Protein AF-W2TZ02-F1 (afdb_monomer)

Mean predicted aligned error: 9.52 Å

Sequence (625 aa):
MGYLWFFRPVFYSREEMSLLGVLNNYNKGNYKLNPVVVQEEDYNVYYGGISNGLLWPALHNLPEYIVSDYDSPKNVREHWYSYVRVNYQFAIDAVRNSRPQDFIWIHDYHLMLTGMIMQSLDPNLEVGFFLHIPFQPPENFFTKYGTCGLPVLRGLLRFTKVGFQTHRDRAKYIELVQQHLKGVTVTHDSHWDIDTVTHEGWTCSLGVFPVSIKNDDFLKFVHMPETAAKAAAIKKKIMGENPPKDGKFFFSVERFDYTKGIKEKLQAYRRYFQKYPDRIGKDVLYQVAVTNRRSVDTYRVYQDECLDIARKIIAEFHDPSRPEWKPLIFQTDDHENFLIFCEIDLIIEKNLVTSKKYAKQTLRVIALPSLSLTVYLERLPRPDLVAAYMAMDIGIVTPKKDGMNLVAKEMLVCNPRAGLILSTGAGSEIQFSTSGLYKEDGEKDYHRVADLFDVETYADTFYAAATETEESRRAHGKRLSEFILSNDIERWSAAFLDPSWTHLVIRPMQVNTLDDFFSLMMRTRNVRRQIVDRVLKGIPIRPHFAISIRNAKESLENSCGPDSHTLVLSASHDSPDKAKFDIKNELQEFEKDLSFMDYAQSEDVDNVEQFVDVSLHVYFYVNYT

Radius of gyration: 28.29 Å; Cα contacts (8 Å, |Δi|>4): 1042; chains: 1; bounding box: 59×54×98 Å

Nearest PDB structures (foldseek):
  5l3k-assembly2_H  TM=8.515E-01  e=9.880E-30  Mycolicibacterium thermoresistibile
  5hvm-assembly1_B  TM=8.563E-01  e=3.388E-29  Aspergillus fumigatus Af293
  5l3k-assembly1_A  TM=8.441E-01  e=7.318E-29  Mycolicibacterium thermoresistibile
  5l3k-assembly1_B  TM=8.158E-01  e=3.754E-29  Mycolicibacterium thermoresistibile
  5lqd-assembly1_C  TM=9.218E-01  e=4.079E-25  Streptomyces venezuelae ATCC 10712

Organism: Necator americanus (NCBI:txid51031)

Foldseek 3Di:
DAEEEAEDEPDDDDDDPPPCVVQVVQVVDPYHYDYQYDYNVLCCLQQVNCVVQPVVCQQLQNVVSRDPLLLDVVSLQVSVVSLVVSLLSLLVVDLVVDDLQEEEEEEEDSNLQSLVNNCVVPVSYQYEYEHFFARHGDPCCCVSNVVNVVSSLVSNLSHLEYEAQFPVRLVVSVVVCVVPAPPKDWDADPVLRWIWIDHPNGIYIYYHFNAAADLCLLVVLLPDPVLQVLLVVVLCVQQPVDADPLAFEEEEADELDQQQLLLLLLLLLLVLCVVCVVRFRGYAYEYEYEYDDCVDVSSVVSNVSSVVSQVVQQVPTDDPVCRPHGNYDYDYCVPAFDDDCPPPVVLCSPPLSVPPVQDLTHYYYYYYPPPCPPPRPDGDPSSNVLSNLQNGQEYEGAGQAGSADHVQLSSLSSHLQHAYEYEPRHSVVSVCVVVVCPDPPDHHLHQYDDDSNPSPVSSVSVVCRSNDDSVSSNVSSNVSNVVSVVSHNNVSSNSSPPLCSGPLAQAADAAAAPCSVVVLVVSLVVLVVVQVVCVVVVHQDDPRSLRRLVSSLVNQVVQDDVPAQWHWYANDPPHPDIDIDRCVVVNVVSVVVNVVNCLSSDPDPCVVVVVVVVVVVVVPPPDDD

Secondary structure (DSSP, 8-state):
-EEEEEEEE---SS----HHHHHHHHTTSSEEEEEEEE-HHHHIIIIIIIIIIIIHHHHTT-GGGS-GGGGSHHHHHHHHHHHHHHHHHHHHHHHHH--TTPEEEEESTTSTTHHHHHHHH-TT-EEEEE--S-----TTHHHHSHHHHHHHHHHHTTSSEEEESSHHHHHHHHHHHHHHSTT-EEEEETTTTEEEEEETTEEEEEEE------THHHHHHHT-HHHHHHHHHHHHHHH-SS--TT--EEEEEEES-GGG-HHHHHHHHHHHHHH-GGGTTT-EEEEEEE---TTSHHHHHHHHHHHHHHHHHHHH---TT-TT--SEEEEETTSS------THHHHHHHHTTT-TTT-SS-EEEE----TTTTT-TTS--HHHHHHHHHH-SEEEE--SSBS--HHHHHHHHH-TT-EEEEETTBHHHHHHHHTTSB-TTS-BSSEEES-SS-HHHHHHHHHHHHHS-HHHHHHHHHHHHHHHHHS-HHHHHHHHH-GGGSTTSPPP----BHHHHHHHHHHHHHHHHHHHHHHHTTPPPPHHHHHHHHHHHHHHHHTBPTT--EEEEESSTT---EEEEE-HHHHHHHHHHHHHHHHHH---TTHHHHHHHHHHHHHTTSS--

pLDDT: mean 83.45, std 18.98, range [26.41, 98.81]

Solvent-accessible surface area (backbone atoms only — not comparable to full-atom values): 33463 Å² total; per-residue (Å²): 112,34,40,39,38,32,75,35,71,62,75,87,79,84,83,82,76,51,64,64,59,57,49,57,65,56,50,74,54,78,38,44,80,45,74,47,80,41,55,47,70,46,44,47,35,22,55,68,29,43,42,56,28,40,48,48,24,28,24,52,54,33,67,89,62,36,46,71,69,58,77,38,68,64,50,45,52,59,32,46,50,32,41,52,51,52,23,47,52,53,21,51,59,50,54,78,74,52,55,70,62,31,42,37,39,37,41,31,86,78,43,43,51,22,31,46,52,35,43,73,75,43,74,68,54,45,33,36,38,38,38,60,57,50,51,39,60,47,89,61,41,55,77,76,39,36,88,57,45,52,55,44,58,56,14,52,44,41,16,47,29,36,35,24,37,35,67,70,31,48,52,44,47,51,52,50,43,61,74,76,43,80,78,60,46,78,47,78,40,80,89,80,57,34,38,40,39,34,47,90,94,33,62,18,17,39,39,62,49,55,76,46,56,63,61,67,81,49,48,64,40,60,74,31,69,68,28,50,52,47,9,53,50,49,38,37,68,70,59,40,94,80,54,51,91,77,36,39,41,35,35,30,71,46,62,49,45,86,46,41,25,59,54,42,51,52,53,12,56,48,42,26,44,73,75,41,56,90,44,61,74,37,42,27,38,41,39,40,35,25,77,52,67,60,91,40,65,73,41,37,53,52,48,52,54,36,52,53,52,52,54,49,44,46,72,71,50,76,28,92,94,41,81,85,57,52,49,53,48,79,42,45,54,92,63,67,64,51,49,78,78,80,45,66,62,56,50,56,66,62,51,65,66,69,42,66,87,75,52,96,51,50,51,31,42,39,40,63,53,58,80,71,67,84,80,58,89,81,31,51,64,68,55,63,55,49,14,52,35,51,38,33,45,27,42,49,44,47,26,63,40,36,22,33,57,64,60,62,54,52,36,25,64,48,21,34,58,21,34,41,38,38,12,67,25,19,28,47,42,53,53,38,36,78,70,60,47,41,39,96,96,57,63,60,44,50,41,73,35,84,49,69,82,44,38,66,63,39,14,48,41,52,50,53,62,58,67,51,51,70,67,58,29,27,54,23,12,36,54,55,20,55,52,46,71,77,47,23,32,65,54,30,51,51,63,68,67,43,52,76,76,35,74,86,28,49,68,70,50,82,44,55,25,49,61,49,46,52,53,51,52,52,52,52,53,52,51,54,50,53,51,50,54,28,56,77,70,73,41,69,81,60,74,38,56,53,50,20,50,49,24,52,45,50,18,52,59,72,39,22,50,90,101,43,52,46,33,65,25,20,76,39,98,86,45,88,54,70,48,79,42,78,43,57,66,60,53,52,50,46,51,49,52,46,50,50,51,54,56,76,69,49,88,63,78,68,49,61,60,56,56,50,52,65,57,48,63,70,62,65,81,69,82,82,137

Structure (mmCIF, N/CA/C/O backbone):
data_AF-W2TZ02-F1
#
_entry.id   AF-W2TZ02-F1
#
loop_
_atom_site.group_PDB
_atom_site.id
_atom_site.type_symbol
_atom_site.label_atom_id
_atom_site.label_alt_id
_atom_site.label_comp_id
_atom_site.label_asym_id
_atom_site.label_entity_id
_atom_site.label_seq_id
_atom_site.pdbx_PDB_ins_code
_atom_site.Cartn_x
_atom_site.Cartn_y
_atom_site.Cartn_z
_atom_site.occupancy
_atom_site.B_iso_or_equiv
_atom_site.auth_seq_id
_atom_site.auth_comp_id
_atom_site.auth_asym_id
_atom_site.auth_atom_id
_atom_site.pdbx_PDB_model_num
ATOM 1 N N . MET A 1 1 ? -15.280 -21.733 8.308 1.00 35.72 1 MET A N 1
ATOM 2 C CA . MET A 1 1 ? -15.190 -21.630 6.832 1.00 35.72 1 MET A CA 1
ATOM 3 C C . MET A 1 1 ? -15.059 -20.162 6.486 1.00 35.72 1 MET A C 1
ATOM 5 O O . MET A 1 1 ? -15.895 -19.394 6.948 1.00 35.72 1 MET A O 1
ATOM 9 N N . GLY A 1 2 ? -14.014 -19.783 5.749 1.00 44.09 2 GLY A N 1
ATOM 10 C CA . GLY A 1 2 ? -13.872 -18.417 5.244 1.00 44.09 2 GLY A CA 1
ATOM 11 C C . GLY A 1 2 ? -14.830 -18.182 4.079 1.00 44.09 2 GLY A C 1
ATOM 12 O O . GLY A 1 2 ? -15.103 -19.105 3.310 1.00 44.09 2 GLY A O 1
ATOM 13 N N . TYR A 1 3 ? -15.365 -16.974 3.967 1.00 46.62 3 TYR A N 1
ATOM 14 C CA . TYR A 1 3 ? -16.215 -16.587 2.845 1.00 46.62 3 TYR A CA 1
ATOM 15 C C . TYR A 1 3 ? -15.571 -15.427 2.108 1.00 46.62 3 TYR A C 1
ATOM 17 O O . TYR A 1 3 ? -15.080 -14.503 2.759 1.00 46.62 3 TYR A O 1
ATOM 25 N N . LEU A 1 4 ? -15.592 -15.503 0.780 1.00 46.25 4 LEU A N 1
ATOM 26 C CA . LEU A 1 4 ? -15.148 -14.431 -0.095 1.00 46.25 4 LEU A CA 1
ATOM 27 C C . LEU A 1 4 ? -16.311 -13.972 -0.967 1.00 46.25 4 LEU A C 1
ATOM 29 O O . LEU A 1 4 ? -16.929 -14.795 -1.644 1.00 46.25 4 LEU A O 1
ATOM 33 N N . TRP A 1 5 ? -16.598 -12.675 -0.966 1.00 50.75 5 TRP A N 1
ATOM 34 C CA . TRP A 1 5 ? -17.584 -12.087 -1.871 1.00 50.75 5 TRP A CA 1
ATOM 35 C C . TRP A 1 5 ? -16.902 -11.462 -3.072 1.00 50.75 5 TRP A C 1
ATOM 37 O O . TRP A 1 5 ? -15.863 -10.842 -2.902 1.00 50.75 5 TRP A O 1
ATOM 47 N N . PHE A 1 6 ? -17.495 -11.614 -4.257 1.00 48.62 6 PHE A N 1
ATOM 48 C CA . PHE A 1 6 ? -16.954 -11.074 -5.504 1.00 48.62 6 PHE A CA 1
ATOM 49 C C . PHE A 1 6 ? -18.046 -10.636 -6.492 1.00 48.62 6 PHE A C 1
ATOM 51 O O . PHE A 1 6 ? -19.199 -11.051 -6.377 1.00 48.62 6 PHE A O 1
ATOM 58 N N . PHE A 1 7 ? -17.686 -9.792 -7.466 1.00 48.78 7 PHE A N 1
ATOM 59 C CA . PHE A 1 7 ? -18.606 -9.229 -8.463 1.00 48.78 7 PHE A CA 1
ATOM 60 C C . PHE A 1 7 ? -19.077 -10.266 -9.496 1.00 48.78 7 PHE A C 1
ATOM 62 O O . PHE A 1 7 ? -18.264 -11.008 -10.046 1.00 48.78 7 PHE A O 1
ATOM 69 N N . ARG A 1 8 ? -20.365 -10.232 -9.865 1.00 43.34 8 ARG A N 1
ATOM 70 C CA . ARG A 1 8 ? -20.862 -10.800 -11.130 1.00 43.34 8 ARG A CA 1
ATOM 71 C C . ARG A 1 8 ? -21.670 -9.749 -11.904 1.00 43.34 8 ARG A C 1
ATOM 73 O O . ARG A 1 8 ? -22.781 -9.436 -11.473 1.00 43.34 8 ARG A O 1
ATOM 80 N N . PRO A 1 9 ? -21.181 -9.264 -13.059 1.00 39.00 9 PRO A N 1
ATOM 81 C CA . PRO A 1 9 ? -22.026 -8.573 -14.026 1.00 39.00 9 PRO A CA 1
ATOM 82 C C . PRO A 1 9 ? -22.993 -9.577 -14.675 1.00 39.00 9 PRO A C 1
ATOM 84 O O . PRO A 1 9 ? -22.605 -10.704 -15.005 1.00 39.00 9 PRO A O 1
ATOM 87 N N . VAL A 1 10 ? -24.256 -9.195 -14.864 1.00 34.12 10 VAL A N 1
ATOM 88 C CA . VAL A 1 10 ? -25.215 -9.983 -15.655 1.00 34.12 10 VAL A CA 1
ATOM 89 C C . VAL A 1 10 ? -24.972 -9.701 -17.141 1.00 34.12 10 VAL A C 1
ATOM 91 O O . VAL A 1 10 ? -25.577 -8.795 -17.690 1.00 34.12 10 VAL A O 1
ATOM 94 N N . PHE A 1 11 ? -24.091 -10.458 -17.800 1.00 34.06 11 PHE A N 1
ATOM 95 C CA . PHE A 1 11 ? -23.956 -10.388 -19.260 1.00 34.06 11 PHE A CA 1
ATOM 96 C C . PHE A 1 11 ? -25.050 -11.228 -19.936 1.00 34.06 11 PHE A C 1
ATOM 98 O O . PHE A 1 11 ? -25.142 -12.439 -19.708 1.00 34.06 11 PHE A O 1
ATOM 105 N N . TYR A 1 12 ? -25.875 -10.606 -20.780 1.00 31.45 12 TYR A N 1
ATOM 106 C CA . TYR A 1 12 ? -26.779 -11.321 -21.684 1.00 31.45 12 TYR A CA 1
ATOM 107 C C . TYR A 1 12 ? -26.015 -11.743 -22.962 1.00 31.45 12 TYR A C 1
ATOM 109 O O . TYR A 1 12 ? -25.733 -10.917 -23.824 1.00 31.45 12 TYR A O 1
ATOM 117 N N . SER A 1 13 ? -25.759 -13.057 -23.107 1.00 32.28 13 SER A N 1
ATOM 118 C CA . SER A 1 13 ? -25.147 -13.770 -24.264 1.00 32.28 13 SER A CA 1
ATOM 119 C C . SER A 1 13 ? -23.614 -13.632 -24.401 1.00 32.28 13 SER A C 1
ATOM 121 O O . SER A 1 13 ? -23.078 -12.574 -24.120 1.00 32.28 13 SER A O 1
ATOM 123 N N . ARG A 1 14 ? -22.799 -14.621 -24.805 1.00 34.91 14 ARG A N 1
ATOM 124 C CA . ARG A 1 14 ? -22.929 -15.983 -25.370 1.00 34.91 14 ARG A CA 1
ATOM 125 C C . ARG A 1 14 ? -21.638 -16.746 -24.971 1.00 34.91 14 ARG A C 1
ATOM 127 O O . ARG A 1 14 ? -20.593 -16.119 -24.868 1.00 34.91 14 ARG A O 1
ATOM 134 N N . GLU A 1 15 ? -21.739 -18.067 -24.810 1.00 36.69 15 GLU A N 1
ATOM 135 C CA . GLU A 1 15 ? -20.721 -19.041 -24.342 1.00 36.69 15 GLU A CA 1
ATOM 136 C C . GLU A 1 15 ? -20.568 -19.197 -22.816 1.00 36.69 15 GLU A C 1
ATOM 138 O O . GLU A 1 15 ? -19.861 -18.488 -22.104 1.00 36.69 15 GLU A O 1
ATOM 143 N N . GLU A 1 16 ? -21.288 -20.206 -22.326 1.00 38.38 16 GLU A N 1
ATOM 144 C CA . GLU A 1 16 ? -21.301 -20.723 -20.966 1.00 38.38 16 GLU A CA 1
ATOM 145 C C . GLU A 1 16 ? -19.959 -21.381 -20.590 1.00 38.38 16 GLU A C 1
ATOM 147 O O . GLU A 1 16 ? -19.819 -22.602 -20.618 1.00 38.38 16 GLU A O 1
ATOM 152 N N . MET A 1 17 ? -18.997 -20.613 -20.078 1.00 37.22 17 MET A N 1
ATOM 153 C CA . MET A 1 17 ? -18.240 -21.145 -18.942 1.00 37.22 17 MET A CA 1
ATOM 154 C C . MET A 1 17 ? -19.174 -21.063 -17.740 1.00 37.22 17 MET A C 1
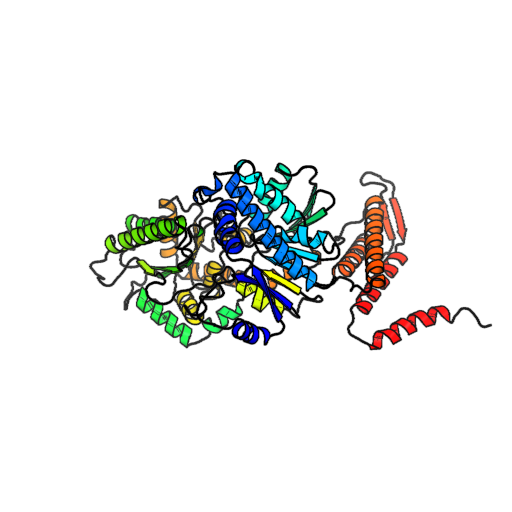ATOM 156 O O . MET A 1 17 ? -19.354 -19.997 -17.149 1.00 37.22 17 MET A O 1
ATOM 160 N N . SER A 1 18 ? -19.861 -22.168 -17.429 1.00 42.03 18 SER A N 1
ATOM 161 C CA . SER A 1 18 ? -20.818 -22.164 -16.324 1.00 42.03 18 SER A CA 1
ATOM 162 C C . SER A 1 18 ? -20.101 -21.695 -15.053 1.00 42.03 18 SER A C 1
ATOM 164 O O . SER A 1 18 ? -19.091 -22.261 -14.637 1.00 42.03 18 SER A O 1
ATOM 166 N N . LEU A 1 19 ? -20.625 -20.639 -14.431 1.00 44.06 19 LEU A N 1
ATOM 167 C CA . LEU A 1 19 ? -20.197 -20.133 -13.124 1.00 44.06 19 LEU A CA 1
ATOM 168 C C . LEU A 1 19 ? -20.082 -21.275 -12.096 1.00 44.06 19 LEU A C 1
ATOM 170 O O . LEU A 1 19 ? -19.226 -21.240 -11.221 1.00 44.06 19 LEU A O 1
ATOM 174 N N . LEU A 1 20 ? -20.899 -22.323 -12.254 1.00 41.94 20 LEU A N 1
ATOM 175 C CA . LEU A 1 20 ? -20.819 -23.572 -11.503 1.00 41.94 20 LEU A CA 1
ATOM 176 C C . LEU A 1 20 ? -19.476 -24.297 -11.645 1.00 41.94 20 LEU A C 1
ATOM 178 O O . LEU A 1 20 ? -19.019 -24.856 -10.661 1.00 41.94 20 LEU A O 1
ATOM 182 N N . GLY A 1 21 ? -18.831 -24.291 -12.811 1.00 41.44 21 GLY A N 1
ATOM 183 C CA . GLY A 1 21 ? -17.511 -24.892 -13.025 1.00 41.44 21 GLY A CA 1
ATOM 184 C C . GLY A 1 21 ? -16.387 -24.140 -12.306 1.00 41.44 21 GLY A C 1
ATOM 185 O O . GLY A 1 21 ? -15.548 -24.766 -11.659 1.00 41.44 21 GLY A O 1
ATOM 186 N N . VAL A 1 22 ? -16.409 -22.801 -12.341 1.00 44.50 22 VAL A N 1
ATOM 187 C CA . VAL A 1 22 ? -15.456 -21.952 -11.597 1.00 44.50 22 VAL A CA 1
ATOM 188 C C . VAL A 1 22 ? -15.712 -22.070 -10.094 1.00 44.50 22 VAL A C 1
ATOM 190 O O . VAL A 1 22 ? -14.805 -22.405 -9.337 1.00 44.50 22 VAL A O 1
ATOM 193 N N . LEU A 1 23 ? -16.964 -21.920 -9.653 1.00 44.69 23 LEU A N 1
ATOM 194 C CA . LEU A 1 23 ? -17.341 -22.093 -8.251 1.00 44.69 23 LEU A CA 1
ATOM 195 C C . LEU A 1 23 ? -17.039 -23.514 -7.746 1.00 44.69 23 LEU A C 1
ATOM 197 O O . LEU A 1 23 ? -16.531 -23.642 -6.642 1.00 44.69 23 LEU A O 1
ATOM 201 N N . ASN A 1 24 ? -17.262 -24.579 -8.526 1.00 45.00 24 ASN A N 1
ATOM 202 C CA . ASN A 1 24 ? -16.919 -25.953 -8.121 1.00 45.00 24 ASN A CA 1
ATOM 203 C C . ASN A 1 24 ? -15.414 -26.220 -8.080 1.00 45.00 24 ASN A C 1
ATOM 205 O O . ASN A 1 24 ? -14.985 -27.071 -7.306 1.00 45.00 24 ASN A O 1
ATOM 209 N N . ASN A 1 25 ? -14.599 -25.546 -8.895 1.00 45.78 25 ASN A N 1
ATOM 210 C CA . ASN A 1 25 ? -13.146 -25.696 -8.818 1.00 45.78 25 ASN A CA 1
ATOM 211 C C . ASN A 1 25 ? -12.552 -24.960 -7.610 1.00 45.78 25 ASN A C 1
ATOM 213 O O . ASN A 1 25 ? -11.606 -25.466 -7.009 1.00 45.78 25 ASN A O 1
ATOM 217 N N . TYR A 1 26 ? -13.140 -23.831 -7.207 1.00 46.16 26 TYR A N 1
ATOM 218 C CA . TYR A 1 26 ? -12.689 -23.043 -6.056 1.00 46.16 26 TYR A CA 1
ATOM 219 C C . TYR A 1 26 ? -13.301 -23.510 -4.719 1.00 46.16 26 TYR A C 1
ATOM 221 O O . TYR A 1 26 ? -12.603 -23.564 -3.709 1.00 46.16 26 TYR A O 1
ATOM 229 N N . ASN A 1 27 ? -14.550 -23.990 -4.711 1.00 49.06 27 ASN A N 1
ATOM 230 C CA . ASN A 1 27 ? -15.210 -24.576 -3.529 1.00 49.06 27 ASN A CA 1
ATOM 231 C C . ASN A 1 27 ? -14.629 -25.948 -3.111 1.00 49.06 27 ASN A C 1
ATOM 233 O O . ASN A 1 27 ? -15.175 -26.601 -2.225 1.00 49.06 27 ASN A O 1
ATOM 237 N N . LYS A 1 28 ? -13.526 -26.403 -3.723 1.00 42.53 28 LYS A N 1
ATOM 238 C CA . LYS A 1 28 ? -12.768 -27.596 -3.299 1.00 42.53 28 LYS A CA 1
ATOM 239 C C . LYS A 1 28 ? -11.819 -27.325 -2.115 1.00 42.53 28 LYS A C 1
ATOM 241 O O . LYS A 1 28 ? -11.193 -28.263 -1.630 1.00 42.53 28 LYS A O 1
ATOM 246 N N . GLY A 1 29 ? -11.696 -26.074 -1.650 1.00 49.97 29 GLY A N 1
ATOM 247 C CA . GLY A 1 29 ? -10.875 -25.673 -0.494 1.00 49.97 29 GLY A CA 1
ATOM 248 C C . GLY A 1 29 ? -11.664 -25.366 0.794 1.00 49.97 29 GLY A C 1
ATOM 249 O O . GLY A 1 29 ? -12.873 -25.537 0.867 1.00 49.97 29 GLY A O 1
ATOM 250 N N . ASN A 1 30 ? -10.982 -24.846 1.826 1.00 53.25 30 ASN A N 1
ATOM 251 C CA . ASN A 1 30 ? -11.572 -24.434 3.122 1.00 53.25 30 ASN A CA 1
ATOM 252 C C . ASN A 1 30 ? -12.429 -23.138 3.067 1.00 53.25 30 ASN A C 1
ATOM 254 O O . ASN A 1 30 ? -12.715 -22.538 4.113 1.00 53.25 30 ASN A O 1
ATOM 258 N N . TYR A 1 31 ? -12.819 -22.678 1.875 1.00 54.84 31 TYR A N 1
ATOM 259 C CA . TYR A 1 31 ? -13.526 -21.414 1.656 1.00 54.84 31 TYR A CA 1
ATOM 260 C C . TYR A 1 31 ? -14.725 -21.570 0.722 1.00 54.84 31 TYR A C 1
ATOM 262 O O . TYR A 1 31 ? -14.780 -22.484 -0.098 1.00 54.84 31 TYR A O 1
ATOM 270 N N . LYS A 1 32 ? -15.685 -20.652 0.862 1.00 60.72 32 LYS A N 1
ATOM 271 C CA . LYS A 1 32 ? -16.878 -20.561 0.019 1.00 60.72 32 LYS A CA 1
ATOM 272 C C . LYS A 1 32 ? -16.929 -19.200 -0.666 1.00 60.72 32 LYS A C 1
ATOM 274 O O . LYS A 1 32 ? -16.921 -18.164 -0.001 1.00 60.72 32 LYS A O 1
ATOM 279 N N . LEU A 1 33 ? -16.987 -19.216 -1.992 1.00 63.50 33 LEU A N 1
ATOM 280 C CA . LEU A 1 33 ? -17.169 -18.007 -2.788 1.00 63.50 33 LEU A CA 1
ATOM 281 C C . LEU A 1 33 ? -18.664 -17.652 -2.875 1.00 63.50 33 LEU A C 1
ATOM 283 O O . LEU A 1 33 ? -19.481 -18.492 -3.253 1.00 63.50 33 LEU A O 1
ATOM 287 N N . ASN A 1 34 ? -19.016 -16.408 -2.549 1.00 66.50 34 ASN A N 1
ATOM 288 C CA . ASN A 1 34 ? -20.375 -15.870 -2.596 1.00 66.50 34 ASN A CA 1
ATOM 289 C C . ASN A 1 34 ? -20.453 -14.723 -3.625 1.00 66.50 34 ASN A C 1
ATOM 291 O O . ASN A 1 34 ? -20.038 -13.604 -3.326 1.00 66.50 34 ASN A O 1
ATOM 295 N N . PRO A 1 35 ? -20.977 -14.953 -4.838 1.00 69.62 35 PRO A N 1
ATOM 296 C CA . PRO A 1 35 ? -21.100 -13.882 -5.821 1.00 69.62 35 PRO A CA 1
ATOM 297 C C . PRO A 1 35 ? -22.177 -12.870 -5.403 1.00 69.62 35 PRO A C 1
ATOM 299 O O . PRO A 1 35 ? -23.295 -13.264 -5.071 1.00 69.62 35 PRO A O 1
ATOM 302 N N . VAL A 1 36 ? -21.860 -11.577 -5.490 1.00 71.88 36 VAL A N 1
ATOM 303 C CA . VAL A 1 36 ? -22.841 -10.483 -5.420 1.00 71.88 36 VAL A CA 1
ATOM 304 C C . VAL A 1 36 ? -23.227 -10.128 -6.851 1.00 71.88 36 VAL A C 1
ATOM 306 O O . VAL A 1 36 ? -22.390 -9.713 -7.659 1.00 71.88 36 VAL A O 1
ATOM 309 N N . VAL A 1 37 ? -24.495 -10.360 -7.188 1.00 73.69 37 VAL A N 1
ATOM 310 C CA . VAL A 1 37 ? -25.022 -10.122 -8.535 1.00 73.69 37 VAL A CA 1
ATOM 311 C C . VAL A 1 37 ? -25.459 -8.669 -8.647 1.00 73.69 37 VAL A C 1
ATOM 313 O O . VAL A 1 37 ? -26.362 -8.237 -7.935 1.00 73.69 37 VAL A O 1
ATOM 316 N N . VAL A 1 38 ? -24.840 -7.939 -9.571 1.00 72.62 38 VAL A N 1
ATOM 317 C CA . VAL A 1 38 ? -25.115 -6.521 -9.816 1.00 72.62 38 VAL A CA 1
ATOM 318 C C . VAL A 1 38 ? -25.609 -6.356 -11.251 1.00 72.62 38 VAL A C 1
ATOM 320 O O . VAL A 1 38 ? -25.120 -7.022 -12.168 1.00 72.62 38 VAL A O 1
ATOM 323 N N . GLN A 1 39 ? -26.595 -5.479 -11.446 1.00 78.38 39 GLN A N 1
ATOM 324 C CA . GLN A 1 39 ? -27.115 -5.158 -12.777 1.00 78.38 39 GLN A CA 1
ATOM 325 C C . GLN A 1 39 ? -26.014 -4.538 -13.645 1.00 78.38 39 GLN A C 1
ATOM 327 O O . GLN A 1 39 ? -25.180 -3.787 -13.143 1.00 78.38 39 GLN A O 1
ATOM 332 N N . GLU A 1 40 ? -26.010 -4.837 -14.943 1.00 75.06 40 GLU A N 1
ATOM 333 C CA . GLU A 1 40 ? -24.959 -4.384 -15.866 1.00 75.06 40 GLU A CA 1
ATOM 334 C C . GLU A 1 40 ? -24.837 -2.851 -15.910 1.00 75.06 40 GLU A C 1
ATOM 336 O O . GLU A 1 40 ? -23.733 -2.311 -15.853 1.00 75.06 40 GLU A O 1
ATOM 341 N N . GLU A 1 41 ? -25.969 -2.147 -15.920 1.00 79.81 41 GLU A N 1
ATOM 342 C CA . GLU A 1 41 ? -26.026 -0.681 -15.874 1.00 79.81 41 GLU A CA 1
ATOM 343 C C . GLU A 1 41 ? -25.342 -0.128 -14.616 1.00 79.81 41 GLU A C 1
ATOM 345 O O . GLU A 1 41 ? -24.479 0.749 -14.701 1.00 79.81 41 GLU A O 1
ATOM 350 N N . ASP A 1 42 ? -25.664 -0.692 -13.447 1.00 81.44 42 ASP A N 1
ATOM 351 C CA . ASP A 1 42 ? -25.043 -0.306 -12.180 1.00 81.44 42 ASP A CA 1
ATOM 352 C C . ASP A 1 42 ? -23.558 -0.651 -12.157 1.00 81.44 42 ASP A C 1
ATOM 354 O O . ASP A 1 42 ? -22.767 0.156 -11.683 1.00 81.44 42 ASP A O 1
ATOM 358 N N . TYR A 1 43 ? -23.159 -1.800 -12.705 1.00 77.19 43 TYR A N 1
ATOM 359 C CA . TYR A 1 43 ? -21.758 -2.193 -12.801 1.00 77.19 43 TYR A CA 1
ATOM 360 C C . TYR A 1 43 ? -20.943 -1.217 -13.656 1.00 77.19 43 TYR A C 1
ATOM 362 O O . TYR A 1 43 ? -19.886 -0.755 -13.221 1.00 77.19 43 TYR A O 1
ATOM 370 N N . ASN A 1 44 ? -21.436 -0.871 -14.845 1.00 79.50 44 ASN A N 1
ATOM 371 C CA . ASN A 1 44 ? -20.744 0.032 -15.759 1.00 79.50 44 ASN A CA 1
ATOM 372 C C . ASN A 1 44 ? -20.588 1.424 -15.141 1.00 79.50 44 ASN A C 1
ATOM 374 O O . ASN A 1 44 ? -19.499 1.993 -15.179 1.00 79.50 44 ASN A O 1
ATOM 378 N N . VAL A 1 45 ? -21.637 1.939 -14.496 1.00 87.12 45 VAL A N 1
ATOM 379 C CA . VAL A 1 45 ? -21.629 3.256 -13.842 1.00 87.12 45 VAL A CA 1
ATOM 380 C C . VAL A 1 45 ? -20.808 3.263 -12.547 1.00 87.12 45 VAL A C 1
ATOM 382 O O . VAL A 1 45 ? -20.140 4.247 -12.233 1.00 87.12 45 VAL A O 1
ATOM 385 N N . TYR A 1 46 ? -20.821 2.171 -11.788 1.00 86.25 46 TYR A N 1
ATOM 386 C CA . TYR A 1 46 ? -20.050 2.024 -10.559 1.00 86.25 46 TYR A CA 1
ATOM 387 C C . TYR A 1 46 ? -18.564 1.815 -10.843 1.00 86.25 46 TYR A C 1
ATOM 389 O O . TYR A 1 46 ? -17.740 2.649 -10.475 1.00 86.25 46 TYR A O 1
ATOM 397 N N . TYR A 1 47 ? -18.231 0.706 -11.506 1.00 81.31 47 TYR A N 1
ATOM 398 C CA . TYR A 1 47 ? -16.861 0.269 -11.719 1.00 81.31 47 TYR A CA 1
ATOM 399 C C . TYR A 1 47 ? -16.212 1.083 -12.836 1.00 81.31 47 TYR A C 1
ATOM 401 O O . TYR A 1 47 ? -15.221 1.767 -12.591 1.00 81.31 47 TYR A O 1
ATOM 409 N N . GLY A 1 48 ? -16.772 1.052 -14.048 1.00 73.38 48 GLY A N 1
ATOM 410 C CA . GLY A 1 48 ? -16.256 1.817 -15.192 1.00 73.38 48 GLY A CA 1
ATOM 411 C C . GLY A 1 48 ? -16.420 3.331 -15.032 1.00 73.38 48 GLY A C 1
ATOM 412 O O . GLY A 1 48 ? -15.576 4.091 -15.496 1.00 73.38 48 GLY A O 1
ATOM 413 N N . GLY A 1 49 ? -17.475 3.756 -14.335 1.00 85.94 49 GLY A N 1
ATOM 414 C CA . GLY A 1 49 ? -17.793 5.149 -14.061 1.00 85.94 49 GLY A CA 1
ATOM 415 C C . GLY A 1 49 ? -17.105 5.679 -12.806 1.00 85.94 49 GLY A C 1
ATOM 416 O O . GLY A 1 49 ? -15.945 6.066 -12.856 1.00 85.94 49 GLY A O 1
ATOM 417 N N . ILE A 1 50 ? -17.827 5.838 -11.698 1.00 92.12 50 ILE A N 1
ATOM 418 C CA . ILE A 1 50 ? -17.390 6.717 -10.599 1.00 92.12 50 ILE A CA 1
ATOM 419 C C . ILE A 1 50 ? -16.180 6.185 -9.827 1.00 92.12 50 ILE A C 1
ATOM 421 O O . ILE A 1 50 ? -15.342 6.977 -9.396 1.00 92.12 50 ILE A O 1
ATOM 425 N N . SER A 1 51 ? -16.023 4.865 -9.694 1.00 90.06 51 SER A N 1
ATOM 426 C CA . SER A 1 51 ? -14.843 4.278 -9.055 1.00 90.06 51 SER A CA 1
ATOM 427 C C . SER A 1 51 ? -13.573 4.559 -9.857 1.00 90.06 51 SER A C 1
ATOM 429 O O . SER A 1 51 ? -12.635 5.130 -9.309 1.00 90.06 51 SER A O 1
ATOM 431 N N . ASN A 1 52 ? -13.530 4.213 -11.147 1.00 85.50 52 ASN A N 1
ATOM 432 C CA . ASN A 1 52 ? -12.303 4.339 -11.944 1.00 85.50 52 ASN A CA 1
ATOM 433 C C . ASN A 1 52 ? -12.147 5.687 -12.667 1.00 85.50 52 ASN A C 1
ATOM 435 O O . ASN A 1 52 ? -11.024 6.094 -12.940 1.00 85.50 52 ASN A O 1
ATOM 439 N N . GLY A 1 53 ? -13.240 6.388 -12.962 1.00 88.75 53 GLY A N 1
ATOM 440 C CA . GLY A 1 53 ? -13.238 7.674 -13.664 1.00 88.75 53 GLY A CA 1
ATOM 441 C C . GLY A 1 53 ? -13.229 8.907 -12.755 1.00 88.75 53 GLY A C 1
ATOM 442 O O . GLY A 1 53 ? -12.921 9.997 -13.233 1.00 88.75 53 GLY A O 1
ATOM 443 N N . LEU A 1 54 ? -13.548 8.758 -11.461 1.00 93.62 54 LEU A N 1
ATOM 444 C CA . LEU A 1 54 ? -13.492 9.849 -10.478 1.00 93.62 54 LEU A CA 1
ATOM 445 C C . LEU A 1 54 ? -12.631 9.494 -9.261 1.00 93.62 54 LEU A C 1
ATOM 447 O O . LEU A 1 54 ? -11.640 10.174 -9.009 1.00 93.62 54 LEU A O 1
ATOM 451 N N . LEU A 1 55 ? -12.985 8.451 -8.503 1.00 94.94 55 LEU A N 1
ATOM 452 C CA . LEU A 1 55 ? -12.317 8.147 -7.230 1.00 94.94 55 LEU A CA 1
ATOM 453 C C . LEU A 1 55 ? -10.859 7.715 -7.426 1.00 94.94 55 LEU A C 1
ATOM 455 O O . LEU A 1 55 ? -9.992 8.222 -6.725 1.00 94.94 55 LEU A O 1
ATOM 459 N N . TRP A 1 56 ? -10.572 6.835 -8.387 1.00 91.75 56 TRP A N 1
ATOM 460 C CA . TRP A 1 56 ? -9.211 6.388 -8.691 1.00 91.75 56 TRP A CA 1
ATOM 461 C C . TRP A 1 56 ? -8.268 7.556 -9.027 1.00 91.75 56 TRP A C 1
ATOM 463 O O . TRP A 1 56 ? -7.312 7.748 -8.275 1.00 91.75 56 TRP A O 1
ATOM 473 N N . PRO A 1 57 ? -8.506 8.376 -10.074 1.00 91.81 57 PRO A N 1
ATOM 474 C CA . PRO A 1 57 ? -7.623 9.502 -10.381 1.00 91.81 57 PRO A CA 1
ATOM 475 C C . PRO A 1 57 ? -7.567 10.527 -9.242 1.00 91.81 57 PRO A C 1
ATOM 477 O O . PRO A 1 57 ? -6.484 11.004 -8.912 1.00 91.81 57 PRO A O 1
ATOM 480 N N . ALA A 1 58 ? -8.691 10.816 -8.575 1.00 95.25 58 ALA A N 1
ATOM 481 C CA . ALA A 1 58 ? -8.700 11.759 -7.462 1.00 95.25 58 ALA A CA 1
ATOM 482 C C . ALA A 1 58 ? -7.829 11.287 -6.291 1.00 95.25 58 ALA A C 1
ATOM 484 O O . ALA A 1 58 ? -6.960 12.028 -5.855 1.00 95.25 58 ALA A O 1
ATOM 485 N N . LEU A 1 59 ? -8.012 10.058 -5.802 1.00 95.44 59 LEU A N 1
ATOM 486 C CA . LEU A 1 59 ? -7.274 9.537 -4.644 1.00 95.44 59 LEU A CA 1
ATOM 487 C C . LEU A 1 59 ? -5.779 9.318 -4.931 1.00 95.44 59 LEU A C 1
ATOM 489 O O . LEU A 1 59 ? -4.980 9.296 -3.997 1.00 95.44 59 LEU A O 1
ATOM 493 N N . HIS A 1 60 ? -5.390 9.234 -6.206 1.00 93.12 60 HIS A N 1
ATOM 494 C CA . HIS A 1 60 ? -3.993 9.249 -6.648 1.00 93.12 60 HIS A CA 1
ATOM 495 C C . HIS A 1 60 ? -3.440 10.666 -6.882 1.00 93.12 60 HIS A C 1
ATOM 497 O O . HIS A 1 60 ? -2.340 10.788 -7.401 1.00 93.12 60 HIS A O 1
ATOM 503 N N . ASN A 1 61 ? -4.148 11.738 -6.516 1.00 94.25 61 ASN A N 1
ATOM 504 C CA . ASN A 1 61 ? -3.759 13.127 -6.788 1.00 94.25 61 ASN A CA 1
ATOM 505 C C . ASN A 1 61 ? -3.490 13.423 -8.277 1.00 94.25 61 ASN A C 1
ATOM 507 O O . ASN A 1 61 ? -2.515 14.090 -8.620 1.00 94.25 61 ASN A O 1
ATOM 511 N N . LEU A 1 62 ? -4.334 12.890 -9.158 1.00 92.00 62 LEU A N 1
ATOM 512 C CA . LEU A 1 62 ? -4.215 12.994 -10.614 1.00 92.00 62 LEU A CA 1
ATOM 513 C C . LEU A 1 62 ? -5.490 13.624 -11.211 1.00 92.00 62 LEU A C 1
ATOM 515 O O . LEU A 1 62 ? -6.233 12.952 -11.937 1.00 92.00 62 LEU A O 1
ATOM 519 N N . PRO A 1 63 ? -5.811 14.888 -10.861 1.00 92.81 63 PRO A N 1
ATOM 520 C CA . PRO A 1 63 ? -7.054 15.544 -11.268 1.00 92.81 63 PRO A CA 1
ATOM 521 C C . PRO A 1 63 ? -7.230 15.647 -12.787 1.00 92.81 63 PRO A C 1
ATOM 523 O O . PRO A 1 63 ? -8.361 15.648 -13.264 1.00 92.81 63 PRO A O 1
ATOM 526 N N . GLU A 1 64 ? -6.138 15.698 -13.547 1.00 90.69 64 GLU A N 1
ATOM 527 C CA . GLU A 1 64 ? -6.131 15.764 -15.008 1.00 90.69 64 GLU A CA 1
ATOM 528 C C . GLU A 1 64 ? -6.653 14.485 -15.686 1.00 90.69 64 GLU A C 1
ATOM 530 O O . GLU A 1 64 ? -7.022 14.522 -16.856 1.00 90.69 64 GLU A O 1
ATOM 535 N N . TYR A 1 65 ? -6.731 13.371 -14.949 1.00 89.62 65 TYR A N 1
ATOM 536 C CA . TYR A 1 65 ? -7.307 12.108 -15.423 1.00 89.62 65 TYR A CA 1
ATOM 537 C C . TYR A 1 65 ? -8.739 11.874 -14.920 1.00 89.62 65 TYR A C 1
ATOM 539 O O . TYR A 1 65 ? -9.315 10.821 -15.199 1.00 89.62 65 TYR A O 1
ATOM 547 N N . ILE A 1 66 ? -9.329 12.822 -14.178 1.00 91.56 66 ILE A N 1
ATOM 548 C CA . ILE A 1 66 ? -10.753 12.758 -13.834 1.00 91.56 66 ILE A CA 1
ATOM 549 C C . ILE A 1 66 ? -11.568 12.972 -15.112 1.00 91.56 66 ILE A C 1
ATOM 551 O O . ILE A 1 66 ? -11.362 13.944 -15.836 1.00 91.56 66 ILE A O 1
ATOM 555 N N . VAL A 1 67 ? -12.512 12.068 -15.378 1.00 89.94 67 VAL A N 1
ATOM 556 C CA . VAL A 1 67 ? -13.361 12.133 -16.575 1.00 89.94 67 VAL A CA 1
ATOM 557 C C . VAL A 1 67 ? -14.201 13.413 -16.549 1.00 89.94 67 VAL A C 1
ATOM 559 O O . VAL A 1 67 ? -14.864 13.710 -15.553 1.00 89.94 67 VAL A O 1
ATOM 562 N N . SER A 1 68 ? -14.208 14.148 -17.663 1.00 90.19 68 SER A N 1
ATOM 563 C CA . SER A 1 68 ? -14.901 15.438 -17.814 1.00 90.19 68 SER A CA 1
ATOM 564 C C . SER A 1 68 ? -16.405 15.366 -17.558 1.00 90.19 68 SER A C 1
ATOM 566 O O . SER A 1 68 ? -17.017 16.353 -17.163 1.00 90.19 68 SER A O 1
ATOM 568 N N . ASP A 1 69 ? -17.018 14.191 -17.715 1.00 89.94 69 ASP A N 1
ATOM 569 C CA . ASP A 1 69 ? -18.432 13.968 -17.398 1.00 89.94 69 ASP A CA 1
ATOM 570 C C . ASP A 1 69 ? -18.768 14.331 -15.945 1.00 89.94 69 ASP A C 1
ATOM 572 O O . ASP A 1 69 ? -19.910 14.689 -15.650 1.00 89.94 69 ASP A O 1
ATOM 576 N N . TYR A 1 70 ? -17.786 14.286 -15.039 1.00 93.25 70 TYR A N 1
ATOM 577 C CA . TYR A 1 70 ? -17.944 14.662 -13.636 1.00 93.25 70 TYR A CA 1
ATOM 578 C C . TYR A 1 70 ? -17.849 16.171 -13.375 1.00 93.25 70 TYR A C 1
ATOM 580 O O . TYR A 1 70 ? -18.076 16.599 -12.243 1.00 93.25 70 TYR A O 1
ATOM 588 N N . ASP A 1 71 ? -17.613 17.000 -14.397 1.00 91.75 71 ASP A N 1
ATOM 589 C CA . ASP A 1 71 ? -17.819 18.451 -14.298 1.00 91.75 71 ASP A CA 1
ATOM 590 C C . ASP A 1 71 ? -19.302 18.796 -14.106 1.00 91.75 71 ASP A C 1
ATOM 592 O O . ASP A 1 71 ? -19.632 19.832 -13.528 1.00 91.75 71 ASP A O 1
ATOM 596 N N . SER A 1 72 ? -20.202 17.904 -14.534 1.00 94.38 72 SER A N 1
ATOM 597 C CA . SER A 1 72 ? -21.641 17.995 -14.297 1.00 94.38 72 SER A CA 1
ATOM 598 C C . SER A 1 72 ? -22.005 17.470 -12.898 1.00 94.38 72 SER A C 1
ATOM 600 O O . SER A 1 72 ? -21.933 16.259 -12.653 1.00 94.38 72 SER A O 1
ATOM 602 N N . PRO A 1 73 ? -22.519 18.318 -11.980 1.00 93.06 73 PRO A N 1
ATOM 603 C CA . PRO A 1 73 ? -22.975 17.864 -10.663 1.00 93.06 73 PRO A CA 1
ATOM 604 C C . PRO A 1 73 ? -24.122 16.847 -10.735 1.00 93.06 73 PRO A C 1
ATOM 606 O O . PRO A 1 73 ? -24.328 16.075 -9.796 1.00 93.06 73 PRO A O 1
ATOM 609 N N . LYS A 1 74 ? -24.881 16.845 -11.841 1.00 94.19 74 LYS A N 1
ATOM 610 C CA . LYS A 1 74 ? -25.934 15.860 -12.104 1.00 94.19 74 LYS A CA 1
ATOM 611 C C . LYS A 1 74 ? -25.332 14.465 -12.290 1.00 94.19 74 LYS A C 1
ATOM 613 O O . LYS A 1 74 ? -25.747 13.545 -11.592 1.00 94.19 74 LYS A O 1
ATOM 618 N N . ASN A 1 75 ? -24.314 14.339 -13.141 1.00 93.69 75 ASN A N 1
ATOM 619 C CA . ASN A 1 75 ? -23.660 13.059 -13.427 1.00 93.69 75 ASN A CA 1
ATOM 620 C C . ASN A 1 75 ? -22.972 12.501 -12.176 1.00 93.69 75 ASN A C 1
ATOM 622 O O . ASN A 1 75 ? -23.137 11.328 -11.849 1.00 93.69 75 ASN A O 1
ATOM 626 N N . VAL A 1 76 ? -22.277 13.361 -11.415 1.00 95.06 76 VAL A N 1
ATOM 627 C CA . VAL A 1 76 ? -21.681 12.981 -10.120 1.00 95.06 76 VAL A CA 1
ATOM 628 C C . VAL A 1 76 ? -22.740 12.381 -9.197 1.00 95.06 76 VAL A C 1
ATOM 630 O O . VAL A 1 76 ? -22.517 11.327 -8.609 1.00 95.06 76 VAL A O 1
ATOM 633 N N . ARG A 1 77 ? -23.904 13.027 -9.077 1.00 94.94 77 ARG A N 1
ATOM 634 C CA . ARG A 1 77 ? -24.992 12.577 -8.203 1.00 94.94 77 ARG A CA 1
ATOM 635 C C . ARG A 1 77 ? -25.597 11.249 -8.659 1.00 94.94 77 ARG A C 1
ATOM 637 O O . ARG A 1 77 ? -25.765 10.356 -7.834 1.00 94.94 77 ARG A O 1
ATOM 644 N N . GLU A 1 78 ? -25.913 11.118 -9.944 1.00 92.62 78 GLU A N 1
ATOM 645 C CA . GLU A 1 78 ? -26.520 9.906 -10.507 1.00 92.62 78 GLU A CA 1
ATOM 646 C C . GLU A 1 78 ? -25.584 8.700 -10.378 1.00 92.62 78 GLU A C 1
ATOM 648 O O . GLU A 1 78 ? -25.997 7.650 -9.883 1.00 92.62 78 GLU A O 1
ATOM 653 N N . HIS A 1 79 ? -24.302 8.870 -10.711 1.00 94.69 79 HIS A N 1
ATOM 654 C CA . HIS A 1 79 ? -23.321 7.792 -10.595 1.00 94.69 79 HIS A CA 1
ATOM 655 C C . HIS A 1 79 ? -22.998 7.465 -9.130 1.00 94.69 79 HIS A C 1
ATOM 657 O O . HIS A 1 79 ? -22.783 6.303 -8.775 1.00 94.69 79 HIS A O 1
ATOM 663 N N . TRP A 1 80 ? -23.026 8.466 -8.245 1.00 96.38 80 TRP A N 1
ATOM 664 C CA . TRP A 1 80 ? -22.896 8.247 -6.806 1.00 96.38 80 TRP A CA 1
ATOM 665 C C . TRP A 1 80 ? -24.034 7.392 -6.244 1.00 96.38 80 TRP A C 1
ATOM 667 O O . TRP A 1 80 ? -23.791 6.550 -5.380 1.00 96.38 80 TRP A O 1
ATOM 677 N N . TYR A 1 81 ? -25.260 7.518 -6.762 1.00 94.88 81 TYR A N 1
ATOM 678 C CA . TYR A 1 81 ? -26.349 6.622 -6.368 1.00 94.88 81 TYR A CA 1
ATOM 679 C C . TYR A 1 81 ? -26.064 5.164 -6.729 1.00 94.88 81 TYR A C 1
ATOM 681 O O . TYR A 1 81 ? -26.329 4.294 -5.901 1.00 94.88 81 TYR A O 1
ATOM 689 N N . SER A 1 82 ? -25.482 4.886 -7.900 1.00 92.94 82 SER A N 1
ATOM 690 C CA . SER A 1 82 ? -25.033 3.529 -8.247 1.00 92.94 82 SER A CA 1
ATOM 691 C C . SER A 1 82 ? -23.959 3.036 -7.276 1.00 92.94 82 SER A C 1
ATOM 693 O O . SER A 1 82 ? -24.041 1.913 -6.787 1.00 92.94 82 SER A O 1
ATOM 695 N N . TYR A 1 83 ? -23.007 3.895 -6.898 1.00 94.88 83 TYR A N 1
ATOM 696 C CA . TYR A 1 83 ? -21.980 3.547 -5.913 1.00 94.88 83 TYR A CA 1
ATOM 697 C C . TYR A 1 83 ? -22.549 3.185 -4.541 1.00 94.88 83 TYR A C 1
ATOM 699 O O . TYR A 1 83 ? -22.154 2.173 -3.953 1.00 94.88 83 TYR A O 1
ATOM 707 N N . VAL A 1 84 ? -23.523 3.957 -4.059 1.00 95.50 84 VAL A N 1
ATOM 708 C CA . VAL A 1 84 ? -24.244 3.654 -2.818 1.00 95.50 84 VAL A CA 1
ATOM 709 C C . VAL A 1 84 ? -25.050 2.357 -2.952 1.00 95.50 84 VAL A C 1
ATOM 711 O O . VAL A 1 84 ? -24.968 1.516 -2.058 1.00 95.50 84 VAL A O 1
ATOM 714 N N . ARG A 1 85 ? -25.783 2.148 -4.059 1.00 93.06 85 ARG A N 1
ATOM 715 C CA . ARG A 1 85 ? -26.573 0.922 -4.299 1.00 93.06 85 ARG A CA 1
ATOM 716 C C . ARG A 1 85 ? -25.708 -0.334 -4.287 1.00 93.06 85 ARG A C 1
ATOM 718 O O . ARG A 1 85 ? -26.062 -1.299 -3.614 1.00 93.06 85 ARG A O 1
ATOM 725 N N . VAL A 1 86 ? -24.571 -0.313 -4.980 1.00 91.06 86 VAL A N 1
ATOM 726 C CA . VAL A 1 86 ? -23.650 -1.456 -5.017 1.00 91.06 86 VAL A CA 1
ATOM 727 C C . VAL A 1 86 ? -23.057 -1.711 -3.629 1.00 91.06 86 VAL A C 1
ATOM 729 O O . VAL A 1 86 ? -23.120 -2.837 -3.145 1.00 91.06 86 VAL A O 1
ATOM 732 N N . ASN A 1 87 ? -22.580 -0.677 -2.923 1.00 93.56 87 ASN A N 1
ATOM 733 C CA . ASN A 1 87 ? -22.099 -0.830 -1.540 1.00 93.56 87 ASN A CA 1
ATOM 734 C C . ASN A 1 87 ? -23.178 -1.423 -0.616 1.00 93.56 87 ASN A C 1
ATOM 736 O O . ASN A 1 87 ? -22.873 -2.253 0.238 1.00 93.56 87 ASN A O 1
ATOM 740 N N . TYR A 1 88 ? -24.439 -1.031 -0.802 1.00 93.25 88 TYR A N 1
ATOM 741 C CA . TYR A 1 88 ? -25.571 -1.553 -0.042 1.00 93.25 88 TYR A CA 1
ATOM 742 C C . TYR A 1 88 ? -25.842 -3.035 -0.324 1.00 93.25 88 TYR A C 1
ATOM 744 O O . TYR A 1 88 ? -26.039 -3.802 0.617 1.00 93.25 88 TYR A O 1
ATOM 752 N N . GLN A 1 89 ? -25.786 -3.460 -1.591 1.00 89.75 89 GLN A N 1
ATOM 753 C CA . GLN A 1 89 ? -25.918 -4.872 -1.974 1.00 89.75 89 GLN A CA 1
ATOM 754 C C . GLN A 1 89 ? -24.811 -5.728 -1.347 1.00 89.75 89 GLN A C 1
ATOM 756 O O . GLN A 1 89 ? -25.110 -6.716 -0.677 1.00 89.75 89 GLN A O 1
ATOM 761 N N . PHE A 1 90 ? -23.549 -5.298 -1.468 1.00 87.69 90 PHE A N 1
ATOM 762 C CA . PHE A 1 90 ? -22.414 -5.980 -0.836 1.00 87.69 90 PHE A CA 1
ATOM 763 C C . PHE A 1 90 ? -22.571 -6.063 0.685 1.00 87.69 90 PHE A C 1
ATOM 765 O O . PHE A 1 90 ? -22.344 -7.121 1.272 1.00 87.69 90 PHE A O 1
ATOM 772 N N . ALA A 1 91 ? -22.988 -4.970 1.328 1.00 91.25 91 ALA A N 1
ATOM 773 C CA . ALA A 1 91 ? -23.181 -4.936 2.770 1.00 91.25 91 ALA A CA 1
ATOM 774 C C . ALA A 1 91 ? -24.294 -5.886 3.238 1.00 91.25 91 ALA A C 1
ATOM 776 O O . ALA A 1 91 ? -24.079 -6.654 4.173 1.00 91.25 91 ALA A O 1
ATOM 777 N N . ILE A 1 92 ? -25.458 -5.890 2.582 1.00 90.56 92 ILE A N 1
ATOM 778 C CA . ILE A 1 92 ? -26.565 -6.791 2.933 1.00 90.56 92 ILE A CA 1
ATOM 779 C C . ILE A 1 92 ? -26.169 -8.253 2.764 1.00 90.56 92 ILE A C 1
ATOM 781 O O . ILE A 1 92 ? -26.408 -9.060 3.666 1.00 90.56 92 ILE A O 1
ATOM 785 N N . ASP A 1 93 ? -25.585 -8.605 1.620 1.00 85.94 93 ASP A N 1
ATOM 786 C CA . ASP A 1 93 ? -25.243 -9.994 1.325 1.00 85.94 93 ASP A CA 1
ATOM 787 C C . ASP A 1 93 ? -24.177 -10.516 2.283 1.00 85.94 93 ASP A C 1
ATOM 789 O O . ASP A 1 93 ? -24.244 -11.665 2.724 1.00 85.94 93 ASP A O 1
ATOM 793 N N . ALA A 1 94 ? -23.230 -9.667 2.670 1.00 84.88 94 ALA A N 1
ATOM 794 C CA . ALA A 1 94 ? -22.259 -9.973 3.702 1.00 84.88 94 ALA A CA 1
ATOM 795 C C . ALA A 1 94 ? -22.910 -10.201 5.070 1.00 84.88 94 ALA A C 1
ATOM 797 O O . ALA A 1 94 ? -22.676 -11.246 5.679 1.00 84.88 94 ALA A O 1
ATOM 798 N N . VAL A 1 95 ? -23.753 -9.274 5.541 1.00 88.44 95 VAL A N 1
ATOM 799 C CA . VAL A 1 95 ? -24.411 -9.371 6.856 1.00 88.44 95 VAL A CA 1
ATOM 800 C C . VAL A 1 95 ? -25.287 -10.620 6.938 1.00 88.44 95 VAL A C 1
ATOM 802 O O . VAL A 1 95 ? -25.151 -11.393 7.880 1.00 88.44 95 VAL A O 1
ATOM 805 N N . ARG A 1 96 ? -26.114 -10.892 5.919 1.00 86.56 96 ARG A N 1
ATOM 806 C CA . ARG A 1 96 ? -27.017 -12.064 5.875 1.00 86.56 96 ARG A CA 1
ATOM 807 C C . ARG A 1 96 ? -26.305 -13.404 5.984 1.00 86.56 96 ARG A C 1
ATOM 809 O O . ARG A 1 96 ? -26.887 -14.389 6.427 1.00 86.56 96 ARG A O 1
ATOM 816 N N . ASN A 1 97 ? -25.068 -13.453 5.519 1.00 81.62 97 ASN A N 1
ATOM 817 C CA . ASN A 1 97 ? -24.267 -14.663 5.515 1.00 81.62 97 ASN A CA 1
ATOM 818 C C . ASN A 1 97 ? -23.295 -14.717 6.701 1.00 81.62 97 ASN A C 1
ATOM 820 O O . ASN A 1 97 ? -22.650 -15.752 6.879 1.00 81.62 97 ASN A O 1
ATOM 824 N N . SER A 1 98 ? -23.187 -13.644 7.491 1.00 82.06 98 SER A N 1
ATOM 825 C CA . SER A 1 98 ? -22.286 -13.510 8.639 1.00 82.06 98 SER A CA 1
ATOM 826 C C . SER A 1 98 ? -22.952 -13.910 9.951 1.00 82.06 98 SER A C 1
ATOM 828 O O . SER A 1 98 ? -24.172 -13.920 10.079 1.00 82.06 98 SER A O 1
ATOM 830 N N . ARG A 1 99 ? -22.132 -14.279 10.932 1.00 79.94 99 ARG A N 1
ATOM 831 C CA . ARG A 1 99 ? -22.531 -14.528 12.316 1.00 79.94 99 ARG A CA 1
ATOM 832 C C . ARG A 1 99 ? -21.959 -13.415 13.210 1.00 79.94 99 ARG A C 1
ATOM 834 O O . ARG A 1 99 ? -20.915 -12.862 12.861 1.00 79.94 99 ARG A O 1
ATOM 841 N N . PRO A 1 100 ? -22.556 -13.109 14.376 1.00 75.31 100 PRO A N 1
ATOM 842 C CA . PRO A 1 100 ? -22.098 -12.012 15.247 1.00 75.31 100 PRO A CA 1
ATOM 843 C C . PRO A 1 100 ? -20.645 -12.133 15.755 1.00 75.31 100 PRO A C 1
ATOM 845 O O . PRO A 1 100 ? -20.015 -11.147 16.161 1.00 75.31 100 PRO A O 1
ATOM 848 N N . GLN A 1 101 ? -20.100 -13.351 15.761 1.00 75.00 101 GLN A N 1
ATOM 849 C CA . GLN A 1 101 ? -18.707 -13.629 16.099 1.00 75.00 101 GLN A CA 1
ATOM 850 C C . GLN A 1 101 ? -17.739 -13.495 14.929 1.00 75.00 101 GLN A C 1
ATOM 852 O O . GLN A 1 101 ? -16.554 -13.701 15.142 1.00 75.00 101 GLN A O 1
ATOM 857 N N . ASP A 1 102 ? -18.184 -13.223 13.709 1.00 78.81 102 ASP A N 1
ATOM 858 C CA . ASP A 1 102 ? -17.282 -13.178 12.562 1.00 78.81 102 ASP A CA 1
ATOM 859 C C . ASP A 1 102 ? -16.579 -11.817 12.488 1.00 78.81 102 ASP A C 1
ATOM 861 O O . ASP A 1 102 ? -17.151 -10.786 12.850 1.00 78.81 102 ASP A O 1
ATOM 865 N N . PHE A 1 103 ? -15.325 -11.817 12.034 1.00 82.88 103 PHE A N 1
ATOM 866 C CA . PHE A 1 103 ? -14.628 -10.586 11.662 1.00 82.88 103 PHE A CA 1
ATOM 867 C C . PHE A 1 103 ? -14.779 -10.389 10.156 1.00 82.88 103 PHE A C 1
ATOM 869 O O . PHE A 1 103 ? -14.397 -11.267 9.375 1.00 82.88 103 PHE A O 1
ATOM 876 N N . ILE A 1 104 ? -15.347 -9.254 9.754 1.00 87.12 104 ILE A N 1
ATOM 877 C CA . ILE A 1 104 ? -15.560 -8.908 8.350 1.00 87.12 104 ILE A CA 1
ATOM 878 C C . ILE A 1 104 ? -14.458 -7.944 7.915 1.00 87.12 104 ILE A C 1
ATOM 880 O O . ILE A 1 104 ? -14.363 -6.828 8.418 1.00 87.12 104 ILE A O 1
ATOM 884 N N . TRP A 1 105 ? -13.637 -8.359 6.958 1.00 88.31 105 TRP A N 1
ATOM 885 C CA . TRP A 1 105 ? -12.566 -7.549 6.397 1.00 88.31 105 TRP A CA 1
ATOM 886 C C . TRP A 1 105 ? -12.933 -7.062 4.995 1.00 88.31 105 TRP A C 1
ATOM 888 O O . TRP A 1 105 ? -13.014 -7.847 4.052 1.00 88.31 105 TRP A O 1
ATOM 898 N N . ILE A 1 106 ? -13.175 -5.760 4.870 1.00 88.06 106 ILE A N 1
ATOM 899 C CA . ILE A 1 106 ? -13.470 -5.076 3.614 1.00 88.06 106 ILE A CA 1
ATOM 900 C C . ILE A 1 106 ? -12.183 -4.566 2.977 1.00 88.06 106 ILE A C 1
ATOM 902 O O . ILE A 1 106 ? -11.336 -3.978 3.652 1.00 88.06 106 ILE A O 1
ATOM 906 N N . HIS A 1 107 ? -12.072 -4.725 1.663 1.00 84.94 107 HIS A N 1
ATOM 907 C CA . HIS A 1 107 ? -10.937 -4.229 0.906 1.00 84.94 107 HIS A CA 1
ATOM 908 C C . HIS A 1 107 ? -11.329 -3.192 -0.142 1.00 84.94 107 HIS A C 1
ATOM 910 O O . HIS A 1 107 ? -12.217 -3.393 -0.971 1.00 84.94 107 HIS A O 1
ATOM 916 N N . ASP A 1 108 ? -10.526 -2.136 -0.132 1.00 90.12 108 ASP A N 1
ATOM 917 C CA . ASP A 1 108 ? -10.336 -1.152 -1.182 1.00 90.12 108 ASP A CA 1
ATOM 918 C C . ASP A 1 108 ? -11.448 -0.126 -1.439 1.00 90.12 108 ASP A C 1
ATOM 920 O O . ASP A 1 108 ? -12.592 -0.221 -0.987 1.00 90.12 108 ASP A O 1
ATOM 924 N N . TYR A 1 109 ? -11.068 0.901 -2.202 1.00 92.19 109 TYR A N 1
ATOM 925 C CA . TYR A 1 109 ? -11.820 2.135 -2.443 1.00 92.19 109 TYR A CA 1
ATOM 926 C C . TYR A 1 109 ? -13.199 1.948 -3.084 1.00 92.19 109 TYR A C 1
ATOM 928 O O . TYR A 1 109 ? -13.981 2.888 -3.141 1.00 92.19 109 TYR A O 1
ATOM 936 N N . HIS A 1 110 ? -13.525 0.759 -3.573 1.00 90.00 110 HIS A N 1
ATOM 937 C CA . HIS A 1 110 ? -14.838 0.468 -4.129 1.00 90.00 110 HIS A CA 1
ATOM 938 C C . HIS A 1 110 ? -15.913 0.311 -3.034 1.00 90.00 110 HIS A C 1
ATOM 940 O O . HIS A 1 110 ? -17.097 0.558 -3.277 1.00 90.00 110 HIS A O 1
ATOM 946 N N . LEU A 1 111 ? -15.513 -0.096 -1.824 1.00 93.56 111 LEU A N 1
ATOM 947 C CA . LEU A 1 111 ? -16.414 -0.555 -0.761 1.00 93.56 111 LEU A CA 1
ATOM 948 C C . LEU A 1 111 ? -16.378 0.327 0.501 1.00 93.56 111 LEU A C 1
ATOM 950 O O . LEU A 1 111 ? -16.739 -0.112 1.596 1.00 93.56 111 LEU A O 1
ATOM 954 N N . MET A 1 112 ? -15.969 1.592 0.360 1.00 95.69 112 MET A N 1
ATOM 955 C CA . MET A 1 112 ? -15.743 2.514 1.489 1.00 95.69 112 MET A CA 1
ATOM 956 C C . MET A 1 112 ? -16.998 2.853 2.313 1.00 95.69 112 MET A C 1
ATOM 958 O O . MET A 1 112 ? -16.874 3.397 3.407 1.00 95.69 112 MET A O 1
ATOM 962 N N . LEU A 1 113 ? -18.208 2.559 1.819 1.00 96.69 113 LEU A N 1
ATOM 963 C CA . LEU A 1 113 ? -19.459 2.839 2.543 1.00 96.69 113 LEU A CA 1
ATOM 964 C C . LEU A 1 113 ? -20.035 1.610 3.244 1.00 96.69 113 LEU A C 1
ATOM 966 O O . LEU A 1 113 ? -21.013 1.723 3.980 1.00 96.69 113 LEU A O 1
ATOM 970 N N . THR A 1 114 ? -19.459 0.432 3.029 1.00 95.12 114 THR A N 1
ATOM 971 C CA . THR A 1 114 ? -20.020 -0.810 3.571 1.00 95.12 114 THR A CA 1
ATOM 972 C C . THR A 1 114 ? -20.053 -0.816 5.101 1.00 95.12 114 THR A C 1
ATOM 974 O O . THR A 1 114 ? -21.045 -1.267 5.659 1.00 95.12 114 THR A O 1
ATOM 977 N N . GLY A 1 115 ? -19.061 -0.228 5.783 1.00 91.38 115 GLY A N 1
ATOM 978 C CA . GLY A 1 115 ? -19.007 -0.153 7.248 1.00 91.38 115 GLY A CA 1
ATOM 979 C C . GLY A 1 115 ? -20.245 0.502 7.857 1.00 91.38 115 GLY A C 1
ATOM 980 O O . GLY A 1 115 ? -20.912 -0.103 8.694 1.00 91.38 115 GLY A O 1
ATOM 981 N N . MET A 1 116 ? -20.629 1.688 7.368 1.00 93.31 116 MET A N 1
ATOM 982 C CA . MET A 1 116 ? -21.828 2.379 7.864 1.00 93.31 116 MET A CA 1
ATOM 983 C C . MET A 1 116 ? -23.120 1.594 7.615 1.00 93.31 116 MET A C 1
ATOM 985 O O . MET A 1 116 ? -24.015 1.600 8.457 1.00 93.31 116 MET A O 1
ATOM 989 N N . ILE A 1 117 ? -23.211 0.896 6.480 1.00 94.12 117 ILE A N 1
ATOM 990 C CA . ILE A 1 117 ? -24.399 0.119 6.121 1.00 94.12 117 ILE A CA 1
ATOM 991 C C . ILE A 1 117 ? -24.478 -1.132 7.001 1.00 94.12 117 ILE A C 1
ATOM 993 O O . ILE A 1 117 ? -25.520 -1.392 7.596 1.00 94.12 117 ILE A O 1
ATOM 997 N N . MET A 1 118 ? -23.376 -1.868 7.151 1.00 93.06 118 MET A N 1
ATOM 998 C CA . MET A 1 118 ? -23.305 -3.079 7.974 1.00 93.06 118 MET A CA 1
ATOM 999 C C . MET A 1 118 ? -23.633 -2.797 9.441 1.00 93.06 118 MET A C 1
ATOM 1001 O O . MET A 1 118 ? -24.453 -3.503 10.019 1.00 93.06 118 MET A O 1
ATOM 1005 N N . GLN A 1 119 ? -23.064 -1.733 10.014 1.00 88.25 119 GLN A N 1
ATOM 1006 C CA . GLN A 1 119 ? -23.318 -1.338 11.404 1.00 88.25 119 GLN A CA 1
ATOM 1007 C C . GLN A 1 119 ? -24.783 -0.943 11.652 1.00 88.25 119 GLN A C 1
ATOM 1009 O O . GLN A 1 119 ? -25.295 -1.130 12.752 1.00 88.25 119 GLN A O 1
ATOM 1014 N N . SER A 1 120 ? -25.485 -0.429 10.633 1.00 90.69 120 SER A N 1
ATOM 1015 C CA . SER A 1 120 ? -26.925 -0.145 10.733 1.00 90.69 120 SER A CA 1
ATOM 1016 C C . SER A 1 120 ? -27.803 -1.403 10.705 1.00 90.69 120 SER A C 1
ATOM 1018 O O . SER A 1 120 ? -28.931 -1.368 11.193 1.00 90.69 120 SER A O 1
ATOM 1020 N N . LEU A 1 121 ? -27.297 -2.501 10.132 1.00 90.38 121 LEU A N 1
ATOM 1021 C CA . LEU A 1 121 ? -28.004 -3.779 10.022 1.00 90.38 121 LEU A CA 1
ATOM 1022 C C . LEU A 1 121 ? -27.753 -4.672 11.241 1.00 90.38 121 LEU A C 1
ATOM 1024 O O . LEU A 1 121 ? -28.690 -5.280 11.751 1.00 90.38 121 LEU A O 1
ATOM 1028 N N . ASP A 1 122 ? -26.505 -4.743 11.708 1.00 88.25 122 ASP A N 1
ATOM 1029 C CA . ASP A 1 122 ? -26.133 -5.421 12.948 1.00 88.25 122 ASP A CA 1
ATOM 1030 C C . ASP A 1 122 ? -24.966 -4.679 13.634 1.00 88.25 122 ASP A C 1
ATOM 1032 O O . ASP A 1 122 ? -23.814 -4.802 13.200 1.00 88.25 122 ASP A O 1
ATOM 1036 N N . PRO A 1 123 ? -25.232 -3.935 14.726 1.00 84.25 123 PRO A N 1
ATOM 1037 C CA . PRO A 1 123 ? -24.209 -3.176 15.445 1.00 84.25 123 PRO A CA 1
ATOM 1038 C C . PRO A 1 123 ? -23.237 -4.075 16.220 1.00 84.25 123 PRO A C 1
ATOM 1040 O O . PRO A 1 123 ? -22.249 -3.594 16.771 1.00 84.25 123 PRO A O 1
ATOM 1043 N N . ASN A 1 124 ? -23.505 -5.383 16.307 1.00 82.06 124 ASN A N 1
ATOM 1044 C CA . ASN A 1 124 ? -22.594 -6.307 16.962 1.00 82.06 124 ASN A CA 1
ATOM 1045 C C . ASN A 1 124 ? -21.436 -6.704 16.057 1.00 82.06 124 ASN A C 1
ATOM 1047 O O . ASN A 1 124 ? -20.492 -7.281 16.580 1.00 82.06 124 ASN A O 1
ATOM 1051 N N . LEU A 1 125 ? -21.464 -6.447 14.746 1.00 84.62 125 LEU A N 1
ATOM 1052 C CA . LEU A 1 125 ? -20.415 -6.886 13.822 1.00 84.62 125 LEU A CA 1
ATOM 1053 C C . LEU A 1 125 ? -19.091 -6.153 14.047 1.00 84.62 125 LEU A C 1
ATOM 1055 O O . LEU A 1 125 ? -19.049 -4.952 14.309 1.00 84.62 125 LEU A O 1
ATOM 1059 N N . GLU A 1 126 ? -17.986 -6.886 13.908 1.00 86.19 126 GLU A N 1
ATOM 1060 C CA . GLU A 1 126 ? -16.660 -6.279 13.796 1.00 86.19 126 GLU A CA 1
ATOM 1061 C C . GLU A 1 126 ? -16.291 -6.163 12.328 1.00 86.19 126 GLU A C 1
ATOM 1063 O O . GLU A 1 126 ? -16.206 -7.175 11.627 1.00 86.19 126 GLU A O 1
ATOM 1068 N N . VAL A 1 127 ? -16.093 -4.930 11.866 1.00 91.50 127 VAL A N 1
ATOM 1069 C CA . VAL A 1 127 ? -15.835 -4.664 10.452 1.00 91.50 127 VAL A CA 1
ATOM 1070 C C . VAL A 1 127 ? -14.554 -3.854 10.329 1.00 91.50 127 VAL A C 1
ATOM 1072 O O . VAL A 1 127 ? -14.488 -2.711 10.783 1.00 91.50 127 VAL A O 1
ATOM 1075 N N . GLY A 1 128 ? -13.531 -4.456 9.733 1.00 93.94 128 GLY A N 1
ATOM 1076 C CA . GLY A 1 128 ? -12.291 -3.785 9.365 1.00 93.94 128 GLY A CA 1
ATOM 1077 C C . GLY A 1 128 ? -12.289 -3.380 7.897 1.00 93.94 128 GLY A C 1
ATOM 1078 O O . GLY A 1 128 ? -12.898 -4.051 7.068 1.00 93.94 128 GLY A O 1
ATOM 1079 N N . PHE A 1 129 ? -11.565 -2.318 7.565 1.00 96.25 129 PHE A N 1
ATOM 1080 C CA . PHE A 1 129 ? -11.345 -1.881 6.189 1.00 96.25 129 PHE A CA 1
ATOM 1081 C C . PHE A 1 129 ? -9.852 -1.710 5.912 1.00 96.25 129 PHE A C 1
ATOM 1083 O O . PHE A 1 129 ? -9.118 -1.221 6.766 1.00 96.25 129 PHE A O 1
ATOM 1090 N N . PHE A 1 130 ? -9.389 -2.084 4.724 1.00 94.88 130 PHE A N 1
ATOM 1091 C CA . PHE A 1 130 ? -8.026 -1.795 4.284 1.00 94.88 130 PHE A CA 1
ATOM 1092 C C . PHE A 1 130 ? -8.030 -1.112 2.915 1.00 94.88 130 PHE A C 1
ATOM 1094 O O . PHE A 1 130 ? -8.571 -1.661 1.952 1.00 94.88 130 PHE A O 1
ATOM 1101 N N . LEU A 1 131 ? -7.425 0.077 2.834 1.00 94.38 131 LEU A N 1
ATOM 1102 C CA . LEU A 1 131 ? -7.282 0.832 1.591 1.00 94.38 131 LEU A CA 1
ATOM 1103 C C . LEU A 1 131 ? -5.975 0.451 0.895 1.00 94.38 131 LEU A C 1
ATOM 1105 O O . LEU A 1 131 ? -4.895 0.663 1.446 1.00 94.38 131 LEU A O 1
ATOM 1109 N N . HIS A 1 132 ? -6.067 -0.093 -0.320 1.00 88.62 132 HIS A N 1
ATOM 1110 C CA . HIS A 1 132 ? -4.884 -0.572 -1.041 1.00 88.62 132 HIS A CA 1
ATOM 1111 C C . HIS A 1 132 ? -4.217 0.497 -1.892 1.00 88.62 132 HIS A C 1
ATOM 1113 O O . HIS A 1 132 ? -3.011 0.419 -2.126 1.00 88.62 132 HIS A O 1
ATOM 1119 N N . ILE A 1 133 ? -4.999 1.470 -2.351 1.00 89.06 133 ILE A N 1
ATOM 1120 C CA . ILE A 1 133 ? -4.532 2.629 -3.109 1.00 89.06 133 ILE A CA 1
ATOM 1121 C C . ILE A 1 133 ? -4.107 3.776 -2.172 1.00 89.06 133 ILE A C 1
ATOM 1123 O O . ILE A 1 133 ? -4.439 3.751 -0.985 1.00 89.06 133 ILE A O 1
ATOM 1127 N N . PRO A 1 134 ? -3.401 4.805 -2.674 1.00 93.44 134 PRO A N 1
ATOM 1128 C CA . PRO A 1 134 ? -3.138 6.013 -1.899 1.00 93.44 134 PRO A CA 1
ATOM 1129 C C . PRO A 1 134 ? -4.435 6.724 -1.487 1.00 93.44 134 PRO A C 1
ATOM 1131 O O . PRO A 1 134 ? -5.466 6.598 -2.150 1.00 93.44 134 PRO A O 1
ATOM 1134 N N . PHE A 1 135 ? -4.363 7.534 -0.429 1.00 96.50 135 PHE A N 1
ATOM 1135 C CA . PHE A 1 135 ? -5.430 8.468 -0.054 1.00 96.50 135 PHE A CA 1
ATOM 1136 C C . PHE A 1 135 ? -4.906 9.901 -0.139 1.00 96.50 135 PHE A C 1
ATOM 1138 O O . PHE A 1 135 ? -4.559 10.521 0.862 1.00 96.50 135 PHE A O 1
ATOM 1145 N N . GLN A 1 136 ? -4.797 10.415 -1.363 1.00 95.81 136 GLN A N 1
ATOM 1146 C CA . GLN A 1 136 ? -4.222 11.729 -1.657 1.00 95.81 136 GLN A CA 1
ATOM 1147 C C . GLN A 1 136 ? -5.146 12.537 -2.585 1.00 95.81 136 GLN A C 1
ATOM 1149 O O . GLN A 1 136 ? -4.763 12.833 -3.713 1.00 95.81 136 GLN A O 1
ATOM 1154 N N . PRO A 1 137 ? -6.384 12.874 -2.176 1.00 96.56 137 PRO A N 1
ATOM 1155 C CA . PRO A 1 137 ? -7.250 13.710 -3.003 1.00 96.56 137 PRO A CA 1
ATOM 1156 C C . PRO A 1 137 ? -6.659 15.123 -3.199 1.00 96.56 137 PRO A C 1
ATOM 1158 O O . PRO A 1 137 ? -6.077 15.665 -2.254 1.00 96.56 137 PRO A O 1
ATOM 1161 N N . PRO A 1 138 ? -6.834 15.749 -4.382 1.00 94.88 138 PRO A N 1
ATOM 1162 C CA . PRO A 1 138 ? -6.382 17.118 -4.625 1.00 94.88 138 PRO A CA 1
ATOM 1163 C C . PRO A 1 138 ? -7.145 18.123 -3.749 1.00 94.88 138 PRO A C 1
ATOM 1165 O O . PRO A 1 138 ? -8.274 17.866 -3.330 1.00 94.88 138 PRO A O 1
ATOM 1168 N N . GLU A 1 139 ? -6.567 19.301 -3.505 1.00 91.56 139 GLU A N 1
ATOM 1169 C CA . GLU A 1 139 ? -7.114 20.302 -2.568 1.00 91.56 139 GLU A CA 1
ATOM 1170 C C . GLU A 1 139 ? -8.568 20.708 -2.869 1.00 91.56 139 GLU A C 1
ATOM 1172 O O . GLU A 1 139 ? -9.383 20.876 -1.962 1.00 91.56 139 GLU A O 1
ATOM 1177 N N . ASN A 1 140 ? -8.933 20.819 -4.149 1.00 92.12 140 ASN A N 1
ATOM 1178 C CA . ASN A 1 140 ? -10.283 21.199 -4.566 1.00 92.12 140 ASN A CA 1
ATOM 1179 C C . ASN A 1 140 ? -11.291 20.034 -4.562 1.00 92.12 140 ASN A C 1
ATOM 1181 O O . ASN A 1 140 ? -12.466 20.257 -4.872 1.00 92.12 140 ASN A O 1
ATOM 1185 N N . PHE A 1 141 ? -10.874 18.808 -4.221 1.00 95.44 141 PHE A N 1
ATOM 1186 C CA . PHE A 1 141 ? -11.705 17.608 -4.324 1.00 95.44 141 PHE A CA 1
ATOM 1187 C C . PHE A 1 141 ? -12.985 17.714 -3.494 1.00 95.44 141 PHE A C 1
ATOM 1189 O O . PHE A 1 141 ? -14.068 17.457 -4.008 1.00 95.44 141 PHE A O 1
ATOM 1196 N N . PHE A 1 142 ? -12.898 18.142 -2.233 1.00 94.31 142 PHE A N 1
ATOM 1197 C CA . PHE A 1 142 ? -14.072 18.228 -1.355 1.00 94.31 142 PHE A CA 1
ATOM 1198 C C . PHE A 1 142 ? -14.983 19.412 -1.684 1.00 94.31 142 PHE A C 1
ATOM 1200 O O . PHE A 1 142 ? -16.186 19.342 -1.436 1.00 94.31 142 PHE A O 1
ATOM 1207 N N . THR A 1 143 ? -14.441 20.463 -2.300 1.00 91.94 143 THR A N 1
ATOM 1208 C CA . THR A 1 143 ? -15.230 21.597 -2.798 1.00 91.94 143 THR A CA 1
ATOM 1209 C C . THR A 1 143 ? -16.006 21.210 -4.056 1.00 91.94 143 THR A C 1
ATOM 1211 O O . THR A 1 143 ? -17.198 21.489 -4.153 1.00 91.94 143 THR A O 1
ATOM 1214 N N . LYS A 1 144 ? -15.355 20.532 -5.011 1.00 94.00 144 LYS A N 1
ATOM 1215 C CA . LYS A 1 144 ? -15.961 20.155 -6.299 1.00 94.00 144 LYS A CA 1
ATOM 1216 C C . LYS A 1 144 ? -16.828 18.898 -6.200 1.00 94.00 144 LYS A C 1
ATOM 1218 O O . LYS A 1 144 ? -17.924 18.846 -6.748 1.00 94.00 144 LYS A O 1
ATOM 1223 N N . TYR A 1 145 ? -16.362 17.898 -5.461 1.00 96.31 145 TYR A N 1
ATOM 1224 C CA . TYR A 1 145 ? -16.959 16.567 -5.370 1.00 96.31 145 TYR A CA 1
ATOM 1225 C C . TYR A 1 145 ? -17.434 16.230 -3.952 1.00 96.31 145 TYR A C 1
ATOM 1227 O O . TYR A 1 145 ? -17.521 15.063 -3.576 1.00 96.31 145 TYR A O 1
ATOM 1235 N N . GLY A 1 146 ? -17.815 17.232 -3.152 1.00 94.38 146 GLY A N 1
ATOM 1236 C CA . GLY A 1 146 ? -18.297 17.030 -1.778 1.00 94.38 146 GLY A CA 1
ATOM 1237 C C . GLY A 1 146 ? -19.477 16.052 -1.652 1.00 94.38 146 GLY A C 1
ATOM 1238 O O . GLY A 1 146 ? -19.626 15.411 -0.612 1.00 94.38 146 GLY A O 1
ATOM 1239 N N . THR A 1 147 ? -20.257 15.869 -2.729 1.00 93.44 147 THR A N 1
ATOM 1240 C CA . THR A 1 147 ? -21.346 14.875 -2.820 1.00 93.44 147 THR A CA 1
ATOM 1241 C C . THR A 1 147 ? -20.856 13.440 -2.608 1.00 93.44 147 THR A C 1
ATOM 1243 O O . THR A 1 147 ? -21.578 12.654 -2.005 1.00 93.44 147 THR A O 1
ATOM 1246 N N . CYS A 1 148 ? -19.646 13.098 -3.063 1.00 94.38 148 CYS A N 1
ATOM 1247 C CA . CYS A 1 148 ? -19.039 11.782 -2.849 1.00 94.38 148 CYS A CA 1
ATOM 1248 C C . CYS A 1 148 ? -17.913 11.819 -1.804 1.00 94.38 148 CYS A C 1
ATOM 1250 O O . CYS A 1 148 ? -17.826 10.921 -0.969 1.00 94.38 148 CYS A O 1
ATOM 1252 N N . GLY A 1 149 ? -17.102 12.881 -1.773 1.00 95.19 149 GLY A N 1
ATOM 1253 C CA . GLY A 1 149 ? -15.958 12.996 -0.867 1.00 95.19 149 GLY A CA 1
ATOM 1254 C C . GLY A 1 149 ? -16.339 13.011 0.617 1.00 95.19 149 GLY A C 1
ATOM 1255 O O . GLY A 1 149 ? -15.759 12.266 1.406 1.00 95.19 149 GLY A O 1
ATOM 1256 N N . LEU A 1 150 ? -17.340 13.805 1.019 1.00 96.44 150 LEU A N 1
ATOM 1257 C CA . LEU A 1 150 ? -17.737 13.888 2.433 1.00 96.44 150 LEU A CA 1
ATOM 1258 C C . LEU A 1 150 ? -18.342 12.571 2.950 1.00 96.44 150 LEU A C 1
ATOM 1260 O O . LEU A 1 150 ? -17.977 12.147 4.051 1.00 96.44 150 LEU A O 1
ATOM 1264 N N . PRO A 1 151 ? -19.230 11.883 2.202 1.00 96.38 151 PRO A N 1
ATOM 1265 C CA . PRO A 1 151 ? -19.647 10.533 2.569 1.00 96.38 151 PRO A CA 1
ATOM 1266 C C . PRO A 1 151 ? -18.504 9.525 2.679 1.00 96.38 151 PRO A C 1
ATOM 1268 O O . PRO A 1 151 ? -18.567 8.683 3.566 1.00 96.38 151 PRO A O 1
ATOM 1271 N N . VAL A 1 152 ? -17.467 9.606 1.836 1.00 96.62 152 VAL A N 1
ATOM 1272 C CA . VAL A 1 152 ? -16.293 8.720 1.932 1.00 96.62 152 VAL A CA 1
ATOM 1273 C C . VAL A 1 152 ? -15.550 8.920 3.255 1.00 96.62 152 VAL A C 1
ATOM 1275 O O . VAL A 1 152 ? -15.298 7.935 3.947 1.00 96.62 152 VAL A O 1
ATOM 1278 N N . LEU A 1 153 ? -15.276 10.170 3.657 1.00 96.94 153 LEU A N 1
ATOM 1279 C CA . LEU A 1 153 ? -14.651 10.454 4.959 1.00 96.94 153 LEU A CA 1
ATOM 1280 C C . LEU A 1 153 ? -15.493 9.903 6.114 1.00 96.94 153 LEU A C 1
ATOM 1282 O O . LEU A 1 153 ? -14.982 9.246 7.014 1.00 96.94 153 LEU A O 1
ATOM 1286 N N . ARG A 1 154 ? -16.812 10.126 6.081 1.00 96.06 154 ARG A N 1
ATOM 1287 C CA . ARG A 1 154 ? -17.703 9.595 7.121 1.00 96.06 154 ARG A CA 1
ATOM 1288 C C . ARG A 1 154 ? -17.759 8.070 7.107 1.00 96.06 154 ARG A C 1
ATOM 1290 O O . ARG A 1 154 ? -17.744 7.474 8.175 1.00 96.06 154 ARG A O 1
ATOM 1297 N N . GLY A 1 155 ? -17.833 7.448 5.932 1.00 95.75 155 GLY A N 1
ATOM 1298 C CA . GLY A 1 155 ? -17.946 5.998 5.761 1.00 95.75 155 GLY A CA 1
ATOM 1299 C C . GLY A 1 155 ? -16.753 5.245 6.324 1.00 95.75 155 GLY A C 1
ATOM 1300 O O . GLY A 1 155 ? -16.941 4.272 7.052 1.00 95.75 155 GLY A O 1
ATOM 1301 N N . LEU A 1 156 ? -15.543 5.753 6.088 1.00 97.31 156 LEU A N 1
ATOM 1302 C CA . LEU A 1 156 ? -14.325 5.161 6.629 1.00 97.31 156 LEU A CA 1
ATOM 1303 C C . LEU A 1 156 ? -14.271 5.229 8.173 1.00 97.31 156 LEU A C 1
ATOM 1305 O O . LEU A 1 156 ? -13.839 4.271 8.804 1.00 97.31 156 LEU A O 1
ATOM 1309 N N . LEU A 1 157 ? -14.819 6.274 8.812 1.00 96.56 157 LEU A N 1
ATOM 1310 C CA . LEU A 1 157 ? -14.960 6.348 10.283 1.00 96.56 157 LEU A CA 1
ATOM 1311 C C . LEU A 1 157 ? -16.075 5.461 10.871 1.00 96.56 157 LEU A C 1
ATOM 1313 O O . LEU A 1 157 ? -16.376 5.563 12.062 1.00 96.56 157 LEU A O 1
ATOM 1317 N N . ARG A 1 158 ? -16.752 4.642 10.058 1.00 95.50 158 ARG A N 1
ATOM 1318 C CA . ARG A 1 158 ? -17.800 3.707 10.515 1.00 95.50 158 ARG A CA 1
ATOM 1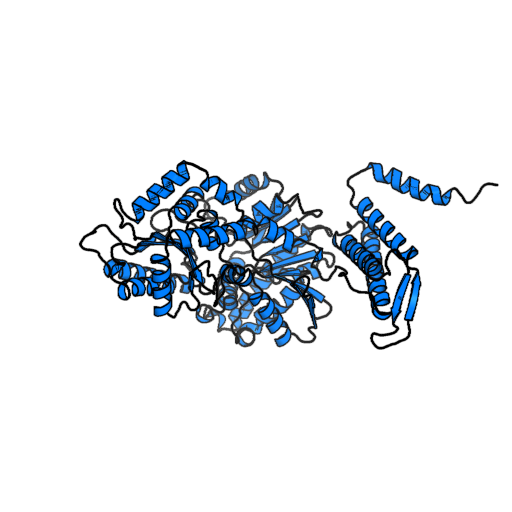319 C C . ARG A 1 158 ? -17.344 2.249 10.483 1.00 95.50 158 ARG A C 1
ATOM 1321 O O . ARG A 1 158 ? -18.141 1.353 10.740 1.00 95.50 158 ARG A O 1
ATOM 1328 N N . PHE A 1 159 ? -16.068 2.013 10.199 1.00 95.94 159 PHE A N 1
ATOM 1329 C CA . PHE A 1 159 ? -15.412 0.742 10.474 1.00 95.94 159 PHE A CA 1
ATOM 1330 C C . PHE A 1 159 ? -14.880 0.723 11.909 1.00 95.94 159 PHE A C 1
ATOM 1332 O O . PHE A 1 159 ? -14.565 1.762 12.482 1.00 95.94 159 PHE A O 1
ATOM 1339 N N . THR A 1 160 ? -14.742 -0.470 12.490 1.00 93.62 160 THR A N 1
ATOM 1340 C CA . THR A 1 160 ? -14.073 -0.643 13.788 1.00 93.62 160 THR A CA 1
ATOM 1341 C C . THR A 1 160 ? -12.604 -0.235 13.682 1.00 93.62 160 THR A C 1
ATOM 1343 O O . THR A 1 160 ? -12.040 0.373 14.599 1.00 93.62 160 THR A O 1
ATOM 1346 N N . LYS A 1 161 ? -11.984 -0.590 12.550 1.00 95.81 161 LYS A N 1
ATOM 1347 C CA . LYS A 1 161 ? -10.578 -0.328 12.278 1.00 95.81 161 LYS A CA 1
ATOM 1348 C C . LYS A 1 161 ? -10.304 -0.168 10.780 1.00 95.81 161 LYS A C 1
ATOM 1350 O O . LYS A 1 161 ? -10.871 -0.899 9.969 1.00 95.81 161 LYS A O 1
ATOM 1355 N N . VAL A 1 162 ? -9.443 0.777 10.419 1.00 98.31 162 VAL A N 1
ATOM 1356 C CA . VAL A 1 162 ? -9.049 1.101 9.042 1.00 98.31 162 VAL A CA 1
ATOM 1357 C C . VAL A 1 162 ? -7.532 1.025 8.918 1.00 98.31 162 VAL A C 1
ATOM 1359 O O . VAL A 1 162 ? -6.805 1.579 9.739 1.00 98.31 162 VAL A O 1
ATOM 1362 N N . GLY A 1 163 ? -7.049 0.343 7.886 1.00 97.50 163 GLY A N 1
ATOM 1363 C CA . GLY A 1 163 ? -5.631 0.247 7.561 1.00 97.50 163 GLY A CA 1
ATOM 1364 C C . GLY A 1 163 ? -5.293 0.978 6.268 1.00 97.50 163 GLY A C 1
ATOM 1365 O O . GLY A 1 163 ? -6.047 0.912 5.296 1.00 97.50 163 GLY A O 1
ATOM 1366 N N . PHE A 1 164 ? -4.142 1.641 6.270 1.00 97.19 164 PHE A N 1
ATOM 1367 C CA . PHE A 1 164 ? -3.541 2.300 5.113 1.00 97.19 164 PHE A CA 1
ATOM 1368 C C . PHE A 1 164 ? -2.199 1.656 4.768 1.00 97.19 164 PHE A C 1
ATOM 1370 O O . PHE A 1 164 ? -1.575 1.006 5.606 1.00 97.19 164 PHE A O 1
ATOM 1377 N N . GLN A 1 165 ? -1.724 1.886 3.547 1.00 92.25 165 GLN A N 1
ATOM 1378 C CA . GLN A 1 165 ? -0.407 1.422 3.116 1.00 92.25 165 GLN A CA 1
ATOM 1379 C C . GLN A 1 165 ? 0.743 2.203 3.755 1.00 92.25 165 GLN A C 1
ATOM 1381 O O . GLN A 1 165 ? 1.783 1.623 4.062 1.00 92.25 165 GLN A O 1
ATOM 1386 N N . THR A 1 166 ? 0.573 3.518 3.931 1.00 94.31 166 THR A N 1
ATOM 1387 C CA . THR A 1 166 ? 1.647 4.419 4.366 1.00 94.31 166 THR A CA 1
ATOM 1388 C C . THR A 1 166 ? 1.172 5.433 5.404 1.00 94.31 166 THR A C 1
ATOM 1390 O O . THR A 1 166 ? -0.000 5.822 5.427 1.00 94.31 166 THR A O 1
ATOM 1393 N N . HIS A 1 167 ? 2.102 5.930 6.226 1.00 94.25 167 HIS A N 1
ATOM 1394 C CA . HIS A 1 167 ? 1.855 7.031 7.168 1.00 94.25 167 HIS A CA 1
ATOM 1395 C C . HIS A 1 167 ? 1.364 8.295 6.474 1.00 94.25 167 HIS A C 1
ATOM 1397 O O . HIS A 1 167 ? 0.508 8.990 7.011 1.00 94.25 167 HIS A O 1
ATOM 1403 N N . ARG A 1 168 ? 1.854 8.561 5.258 1.00 94.25 168 ARG A N 1
ATOM 1404 C CA . ARG A 1 168 ? 1.429 9.699 4.435 1.00 94.25 168 ARG A CA 1
ATOM 1405 C C . ARG A 1 168 ? -0.073 9.653 4.145 1.00 94.25 168 ARG A C 1
ATOM 1407 O O . ARG A 1 168 ? -0.740 10.680 4.221 1.00 94.25 168 ARG A O 1
ATOM 1414 N N . ASP A 1 169 ? -0.607 8.475 3.830 1.00 96.19 169 ASP A N 1
ATOM 1415 C CA . ASP A 1 169 ? -2.031 8.299 3.523 1.00 96.19 169 ASP A CA 1
ATOM 1416 C C . ASP A 1 169 ? -2.901 8.391 4.783 1.00 96.19 169 ASP A C 1
ATOM 1418 O O . ASP A 1 169 ? -3.920 9.084 4.771 1.00 96.19 169 ASP A O 1
ATOM 1422 N N . ARG A 1 170 ? -2.466 7.778 5.896 1.00 97.56 170 ARG A N 1
ATOM 1423 C CA . ARG A 1 170 ? -3.156 7.893 7.194 1.00 97.56 170 ARG A CA 1
ATOM 1424 C C . ARG A 1 170 ? -3.216 9.348 7.666 1.00 97.56 170 ARG A C 1
ATOM 1426 O O . ARG A 1 170 ? -4.290 9.836 8.015 1.00 97.56 170 ARG A O 1
ATOM 1433 N N . ALA A 1 171 ? -2.082 10.047 7.639 1.00 96.94 171 ALA A N 1
ATOM 1434 C CA . ALA A 1 171 ? -1.985 11.443 8.053 1.00 96.94 171 ALA A CA 1
ATOM 1435 C C . ALA A 1 171 ? -2.869 12.347 7.186 1.00 96.94 171 ALA A C 1
ATOM 1437 O O . ALA A 1 171 ? -3.631 13.150 7.725 1.00 96.94 171 ALA A O 1
ATOM 1438 N N . LYS A 1 172 ? -2.845 12.161 5.856 1.00 97.81 172 LYS A N 1
ATOM 1439 C CA . LYS A 1 172 ? -3.691 12.943 4.946 1.00 97.81 172 LYS A CA 1
ATOM 1440 C C . LYS A 1 172 ? -5.178 12.708 5.202 1.00 97.81 172 LYS A C 1
ATOM 1442 O O . LYS A 1 172 ? -5.966 13.650 5.185 1.00 97.81 172 LYS A O 1
ATOM 1447 N N . TYR A 1 173 ? -5.577 11.468 5.470 1.00 98.38 173 TYR A N 1
ATOM 1448 C CA . TYR A 1 173 ? -6.958 11.162 5.825 1.00 98.38 173 TYR A CA 1
ATOM 1449 C C . TYR A 1 173 ? -7.399 11.869 7.119 1.00 98.38 173 TYR A C 1
ATOM 1451 O O . TYR A 1 173 ? -8.471 12.473 7.146 1.00 98.38 173 TYR A O 1
ATOM 1459 N N . ILE A 1 174 ? -6.570 11.846 8.170 1.00 98.25 174 ILE A N 1
ATOM 1460 C CA . ILE A 1 174 ? -6.858 12.516 9.452 1.00 98.25 174 ILE A CA 1
ATOM 1461 C C . ILE A 1 174 ? -6.989 14.030 9.271 1.00 98.25 174 ILE A C 1
ATOM 1463 O O . ILE A 1 174 ? -7.959 14.613 9.756 1.00 98.25 174 ILE A O 1
ATOM 1467 N N . GLU A 1 175 ? -6.064 14.646 8.530 1.00 97.94 175 GLU A N 1
ATOM 1468 C CA . GLU A 1 175 ? -6.097 16.073 8.186 1.00 97.94 175 GLU A CA 1
ATOM 1469 C C . GLU A 1 175 ? -7.445 16.451 7.552 1.00 97.94 175 GLU A C 1
ATOM 1471 O O . GLU A 1 175 ? -8.137 17.356 8.019 1.00 97.94 175 GLU A O 1
ATOM 1476 N N . LEU A 1 176 ? -7.871 15.698 6.534 1.00 97.88 176 LEU A N 1
ATOM 1477 C CA . LEU A 1 176 ? -9.114 15.956 5.805 1.00 97.88 176 LEU A CA 1
ATOM 1478 C C . LEU A 1 176 ? -10.360 15.713 6.662 1.00 97.88 176 LEU A C 1
ATOM 1480 O O . LEU A 1 176 ? -11.348 16.442 6.549 1.00 97.88 176 LEU A O 1
ATOM 1484 N N . VAL A 1 177 ? -10.324 14.715 7.545 1.00 97.62 177 VAL A N 1
ATOM 1485 C CA . VAL A 1 177 ? -11.383 14.478 8.530 1.00 97.62 177 VAL A CA 1
ATOM 1486 C C . VAL A 1 177 ? -11.516 15.676 9.475 1.00 97.62 177 VAL A C 1
ATOM 1488 O O . VAL A 1 177 ? -12.628 16.167 9.658 1.00 97.62 177 VAL A O 1
ATOM 1491 N N . GLN A 1 178 ? -10.413 16.177 10.038 1.00 97.19 178 GLN A N 1
ATOM 1492 C CA . GLN A 1 178 ? -10.424 17.334 10.943 1.00 97.19 178 GLN A CA 1
ATOM 1493 C C . GLN A 1 178 ? -10.854 18.624 10.234 1.00 97.19 178 GLN A C 1
ATOM 1495 O O . GLN A 1 178 ? -11.537 19.458 10.826 1.00 97.19 178 GLN A O 1
ATOM 1500 N N . GLN A 1 179 ? -10.488 18.778 8.960 1.00 96.62 179 GLN A N 1
ATOM 1501 C CA . GLN A 1 179 ? -10.840 19.943 8.153 1.00 96.62 179 GLN A CA 1
ATOM 1502 C C . GLN A 1 179 ? -12.328 19.976 7.774 1.00 96.62 179 GLN A C 1
ATOM 1504 O O . GLN A 1 179 ? -12.941 21.046 7.764 1.00 96.62 179 GLN A O 1
ATOM 1509 N N . HIS A 1 180 ? -12.916 18.827 7.427 1.00 96.81 180 HIS A N 1
ATOM 1510 C CA . HIS A 1 180 ? -14.242 18.777 6.804 1.00 96.81 180 HIS A CA 1
ATOM 1511 C C . HIS A 1 180 ? -15.365 18.253 7.707 1.00 96.81 180 HIS A C 1
ATOM 1513 O O . HIS A 1 180 ? -16.540 18.500 7.411 1.00 96.81 180 HIS A O 1
ATOM 1519 N N . LEU A 1 181 ? -15.050 17.544 8.793 1.00 96.31 181 LEU A N 1
ATOM 1520 C CA . LEU A 1 181 ? -16.037 17.012 9.733 1.00 96.31 181 LEU A CA 1
ATOM 1521 C C . LEU A 1 181 ? -15.975 17.771 11.065 1.00 96.31 181 LEU A C 1
ATOM 1523 O O . LEU A 1 181 ? -14.911 18.008 11.628 1.00 96.31 181 LEU A O 1
ATOM 1527 N N . LYS A 1 182 ? -17.141 18.167 11.587 1.00 94.88 182 LYS A N 1
ATOM 1528 C CA . LYS A 1 182 ? -17.243 18.893 12.862 1.00 94.88 182 LYS A CA 1
ATOM 1529 C C . LYS A 1 182 ? -17.282 17.914 14.035 1.00 94.88 182 LYS A C 1
ATOM 1531 O O . LYS A 1 182 ? -17.859 16.840 13.921 1.00 94.88 182 LYS A O 1
ATOM 1536 N N . GLY A 1 183 ? -16.731 18.318 15.181 1.00 95.31 183 GLY A N 1
ATOM 1537 C CA . GLY A 1 183 ? -16.796 17.523 16.414 1.00 95.31 183 GLY A CA 1
ATOM 1538 C C . GLY A 1 183 ? -15.950 16.247 16.379 1.00 95.31 183 GLY A C 1
ATOM 1539 O O . GLY A 1 183 ? -16.292 15.274 17.044 1.00 95.31 183 GLY A O 1
ATOM 1540 N N . VAL A 1 184 ? -14.877 16.237 15.584 1.00 97.50 184 VAL A N 1
ATOM 1541 C CA . VAL A 1 184 ? -13.910 15.137 15.552 1.00 97.50 184 VAL A CA 1
ATOM 1542 C C . VAL A 1 184 ? -12.946 15.263 16.728 1.00 97.50 184 VAL A C 1
ATOM 1544 O O . VAL A 1 184 ? -12.404 16.337 16.986 1.00 97.50 184 VAL A O 1
ATOM 1547 N N . THR A 1 185 ? -12.671 14.148 17.396 1.00 97.56 185 THR A N 1
ATOM 1548 C CA . THR A 1 185 ? -11.563 14.018 18.350 1.00 97.56 185 THR A CA 1
ATOM 1549 C C . THR A 1 185 ? -10.574 12.984 17.834 1.00 97.56 185 THR A C 1
ATOM 1551 O O . THR A 1 185 ? -10.989 11.919 17.381 1.00 97.56 185 THR A O 1
ATOM 1554 N N . VAL A 1 186 ? -9.279 13.293 17.896 1.00 96.94 186 VAL A N 1
ATOM 1555 C CA . VAL A 1 186 ? -8.194 12.406 17.457 1.00 96.94 186 VAL A CA 1
ATOM 1556 C C . VAL A 1 186 ? -7.217 12.227 18.610 1.00 96.94 186 VAL A C 1
ATOM 1558 O O . VAL A 1 186 ? -6.804 13.213 19.218 1.00 96.94 186 VAL A O 1
ATOM 1561 N N . THR A 1 187 ? -6.845 10.985 18.901 1.00 95.12 187 THR A N 1
ATOM 1562 C CA . THR A 1 187 ? -5.783 10.648 19.852 1.00 95.12 187 THR A CA 1
ATOM 1563 C C . THR A 1 187 ? -4.757 9.748 19.177 1.00 95.12 187 THR A C 1
ATOM 1565 O O . THR A 1 187 ? -5.129 8.811 18.474 1.00 95.12 187 THR A O 1
ATOM 1568 N N . HIS A 1 188 ? -3.473 10.030 19.389 1.00 94.00 188 HIS A N 1
ATOM 1569 C CA . HIS A 1 188 ? -2.370 9.248 18.835 1.00 94.00 188 HIS A CA 1
ATOM 1570 C C . HIS A 1 188 ? -1.710 8.412 19.934 1.00 94.00 188 HIS A C 1
ATOM 1572 O O . HIS A 1 188 ? -1.362 8.944 20.989 1.00 94.00 188 HIS A O 1
ATOM 1578 N N . ASP A 1 189 ? -1.525 7.121 19.677 1.00 88.06 189 ASP A N 1
ATOM 1579 C CA . ASP A 1 189 ? -0.732 6.214 20.503 1.00 88.06 189 ASP A CA 1
ATOM 1580 C C . ASP A 1 189 ? 0.605 5.959 19.800 1.00 88.06 189 ASP A C 1
ATOM 1582 O O . ASP A 1 189 ? 0.653 5.275 18.777 1.00 88.06 189 ASP A O 1
ATOM 1586 N N . SER A 1 190 ? 1.689 6.517 20.344 1.00 86.25 190 SER A N 1
ATOM 1587 C CA . SER A 1 190 ? 3.030 6.409 19.760 1.00 86.25 190 SER A CA 1
ATOM 1588 C C . SER A 1 190 ? 3.677 5.039 19.950 1.00 86.25 190 SER A C 1
ATOM 1590 O O . SER A 1 190 ? 4.594 4.701 19.206 1.00 86.25 190 SER A O 1
ATOM 1592 N N . HIS A 1 191 ? 3.225 4.244 20.926 1.00 81.69 191 HIS A N 1
ATOM 1593 C CA . HIS A 1 191 ? 3.770 2.909 21.169 1.00 81.69 191 HIS A CA 1
ATOM 1594 C C . HIS A 1 191 ? 3.293 1.927 20.099 1.00 81.69 191 HIS A C 1
ATOM 1596 O O . HIS A 1 191 ? 4.081 1.141 19.578 1.00 81.69 191 HIS A O 1
ATOM 1602 N N . TRP A 1 192 ? 2.006 1.994 19.758 1.00 82.44 192 TRP A N 1
ATOM 1603 C CA . TRP A 1 192 ? 1.406 1.151 18.721 1.00 82.44 192 TRP A CA 1
ATOM 1604 C C . TRP A 1 192 ? 1.401 1.796 17.335 1.00 82.44 192 TRP A C 1
ATOM 1606 O O . TRP A 1 192 ? 1.086 1.116 16.362 1.00 82.44 192 TRP A O 1
ATOM 1616 N N . ASP A 1 193 ? 1.723 3.089 17.254 1.00 92.00 193 ASP A N 1
ATOM 1617 C CA . ASP A 1 193 ? 1.590 3.912 16.053 1.00 92.00 193 ASP A CA 1
ATOM 1618 C C . ASP A 1 193 ? 0.173 3.817 15.454 1.00 92.00 193 ASP A C 1
ATOM 1620 O O . ASP A 1 193 ? -0.040 3.477 14.288 1.00 92.00 193 ASP A O 1
ATOM 1624 N N . ILE A 1 194 ? -0.826 4.099 16.294 1.00 94.94 194 ILE A N 1
ATOM 1625 C CA . ILE A 1 194 ? -2.250 4.050 15.942 1.00 94.94 194 ILE A CA 1
ATOM 1626 C C . ILE A 1 194 ? -2.911 5.379 16.281 1.00 94.94 194 ILE A C 1
ATOM 1628 O O . ILE A 1 194 ? -2.761 5.900 17.384 1.00 94.94 194 ILE A O 1
ATOM 1632 N N . ASP A 1 195 ? -3.725 5.878 15.357 1.00 97.00 195 ASP A N 1
ATOM 1633 C CA . ASP A 1 195 ? -4.607 7.013 15.604 1.00 97.00 195 ASP A CA 1
ATOM 1634 C C . ASP A 1 195 ? -6.022 6.517 15.906 1.00 97.00 195 ASP A C 1
ATOM 1636 O O . ASP A 1 195 ? -6.579 5.694 15.181 1.00 97.00 195 ASP A O 1
ATOM 1640 N N . THR A 1 196 ? -6.637 7.014 16.973 1.00 97.06 196 THR A N 1
ATOM 1641 C CA . THR A 1 196 ? -8.036 6.741 17.306 1.00 97.06 196 THR A CA 1
ATOM 1642 C C . THR A 1 196 ? -8.864 7.987 17.044 1.00 97.06 196 THR A C 1
ATOM 1644 O O . THR A 1 196 ? -8.630 9.042 17.629 1.00 97.06 196 THR A O 1
ATOM 1647 N N . VAL A 1 197 ? -9.848 7.867 16.154 1.00 97.88 197 VAL A N 1
ATOM 1648 C CA . VAL A 1 197 ? -10.691 8.980 15.710 1.00 97.88 197 VAL A CA 1
ATOM 1649 C C . VAL A 1 197 ? -12.123 8.750 16.166 1.00 97.88 197 VAL A C 1
ATOM 1651 O O . VAL A 1 197 ? -12.714 7.720 15.850 1.00 97.88 197 VAL A O 1
ATOM 1654 N N . THR A 1 198 ? -12.691 9.718 16.885 1.00 97.31 198 THR A N 1
ATOM 1655 C CA . THR A 1 198 ? -14.092 9.706 17.324 1.00 97.31 198 THR A CA 1
ATOM 1656 C C . THR A 1 198 ? -14.892 10.792 16.612 1.00 97.31 198 THR A C 1
ATOM 1658 O O . THR A 1 198 ? -14.494 11.955 16.612 1.00 97.31 198 THR A O 1
ATOM 1661 N N . HIS A 1 199 ? -16.021 10.418 16.007 1.00 95.88 199 HIS A N 1
ATOM 1662 C CA . HIS A 1 199 ? -16.917 11.318 15.277 1.00 95.88 199 HIS A CA 1
ATOM 1663 C C . HIS A 1 199 ? -18.376 10.847 15.382 1.00 95.88 199 HIS A C 1
ATOM 1665 O O . HIS A 1 199 ? -18.706 9.736 14.956 1.00 95.88 199 HIS A O 1
ATOM 1671 N N . GLU A 1 200 ? -19.255 11.713 15.904 1.00 93.44 200 GLU A N 1
ATOM 1672 C CA . GLU A 1 200 ? -20.688 11.440 16.151 1.00 93.44 200 GLU A CA 1
ATOM 1673 C C . GLU A 1 200 ? -20.924 10.189 17.020 1.00 93.44 200 GLU A C 1
ATOM 1675 O O . GLU A 1 200 ? -21.776 9.356 16.721 1.00 93.44 200 GLU A O 1
ATOM 1680 N N . GLY A 1 201 ? -20.133 10.028 18.086 1.00 90.19 201 GLY A N 1
ATOM 1681 C CA . GLY A 1 201 ? -20.254 8.900 19.020 1.00 90.19 201 GLY A CA 1
ATOM 1682 C C . GLY A 1 201 ? -19.677 7.572 18.518 1.00 90.19 201 GLY A C 1
ATOM 1683 O O . GLY A 1 201 ? -19.724 6.587 19.246 1.00 90.19 201 GLY A O 1
ATOM 1684 N N . TRP A 1 202 ? -19.104 7.543 17.312 1.00 92.62 202 TRP A N 1
ATOM 1685 C CA . TRP A 1 202 ? -18.405 6.380 16.766 1.00 92.62 202 TRP A CA 1
ATOM 1686 C C . TRP A 1 202 ? -16.903 6.570 16.841 1.00 92.62 202 TRP A C 1
ATOM 1688 O O . TRP A 1 202 ? -16.403 7.622 16.440 1.00 92.62 202 TRP A O 1
ATOM 1698 N N . THR A 1 203 ? -16.201 5.534 17.284 1.00 94.62 203 THR A N 1
ATOM 1699 C CA . THR A 1 203 ? -14.743 5.508 17.367 1.00 94.62 203 THR A CA 1
ATOM 1700 C C . THR A 1 203 ? -14.181 4.509 16.358 1.00 94.62 203 THR A C 1
ATOM 1702 O O . THR A 1 203 ? -14.703 3.408 16.202 1.00 94.62 203 THR A O 1
ATOM 1705 N N . CYS A 1 204 ? -13.115 4.899 15.666 1.00 96.38 204 CYS A N 1
ATOM 1706 C CA . CYS A 1 204 ? -12.419 4.090 14.672 1.00 96.38 204 CYS A CA 1
ATOM 1707 C C . CYS A 1 204 ? -10.910 4.152 14.926 1.00 96.38 204 CYS A C 1
ATOM 1709 O O . CYS A 1 204 ? -10.363 5.230 15.161 1.00 96.38 204 CYS A O 1
ATOM 1711 N N . SER A 1 205 ? -10.232 3.007 14.846 1.00 97.75 205 SER A N 1
ATOM 1712 C CA . SER A 1 205 ? -8.764 2.937 14.907 1.00 97.75 205 SER A CA 1
ATOM 1713 C C . SER A 1 205 ? -8.165 2.983 13.509 1.00 97.75 205 SER A C 1
ATOM 1715 O O . SER A 1 205 ? -8.632 2.270 12.626 1.00 97.75 205 SER A O 1
ATOM 1717 N N . LEU A 1 206 ? -7.129 3.787 13.303 1.00 98.31 206 LEU A N 1
ATOM 1718 C CA . LEU A 1 206 ? -6.436 3.967 12.033 1.00 98.31 206 LEU A CA 1
ATOM 1719 C C . LEU A 1 206 ? -4.979 3.514 12.181 1.00 98.31 206 LEU A C 1
ATOM 1721 O O . LEU A 1 206 ? -4.253 4.038 13.025 1.00 98.31 206 LEU A O 1
ATOM 1725 N N . GLY A 1 207 ? -4.546 2.566 11.352 1.00 96.81 207 GLY A N 1
ATOM 1726 C CA . GLY A 1 207 ? -3.182 2.029 11.371 1.00 96.81 207 GLY A CA 1
ATOM 1727 C C . GLY A 1 207 ? -2.528 1.987 9.992 1.00 96.81 207 GLY A C 1
ATOM 1728 O O . GLY A 1 207 ? -3.191 2.163 8.967 1.00 96.81 207 GLY A O 1
ATOM 1729 N N . VAL A 1 208 ? -1.216 1.753 9.972 1.00 96.12 208 VAL A N 1
ATOM 1730 C CA . VAL A 1 208 ? -0.418 1.610 8.747 1.00 96.12 208 VAL A CA 1
ATOM 1731 C C . VAL A 1 208 ? 0.099 0.181 8.661 1.00 96.12 208 VAL A C 1
ATOM 1733 O O . VAL A 1 208 ? 0.839 -0.269 9.529 1.00 96.12 208 VAL A O 1
ATOM 1736 N N . PHE A 1 209 ? -0.283 -0.533 7.605 1.00 93.75 209 PHE A N 1
ATOM 1737 C CA . PHE A 1 209 ? 0.113 -1.921 7.384 1.00 93.75 209 PHE A CA 1
ATOM 1738 C C . PHE A 1 209 ? 0.556 -2.086 5.929 1.00 93.75 209 PHE A C 1
ATOM 1740 O O . PHE A 1 209 ? -0.277 -2.379 5.071 1.00 93.75 209 PHE A O 1
ATOM 1747 N N . PRO A 1 210 ? 1.852 -1.904 5.627 1.00 92.25 210 PRO A N 1
ATOM 1748 C CA . PRO A 1 210 ? 2.366 -2.033 4.270 1.00 92.25 210 PRO A CA 1
ATOM 1749 C C . PRO A 1 210 ? 2.154 -3.453 3.731 1.00 92.25 210 PRO A C 1
ATOM 1751 O O . PRO A 1 210 ? 2.745 -4.408 4.241 1.00 92.25 210 PRO A O 1
ATOM 1754 N N . VAL A 1 211 ? 1.319 -3.611 2.701 1.00 87.69 211 VAL A N 1
ATOM 1755 C CA . VAL A 1 211 ? 1.064 -4.927 2.095 1.00 87.69 211 VAL A CA 1
ATOM 1756 C C . VAL A 1 211 ? 2.326 -5.479 1.437 1.00 87.69 211 VAL A C 1
ATOM 1758 O O . VAL A 1 211 ? 3.154 -4.733 0.909 1.00 87.69 211 VAL A O 1
ATOM 1761 N N . SER A 1 212 ? 2.485 -6.798 1.447 1.00 85.81 212 SER A N 1
ATOM 1762 C CA . SER A 1 212 ? 3.642 -7.477 0.868 1.00 85.81 212 SER A CA 1
ATOM 1763 C C . SER A 1 212 ? 3.234 -8.745 0.118 1.0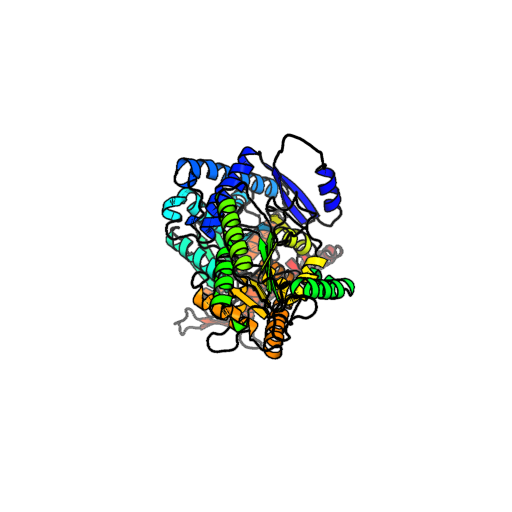0 85.81 212 SER A C 1
ATOM 1765 O O . SER A 1 212 ? 2.048 -9.051 -0.005 1.00 85.81 212 SER A O 1
ATOM 1767 N N . ILE A 1 213 ? 4.220 -9.457 -0.418 1.00 81.38 213 ILE A N 1
ATOM 1768 C CA . ILE A 1 213 ? 4.023 -10.651 -1.244 1.00 81.38 213 ILE A CA 1
ATOM 1769 C C . ILE A 1 213 ? 4.161 -11.939 -0.432 1.00 81.38 213 ILE A C 1
ATOM 1771 O O . ILE A 1 213 ? 4.742 -11.954 0.656 1.00 81.38 213 ILE A O 1
ATOM 1775 N N . LYS A 1 214 ? 3.640 -13.044 -0.978 1.00 80.50 214 LYS A N 1
ATOM 1776 C CA . LYS A 1 214 ? 3.936 -14.381 -0.461 1.00 80.50 214 LYS A CA 1
ATOM 1777 C C . LYS A 1 214 ? 5.248 -14.878 -1.055 1.00 80.50 214 LYS A C 1
ATOM 1779 O O . LYS A 1 214 ? 5.273 -15.334 -2.194 1.00 80.50 214 LYS A O 1
ATOM 1784 N N . ASN A 1 215 ? 6.323 -14.817 -0.280 1.00 84.44 215 ASN A N 1
ATOM 1785 C CA . ASN A 1 215 ? 7.669 -15.133 -0.769 1.00 84.44 215 ASN A CA 1
ATOM 1786 C C . ASN A 1 215 ? 7.763 -16.535 -1.397 1.00 84.44 215 ASN A C 1
ATOM 1788 O O . ASN A 1 215 ? 8.315 -16.684 -2.488 1.00 84.44 215 ASN A O 1
ATOM 1792 N N . ASP A 1 216 ? 7.141 -17.542 -0.778 1.00 84.31 216 ASP A N 1
ATOM 1793 C CA . ASP A 1 216 ? 7.152 -18.931 -1.259 1.00 84.31 216 ASP A CA 1
ATOM 1794 C C . ASP A 1 216 ? 6.578 -19.101 -2.671 1.00 84.31 216 ASP A C 1
ATOM 1796 O O . ASP A 1 216 ? 7.016 -19.980 -3.416 1.00 84.31 216 ASP A O 1
ATOM 1800 N N . ASP A 1 217 ? 5.627 -18.250 -3.077 1.00 81.44 217 ASP A N 1
ATOM 1801 C CA . ASP A 1 217 ? 5.044 -18.316 -4.418 1.00 81.44 217 ASP A CA 1
ATOM 1802 C C . ASP A 1 217 ? 6.023 -17.905 -5.522 1.00 81.44 217 ASP A C 1
ATOM 1804 O O . ASP A 1 217 ? 5.817 -18.281 -6.678 1.00 81.44 217 ASP A O 1
ATOM 1808 N N . PHE A 1 218 ? 7.106 -17.217 -5.164 1.00 87.06 218 PHE A N 1
ATOM 1809 C CA . PHE A 1 218 ? 8.184 -16.823 -6.064 1.00 87.06 218 PHE A CA 1
ATOM 1810 C C . PHE A 1 218 ? 9.412 -17.717 -5.875 1.00 87.06 218 PHE A C 1
ATOM 1812 O O . PHE A 1 218 ? 9.909 -18.290 -6.847 1.00 87.06 218 PHE A O 1
ATOM 1819 N N . LEU A 1 219 ? 9.850 -17.919 -4.626 1.00 91.19 219 LEU A N 1
ATOM 1820 C CA . LEU A 1 219 ? 11.049 -18.697 -4.295 1.00 91.19 219 LEU A CA 1
ATOM 1821 C C . LEU A 1 219 ? 10.981 -20.135 -4.821 1.00 91.19 219 LEU A C 1
ATOM 1823 O O . LEU A 1 219 ? 11.978 -20.652 -5.327 1.00 91.19 219 LEU A O 1
ATOM 1827 N N . LYS A 1 220 ? 9.795 -20.760 -4.815 1.00 91.75 220 LYS A N 1
ATOM 1828 C CA . LYS A 1 220 ? 9.613 -22.104 -5.387 1.00 91.75 220 LYS A CA 1
ATOM 1829 C C . LYS A 1 220 ? 10.036 -22.196 -6.855 1.00 91.75 220 LYS A C 1
ATOM 1831 O O . LYS A 1 220 ? 10.555 -23.227 -7.262 1.00 91.75 220 LYS A O 1
ATOM 1836 N N . PHE A 1 221 ? 9.838 -21.133 -7.640 1.00 92.00 221 PHE A N 1
ATOM 1837 C CA . PHE A 1 221 ? 10.247 -21.082 -9.044 1.00 92.00 221 PHE A CA 1
ATOM 1838 C C . PHE A 1 221 ? 11.705 -20.656 -9.200 1.00 92.00 221 PHE A C 1
ATOM 1840 O O . PHE A 1 221 ? 12.373 -21.171 -10.092 1.00 92.00 221 PHE A O 1
ATOM 1847 N N . VAL A 1 222 ? 12.211 -19.777 -8.326 1.00 94.44 222 VAL A N 1
ATOM 1848 C CA . VAL A 1 222 ? 13.626 -19.357 -8.309 1.00 94.44 222 VAL A CA 1
ATOM 1849 C C . VAL A 1 222 ? 14.558 -20.559 -8.142 1.00 94.44 222 VAL A C 1
ATOM 1851 O O . VAL A 1 222 ? 15.613 -20.624 -8.770 1.00 94.44 222 VAL A O 1
ATOM 1854 N N . HIS A 1 223 ? 14.157 -21.540 -7.330 1.00 93.69 223 HIS A N 1
ATOM 1855 C CA . HIS A 1 223 ? 14.940 -22.750 -7.076 1.00 93.69 223 HIS A CA 1
ATOM 1856 C C . HIS A 1 223 ? 14.832 -23.825 -8.174 1.00 93.69 223 HIS A C 1
ATOM 1858 O O . HIS A 1 223 ? 15.529 -24.837 -8.099 1.00 93.69 223 HIS A O 1
ATOM 1864 N N . MET A 1 224 ? 13.996 -23.635 -9.202 1.00 95.00 224 MET A N 1
ATOM 1865 C CA . MET A 1 224 ? 13.856 -24.603 -10.294 1.00 95.00 224 MET A CA 1
ATOM 1866 C C . MET A 1 224 ? 14.965 -24.429 -11.349 1.00 95.00 224 MET A C 1
ATOM 1868 O O . MET A 1 224 ? 15.123 -23.330 -11.892 1.00 95.00 224 MET A O 1
ATOM 1872 N N . PRO A 1 225 ? 15.679 -25.507 -11.736 1.00 95.56 225 PRO A N 1
ATOM 1873 C CA . PRO A 1 225 ? 16.703 -25.445 -12.783 1.00 95.56 225 PRO A CA 1
ATOM 1874 C C . PRO A 1 225 ? 16.177 -24.951 -14.139 1.00 95.56 225 PRO A C 1
ATOM 1876 O O . PRO A 1 225 ? 16.871 -24.206 -14.829 1.00 95.56 225 PRO A O 1
ATOM 1879 N N . GLU A 1 226 ? 14.942 -25.310 -14.509 1.00 95.06 226 GLU A N 1
ATOM 1880 C CA . GLU A 1 226 ? 14.302 -24.817 -15.738 1.00 95.06 226 GLU A CA 1
ATOM 1881 C C . GLU A 1 226 ? 14.123 -23.297 -15.730 1.00 95.06 226 GLU A C 1
ATOM 1883 O O . GLU A 1 226 ? 14.391 -22.648 -16.740 1.00 95.06 226 GLU A O 1
ATOM 1888 N N . THR A 1 227 ? 13.720 -22.708 -14.601 1.00 93.19 227 THR A N 1
ATOM 1889 C CA . THR A 1 227 ? 13.575 -21.250 -14.473 1.00 93.19 227 THR A CA 1
ATOM 1890 C C . THR A 1 227 ? 14.925 -20.555 -14.615 1.00 93.19 227 THR A C 1
ATOM 1892 O O . THR A 1 227 ? 15.020 -19.543 -15.304 1.00 93.19 227 THR A O 1
ATOM 1895 N N . ALA A 1 228 ? 15.993 -21.117 -14.039 1.00 94.94 228 ALA A N 1
ATOM 1896 C CA . ALA A 1 228 ? 17.346 -20.587 -14.197 1.00 94.94 228 ALA A CA 1
ATOM 1897 C C . ALA A 1 228 ? 17.835 -20.663 -15.658 1.00 94.94 228 ALA A C 1
ATOM 1899 O O . ALA A 1 228 ? 18.399 -19.696 -16.174 1.00 94.94 228 ALA A O 1
ATOM 1900 N N . ALA A 1 229 ? 17.568 -21.776 -16.352 1.00 96.12 229 ALA A N 1
ATOM 1901 C CA . ALA A 1 229 ? 17.870 -21.921 -17.776 1.00 96.12 229 ALA A CA 1
ATOM 1902 C C . ALA A 1 229 ? 17.078 -20.915 -18.631 1.00 96.12 229 ALA A C 1
ATOM 1904 O O . ALA A 1 229 ? 17.646 -20.266 -19.513 1.00 96.12 229 ALA A O 1
ATOM 1905 N N . LYS A 1 230 ? 15.788 -20.717 -18.326 1.00 94.50 230 LYS A N 1
ATOM 1906 C CA . LYS A 1 230 ? 14.946 -19.691 -18.956 1.00 94.50 230 LYS A CA 1
ATOM 1907 C C . LYS A 1 230 ? 15.470 -18.282 -18.696 1.00 94.50 230 LYS A C 1
ATOM 1909 O O . LYS A 1 230 ? 15.539 -17.495 -19.631 1.00 94.50 230 LYS A O 1
ATOM 1914 N N . ALA A 1 231 ? 15.890 -17.963 -17.473 1.00 95.62 231 ALA A N 1
ATOM 1915 C CA . ALA A 1 231 ? 16.455 -16.658 -17.136 1.00 95.62 231 ALA A CA 1
ATOM 1916 C C . ALA A 1 231 ? 17.724 -16.367 -17.956 1.00 95.62 231 ALA A C 1
ATOM 1918 O O . ALA A 1 231 ? 17.864 -15.288 -18.533 1.00 95.62 231 ALA A O 1
ATOM 1919 N N . ALA A 1 232 ? 18.619 -17.353 -18.087 1.00 95.62 232 ALA A N 1
ATOM 1920 C CA . ALA A 1 232 ? 19.800 -17.241 -18.942 1.00 95.62 232 ALA A CA 1
ATOM 1921 C C . ALA A 1 232 ? 19.425 -17.043 -20.423 1.00 95.62 232 ALA A C 1
ATOM 1923 O O . ALA A 1 232 ? 20.016 -16.200 -21.101 1.00 95.62 232 ALA A O 1
ATOM 1924 N N . ALA A 1 233 ? 18.411 -17.764 -20.915 1.00 94.75 233 ALA A N 1
ATOM 1925 C CA . ALA A 1 233 ? 17.900 -17.611 -22.276 1.00 94.75 233 ALA A CA 1
ATOM 1926 C C . ALA A 1 233 ? 17.272 -16.227 -22.517 1.00 94.75 233 ALA A C 1
ATOM 1928 O O . ALA A 1 233 ? 17.544 -15.613 -23.547 1.00 94.75 233 ALA A O 1
ATOM 1929 N N . ILE A 1 234 ? 16.493 -15.703 -21.562 1.00 93.12 234 ILE A N 1
ATOM 1930 C CA . ILE A 1 234 ? 15.931 -14.345 -21.608 1.00 93.12 234 ILE A CA 1
ATOM 1931 C C . ILE A 1 234 ? 17.065 -13.324 -21.654 1.00 93.12 234 ILE A C 1
ATOM 1933 O O . ILE A 1 234 ? 17.086 -12.488 -22.553 1.00 93.12 234 ILE A O 1
ATOM 1937 N N . LYS A 1 235 ? 18.054 -13.421 -20.754 1.00 94.75 235 LYS A N 1
ATOM 1938 C CA . LYS A 1 235 ? 19.191 -12.490 -20.743 1.00 94.75 235 LYS A CA 1
ATOM 1939 C C . LYS A 1 235 ? 19.944 -12.506 -22.075 1.00 94.75 235 LYS A C 1
ATOM 1941 O O . LYS A 1 235 ? 20.213 -11.440 -22.621 1.00 94.75 235 LYS A O 1
ATOM 1946 N N . LYS A 1 236 ? 20.209 -13.692 -22.639 1.00 94.25 236 LYS A N 1
ATOM 1947 C CA . LYS A 1 236 ? 20.835 -13.843 -23.965 1.00 94.25 236 LYS A CA 1
ATOM 1948 C C . LYS A 1 236 ? 19.966 -13.252 -25.087 1.00 94.25 236 LYS A C 1
ATOM 1950 O O . LYS A 1 236 ? 20.491 -12.579 -25.967 1.00 94.25 236 LYS A O 1
ATOM 1955 N N . LYS A 1 237 ? 18.644 -13.464 -25.061 1.00 93.19 237 LYS A N 1
ATOM 1956 C CA . LYS A 1 237 ? 17.699 -12.917 -26.056 1.00 93.19 237 LYS A CA 1
ATOM 1957 C C . LYS A 1 237 ? 17.673 -11.387 -26.036 1.00 93.19 237 LYS A C 1
ATOM 1959 O O . LYS A 1 237 ? 17.651 -10.774 -27.095 1.00 93.19 237 LYS A O 1
ATOM 1964 N N . ILE A 1 238 ? 17.654 -10.788 -24.846 1.00 93.56 238 ILE A N 1
ATOM 1965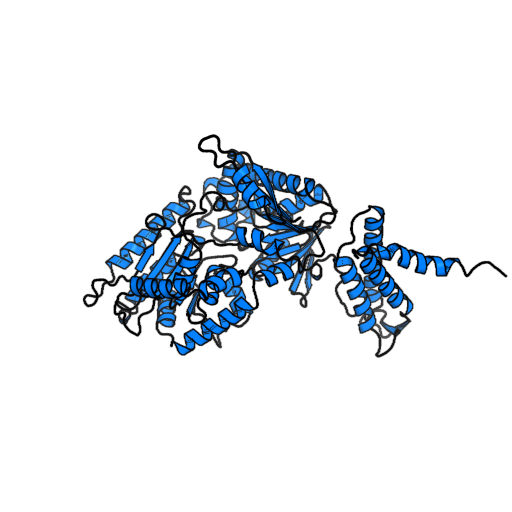 C CA . ILE A 1 238 ? 17.523 -9.336 -24.662 1.00 93.56 238 ILE A CA 1
ATOM 1966 C C . ILE A 1 238 ? 18.851 -8.614 -24.923 1.00 93.56 238 ILE A C 1
ATOM 1968 O O . ILE A 1 238 ? 18.871 -7.603 -25.617 1.00 93.56 238 ILE A O 1
ATOM 1972 N N . MET A 1 239 ? 19.962 -9.138 -24.400 1.00 93.88 239 MET A N 1
ATOM 1973 C CA . MET A 1 239 ? 21.272 -8.478 -24.473 1.00 93.88 239 MET A CA 1
ATOM 1974 C C . MET A 1 239 ? 22.083 -8.853 -25.730 1.00 93.88 239 MET A C 1
ATOM 1976 O O . MET A 1 239 ? 23.062 -8.174 -26.056 1.00 93.88 239 MET A O 1
ATOM 1980 N N . GLY A 1 240 ? 21.684 -9.909 -26.446 1.00 90.50 240 GLY A N 1
ATOM 1981 C CA . GLY A 1 240 ? 22.409 -10.490 -27.580 1.00 90.50 240 GLY A CA 1
ATOM 1982 C C . GLY A 1 240 ? 23.398 -11.587 -27.165 1.00 90.50 240 GLY A C 1
ATOM 1983 O O . GLY A 1 240 ? 23.564 -11.885 -25.983 1.00 90.50 240 GLY A O 1
ATOM 1984 N N . GLU A 1 241 ? 24.066 -12.212 -28.143 1.00 85.38 241 GLU A N 1
ATOM 1985 C CA . GLU A 1 241 ? 24.982 -13.335 -27.872 1.00 85.38 241 GLU A CA 1
ATOM 1986 C C . GLU A 1 241 ? 26.259 -12.919 -27.134 1.00 85.38 241 GLU A C 1
ATOM 1988 O O . GLU A 1 241 ? 26.714 -13.647 -26.255 1.00 85.38 241 GLU A O 1
ATOM 1993 N N . ASN A 1 242 ? 26.807 -11.746 -27.468 1.00 85.94 242 ASN A N 1
ATOM 1994 C CA . ASN A 1 242 ? 28.059 -11.225 -26.916 1.00 85.94 242 ASN A CA 1
ATOM 1995 C C . ASN A 1 242 ? 27.870 -9.787 -26.398 1.00 85.94 242 ASN A C 1
ATOM 1997 O O . ASN A 1 242 ? 28.350 -8.841 -27.027 1.00 85.94 242 ASN A O 1
ATOM 2001 N N . PRO A 1 243 ? 27.137 -9.583 -25.289 1.00 90.25 243 PRO A N 1
ATOM 2002 C CA . PRO A 1 243 ? 26.935 -8.248 -24.747 1.00 90.25 243 PRO A CA 1
ATOM 2003 C C . PRO A 1 243 ? 28.227 -7.679 -24.133 1.00 90.25 243 PRO A C 1
ATOM 2005 O O . PRO A 1 243 ? 29.033 -8.435 -23.580 1.00 90.25 243 PRO A O 1
ATOM 2008 N N . PRO A 1 244 ? 28.427 -6.348 -24.174 1.00 92.50 244 PRO A N 1
ATOM 2009 C CA . PRO A 1 244 ? 29.501 -5.674 -23.455 1.00 92.50 244 PRO A CA 1
ATOM 2010 C C . PRO A 1 244 ? 29.499 -6.034 -21.968 1.00 92.50 244 PRO A C 1
ATOM 2012 O O . PRO A 1 244 ? 28.442 -6.115 -21.344 1.00 92.50 244 PRO A O 1
ATOM 2015 N N . LYS A 1 245 ? 30.689 -6.217 -21.379 1.00 90.75 245 LYS A N 1
ATOM 2016 C CA . LYS A 1 245 ? 30.834 -6.609 -19.962 1.00 90.75 245 LYS A CA 1
ATOM 2017 C C . LYS A 1 245 ? 30.201 -5.608 -18.997 1.00 90.75 245 LYS A C 1
ATOM 2019 O O . LYS A 1 245 ? 29.738 -5.995 -17.930 1.00 90.75 245 LYS A O 1
ATOM 2024 N N . ASP A 1 246 ? 30.216 -4.331 -19.358 1.00 94.06 246 ASP A N 1
ATOM 2025 C CA . ASP A 1 246 ? 29.630 -3.243 -18.585 1.00 94.06 246 ASP A CA 1
ATOM 2026 C C . ASP A 1 246 ? 28.185 -2.917 -18.997 1.00 94.06 246 ASP A C 1
ATOM 2028 O O . ASP A 1 246 ? 27.603 -1.999 -18.425 1.00 94.06 246 ASP A O 1
ATOM 2032 N N . GLY A 1 247 ? 27.596 -3.649 -19.951 1.00 95.88 247 GLY A N 1
ATOM 2033 C CA . GLY A 1 247 ? 26.200 -3.491 -20.360 1.00 95.88 247 GLY A CA 1
ATOM 2034 C C . GLY A 1 247 ? 25.220 -4.052 -19.331 1.00 95.88 247 GLY A C 1
ATOM 2035 O O . GLY A 1 247 ? 25.488 -5.060 -18.673 1.00 95.88 247 GLY A O 1
ATOM 2036 N N . LYS A 1 248 ? 24.077 -3.387 -19.180 1.00 97.81 248 LYS A N 1
ATOM 2037 C CA . LYS A 1 248 ? 23.063 -3.674 -18.167 1.00 97.81 248 LYS A CA 1
ATOM 2038 C C . LYS A 1 248 ? 21.718 -3.987 -18.795 1.00 97.81 248 LYS A C 1
ATOM 2040 O O . LYS A 1 248 ? 21.219 -3.263 -19.657 1.00 97.81 248 LYS A O 1
ATOM 2045 N N . PHE A 1 249 ? 21.108 -5.051 -18.283 1.00 98.12 249 PHE A N 1
ATOM 2046 C CA . PHE A 1 249 ? 19.726 -5.387 -18.561 1.00 98.12 249 PHE A CA 1
ATOM 2047 C C . PHE A 1 249 ? 18.796 -4.692 -17.550 1.00 98.12 249 PHE A C 1
ATOM 2049 O O . PHE A 1 249 ? 18.661 -5.132 -16.404 1.00 98.12 249 PHE A O 1
ATOM 2056 N N . PHE A 1 250 ? 18.128 -3.627 -17.995 1.00 98.75 250 PHE A N 1
ATOM 2057 C CA . PHE A 1 250 ? 17.045 -2.981 -17.261 1.00 98.75 250 PHE A CA 1
ATOM 2058 C C . PHE A 1 250 ? 15.711 -3.680 -17.530 1.00 98.75 250 PHE A C 1
ATOM 2060 O O . PHE A 1 250 ? 15.330 -3.872 -18.686 1.00 98.75 250 PHE A O 1
ATOM 2067 N N . PHE A 1 251 ? 14.969 -4.011 -16.475 1.00 97.81 251 PHE A N 1
ATOM 2068 C CA . PHE A 1 251 ? 13.656 -4.641 -16.596 1.00 97.81 251 PHE A CA 1
ATOM 2069 C C . PHE A 1 251 ? 12.577 -3.840 -15.878 1.00 97.81 251 PHE A C 1
ATOM 2071 O O . PHE A 1 251 ? 12.739 -3.425 -14.730 1.00 97.81 251 PHE A O 1
ATOM 2078 N N . SER A 1 252 ? 11.449 -3.645 -16.554 1.00 95.62 252 SER A N 1
ATOM 2079 C CA . SER A 1 252 ? 10.265 -3.043 -15.964 1.00 95.62 252 SER A CA 1
ATOM 2080 C C . SER A 1 252 ? 9.006 -3.725 -16.463 1.00 95.62 252 SER A C 1
ATOM 2082 O O . SER A 1 252 ? 8.882 -4.049 -17.644 1.00 95.62 252 SER A O 1
ATOM 2084 N N . VAL A 1 253 ? 8.067 -3.942 -15.552 1.00 89.38 253 VAL A N 1
ATOM 2085 C CA . VAL A 1 253 ? 6.873 -4.737 -15.804 1.00 89.38 253 VAL A CA 1
ATOM 2086 C C . VAL A 1 253 ? 5.736 -4.069 -15.036 1.00 89.38 253 VAL A C 1
ATOM 2088 O O . VAL A 1 253 ? 5.736 -4.045 -13.808 1.00 89.38 253 VAL A O 1
ATOM 2091 N N . GLU A 1 254 ? 4.781 -3.457 -15.740 1.00 85.75 254 GLU A N 1
ATOM 2092 C CA . GLU A 1 254 ? 3.660 -2.747 -15.107 1.00 85.75 254 GLU A CA 1
ATOM 2093 C C . GLU A 1 254 ? 2.355 -2.881 -15.912 1.00 85.75 254 GLU A C 1
ATOM 2095 O O . GLU A 1 254 ? 2.364 -3.179 -17.107 1.00 85.75 254 GLU A O 1
ATOM 2100 N N . ARG A 1 255 ? 1.205 -2.640 -15.262 1.00 84.31 255 ARG A N 1
ATOM 2101 C CA . ARG A 1 255 ? -0.053 -2.402 -15.995 1.00 84.31 255 ARG A CA 1
ATOM 2102 C C . ARG A 1 255 ? 0.089 -1.140 -16.836 1.00 84.31 255 ARG A C 1
ATOM 2104 O O . ARG A 1 255 ? 0.713 -0.182 -16.384 1.00 84.31 255 ARG A O 1
ATOM 2111 N N . PHE A 1 256 ? -0.530 -1.110 -18.009 1.00 86.44 256 PHE A N 1
ATOM 2112 C CA . PHE A 1 256 ? -0.430 0.003 -18.946 1.00 86.44 256 PHE A CA 1
ATOM 2113 C C . PHE A 1 256 ? -1.373 1.158 -18.565 1.00 86.44 256 PHE A C 1
ATOM 2115 O O . PHE A 1 256 ? -2.278 1.557 -19.298 1.00 86.44 256 PHE A O 1
ATOM 2122 N N . ASP A 1 257 ? -1.130 1.676 -17.364 1.00 84.94 257 ASP A N 1
ATOM 2123 C CA . ASP A 1 257 ? -1.941 2.637 -16.632 1.00 84.94 257 ASP A CA 1
ATOM 2124 C C . ASP A 1 257 ? -1.145 3.931 -16.407 1.00 84.94 257 ASP A C 1
ATOM 2126 O O . ASP A 1 257 ? 0.051 3.896 -16.109 1.00 84.94 257 ASP A O 1
ATOM 2130 N N . TYR A 1 258 ? -1.807 5.081 -16.519 1.00 87.00 258 TYR A N 1
ATOM 2131 C CA . TYR A 1 258 ? -1.173 6.397 -16.402 1.00 87.00 258 TYR A CA 1
ATOM 2132 C C . TYR A 1 258 ? -0.556 6.673 -15.022 1.00 87.00 258 TYR A C 1
ATOM 2134 O O . TYR A 1 258 ? 0.350 7.501 -14.901 1.00 87.00 258 TYR A O 1
ATOM 2142 N N . THR A 1 259 ? -0.984 5.949 -13.983 1.00 87.69 259 THR A N 1
ATOM 2143 C CA . THR A 1 259 ? -0.375 6.002 -12.643 1.00 87.69 259 THR A CA 1
ATOM 2144 C C . THR A 1 259 ? 1.048 5.446 -12.616 1.00 87.69 259 THR A C 1
ATOM 2146 O O . THR A 1 259 ? 1.818 5.798 -11.724 1.00 87.69 259 THR A O 1
ATOM 2149 N N . LYS A 1 260 ? 1.430 4.611 -13.592 1.00 91.50 260 LYS A N 1
ATOM 2150 C CA . LYS A 1 260 ? 2.698 3.861 -13.610 1.00 91.50 260 LYS A CA 1
ATOM 2151 C C . LYS A 1 260 ? 3.888 4.622 -14.183 1.00 91.50 260 LYS A C 1
ATOM 2153 O O . LYS A 1 260 ? 4.995 4.108 -14.160 1.00 91.50 260 LYS A O 1
ATOM 2158 N N . GLY A 1 261 ? 3.689 5.848 -14.666 1.00 94.62 261 GLY A N 1
ATOM 2159 C CA . GLY A 1 261 ? 4.809 6.702 -15.079 1.00 94.62 261 GLY A CA 1
ATOM 2160 C C . GLY A 1 261 ? 5.624 6.157 -16.263 1.00 94.62 261 GLY A C 1
ATOM 2161 O O . GLY A 1 261 ? 6.773 6.548 -16.451 1.00 94.62 261 GLY A O 1
ATOM 2162 N N . ILE A 1 262 ? 5.058 5.249 -17.072 1.00 96.50 262 ILE A N 1
ATOM 2163 C CA . ILE A 1 262 ? 5.737 4.631 -18.226 1.00 96.50 262 ILE A CA 1
ATOM 2164 C C . ILE A 1 262 ? 6.171 5.704 -19.232 1.00 96.50 262 ILE A C 1
ATOM 2166 O O . ILE A 1 262 ? 7.298 5.669 -19.718 1.00 96.50 262 ILE A O 1
ATOM 2170 N N . LYS A 1 263 ? 5.308 6.685 -19.521 1.00 96.88 263 LYS A N 1
ATOM 2171 C CA . LYS A 1 263 ? 5.625 7.828 -20.392 1.00 96.88 263 LYS A CA 1
ATOM 2172 C C . LYS A 1 263 ? 6.878 8.569 -19.924 1.00 96.88 263 LYS A C 1
ATOM 2174 O O . LYS A 1 263 ? 7.812 8.739 -20.705 1.00 96.88 263 LYS A O 1
ATOM 2179 N N . GLU A 1 264 ? 6.908 8.971 -18.660 1.00 97.88 264 GLU A N 1
ATOM 2180 C CA . GLU A 1 264 ? 8.005 9.728 -18.058 1.00 97.88 264 GLU A CA 1
ATOM 2181 C C . GLU A 1 264 ? 9.296 8.896 -18.014 1.00 97.88 264 GLU A C 1
ATOM 2183 O O . GLU A 1 264 ? 10.362 9.377 -18.396 1.00 97.88 264 GLU A O 1
ATOM 2188 N N . LYS A 1 265 ? 9.194 7.605 -17.675 1.00 98.31 265 LYS A N 1
ATOM 2189 C CA . LYS A 1 265 ? 10.306 6.646 -17.739 1.00 98.31 265 LYS A CA 1
ATOM 2190 C C . LYS A 1 265 ? 10.908 6.553 -19.139 1.00 98.31 265 LYS A C 1
ATOM 2192 O O . LYS A 1 265 ? 12.127 6.588 -19.275 1.00 98.31 265 LYS A O 1
ATOM 2197 N N . LEU A 1 266 ? 10.083 6.455 -20.183 1.00 98.56 266 LEU A N 1
ATOM 2198 C CA . LEU A 1 266 ? 10.565 6.414 -21.567 1.00 98.56 266 LEU A CA 1
ATOM 2199 C C . LEU A 1 266 ? 11.236 7.735 -21.972 1.00 98.56 266 LEU A C 1
ATOM 2201 O O . LEU A 1 266 ? 12.265 7.717 -22.642 1.00 98.56 266 LEU A O 1
ATOM 2205 N N . GLN A 1 267 ? 10.692 8.879 -21.554 1.00 98.50 267 GLN A N 1
ATOM 2206 C CA . GLN A 1 267 ? 11.303 10.188 -21.809 1.00 98.50 267 GLN A CA 1
ATOM 2207 C C . GLN A 1 267 ? 12.680 10.309 -21.142 1.00 98.50 267 GLN A C 1
ATOM 2209 O O . GLN A 1 267 ? 13.644 10.693 -21.806 1.00 98.50 267 GLN A O 1
ATOM 2214 N N . ALA A 1 268 ? 12.794 9.911 -19.873 1.00 98.56 268 ALA A N 1
ATOM 2215 C CA . ALA A 1 268 ? 14.061 9.865 -19.148 1.00 98.56 268 ALA A CA 1
ATOM 2216 C C . ALA A 1 268 ? 15.049 8.870 -19.768 1.00 98.56 268 ALA A C 1
ATOM 2218 O O . ALA A 1 268 ? 16.221 9.191 -19.931 1.00 98.56 268 ALA A O 1
ATOM 2219 N N . TYR A 1 269 ? 14.580 7.699 -20.205 1.00 98.62 269 TYR A N 1
ATOM 2220 C CA . TYR A 1 269 ? 15.427 6.701 -20.859 1.00 98.62 269 TYR A CA 1
ATOM 2221 C C . TYR A 1 269 ? 15.939 7.161 -22.233 1.00 98.62 269 TYR A C 1
ATOM 2223 O O . TYR A 1 269 ? 17.086 6.912 -22.600 1.00 98.62 269 TYR A O 1
ATOM 2231 N N . ARG A 1 270 ? 15.124 7.908 -22.985 1.00 98.50 270 ARG A N 1
ATOM 2232 C CA . ARG A 1 270 ? 15.581 8.596 -24.199 1.00 98.50 270 ARG A CA 1
ATOM 2233 C C . ARG A 1 270 ? 16.670 9.617 -23.866 1.00 98.50 270 ARG A C 1
ATOM 2235 O O . ARG A 1 270 ? 17.702 9.656 -24.530 1.00 98.50 270 ARG A O 1
ATOM 2242 N N . ARG A 1 271 ? 16.449 10.435 -22.830 1.00 98.56 271 ARG A N 1
ATOM 2243 C CA . ARG A 1 271 ? 17.402 11.467 -22.407 1.00 98.56 271 ARG A CA 1
ATOM 2244 C C . ARG A 1 271 ? 18.713 10.878 -21.886 1.00 98.56 271 ARG A C 1
ATOM 2246 O O . ARG A 1 271 ? 19.770 11.445 -22.151 1.00 98.56 271 ARG A O 1
ATOM 2253 N N . TYR A 1 272 ? 18.649 9.731 -21.218 1.00 98.69 272 TYR A N 1
ATOM 2254 C CA . TYR A 1 272 ? 19.793 8.969 -20.730 1.00 98.69 272 TYR A CA 1
ATOM 2255 C C . TYR A 1 272 ? 20.828 8.707 -21.830 1.00 98.69 272 TYR A C 1
ATOM 2257 O O . TYR A 1 272 ? 21.982 9.093 -21.667 1.00 98.69 272 TYR A O 1
ATOM 2265 N N . PHE A 1 273 ? 20.422 8.184 -22.990 1.00 98.44 273 PHE A N 1
ATOM 2266 C CA . PHE A 1 273 ? 21.356 7.974 -24.104 1.00 98.44 273 PHE A CA 1
ATOM 2267 C C . PHE A 1 273 ? 21.851 9.274 -24.748 1.00 98.44 273 PHE A C 1
ATOM 2269 O O . PHE A 1 273 ? 22.990 9.336 -25.203 1.00 98.44 273 PHE A O 1
ATOM 2276 N N . GLN A 1 274 ? 21.037 10.335 -24.763 1.00 98.31 274 GLN A N 1
ATOM 2277 C CA . GLN A 1 274 ? 21.474 11.648 -25.258 1.00 98.31 274 GLN A CA 1
ATOM 2278 C C . GLN A 1 274 ? 22.530 12.286 -24.348 1.00 98.31 274 GLN A C 1
ATOM 2280 O O . GLN A 1 274 ? 23.381 13.034 -24.821 1.00 98.31 274 GLN A O 1
ATOM 2285 N N . LYS A 1 275 ? 22.441 12.050 -23.035 1.00 98.44 275 LYS A N 1
ATOM 2286 C CA . LYS A 1 275 ? 23.355 12.609 -22.030 1.00 98.44 275 LYS A CA 1
ATOM 2287 C C . LYS A 1 275 ? 24.617 11.762 -21.871 1.00 98.44 275 LYS A C 1
ATOM 2289 O O . LYS A 1 275 ? 25.697 12.320 -21.707 1.00 98.44 275 LYS A O 1
ATOM 2294 N N . TYR A 1 276 ? 24.473 10.444 -21.979 1.00 98.25 276 TYR A N 1
ATOM 2295 C CA . TYR A 1 276 ? 25.525 9.451 -21.774 1.00 98.25 276 TYR A CA 1
ATOM 2296 C C . TYR A 1 276 ? 25.668 8.551 -23.013 1.00 98.25 276 TYR A C 1
ATOM 2298 O O . TYR A 1 276 ? 25.265 7.383 -23.002 1.00 98.25 276 TYR A O 1
ATOM 2306 N N . PRO A 1 277 ? 26.213 9.086 -24.123 1.00 97.25 277 PRO A N 1
ATOM 2307 C CA . PRO A 1 277 ? 26.315 8.352 -25.384 1.00 97.25 277 PRO A CA 1
ATOM 2308 C C . PRO A 1 277 ? 27.248 7.132 -25.307 1.00 97.25 277 PRO A C 1
ATOM 2310 O O . PRO A 1 277 ? 27.128 6.225 -26.123 1.00 97.25 277 PRO A O 1
ATOM 2313 N N . ASP A 1 278 ? 28.134 7.054 -24.310 1.00 96.38 278 ASP A N 1
ATOM 2314 C CA . ASP A 1 278 ? 29.011 5.903 -24.044 1.00 96.38 278 ASP A CA 1
ATOM 2315 C C . ASP A 1 278 ? 28.256 4.631 -23.609 1.00 96.38 278 ASP A C 1
ATOM 2317 O O . ASP A 1 278 ? 28.847 3.546 -23.533 1.00 96.38 278 ASP A O 1
ATOM 2321 N N . ARG A 1 279 ? 26.959 4.769 -23.310 1.00 97.38 279 ARG A N 1
ATOM 2322 C CA . ARG A 1 279 ? 26.044 3.685 -22.931 1.00 97.38 279 ARG A CA 1
ATOM 2323 C C . ARG A 1 279 ? 25.291 3.091 -24.126 1.00 97.38 279 ARG A C 1
ATOM 2325 O O . ARG A 1 279 ? 24.766 1.979 -24.025 1.00 97.38 279 ARG A O 1
ATOM 2332 N N . ILE A 1 280 ? 25.259 3.794 -25.264 1.00 97.38 280 ILE A N 1
ATOM 2333 C CA . ILE A 1 280 ? 24.675 3.303 -26.523 1.00 97.38 280 ILE A CA 1
ATOM 2334 C C . ILE A 1 280 ? 25.434 2.039 -26.959 1.00 97.38 280 ILE A C 1
ATOM 2336 O O . ILE A 1 280 ? 26.654 1.968 -26.836 1.00 97.38 280 ILE A O 1
ATOM 2340 N N . GLY A 1 281 ? 24.710 1.012 -27.412 1.00 95.38 281 GLY A N 1
ATOM 2341 C CA . GLY A 1 281 ? 25.284 -0.293 -27.759 1.00 95.38 281 GLY A CA 1
ATOM 2342 C C . GLY A 1 281 ? 25.496 -1.239 -26.573 1.00 95.38 281 GLY A C 1
ATOM 2343 O O . GLY A 1 281 ? 25.808 -2.416 -26.778 1.00 95.38 281 GLY A O 1
ATOM 2344 N N . LYS A 1 282 ? 25.314 -0.768 -25.329 1.00 96.56 282 LYS A N 1
ATOM 2345 C CA . LYS A 1 282 ? 25.565 -1.553 -24.108 1.00 96.56 282 LYS A CA 1
ATOM 2346 C C . LYS A 1 282 ? 24.292 -1.915 -23.363 1.00 96.56 282 LYS A C 1
ATOM 2348 O O . LYS A 1 282 ? 24.053 -3.095 -23.110 1.00 96.56 282 LYS A O 1
ATOM 2353 N N . ASP A 1 283 ? 23.501 -0.911 -23.009 1.00 98.25 283 ASP A N 1
ATOM 2354 C CA . ASP A 1 283 ? 22.354 -1.083 -22.121 1.00 98.25 283 ASP A CA 1
ATOM 2355 C C . ASP A 1 283 ? 21.067 -1.336 -22.894 1.00 98.25 283 ASP A C 1
ATOM 2357 O O . ASP A 1 283 ? 20.889 -0.836 -24.003 1.00 98.25 283 ASP A O 1
ATOM 2361 N N . VAL A 1 284 ? 20.165 -2.120 -22.304 1.00 98.31 284 VAL A N 1
ATOM 2362 C CA . VAL A 1 284 ? 18.867 -2.445 -22.905 1.00 98.31 284 VAL A CA 1
ATOM 2363 C C . VAL A 1 284 ? 17.779 -2.339 -21.850 1.00 98.31 284 VAL A C 1
ATOM 2365 O O . VAL A 1 284 ? 17.886 -2.947 -20.782 1.00 98.31 284 VAL A O 1
ATOM 2368 N N . LEU A 1 285 ? 16.713 -1.603 -22.162 1.00 98.50 285 LEU A N 1
ATOM 2369 C CA . LEU A 1 285 ? 15.473 -1.608 -21.393 1.00 98.50 285 LEU A CA 1
ATOM 2370 C C . LEU A 1 285 ? 14.481 -2.592 -22.005 1.00 98.50 285 LEU A C 1
ATOM 2372 O O . LEU A 1 285 ? 14.089 -2.453 -23.160 1.00 98.50 285 LEU A O 1
ATOM 2376 N N . TYR A 1 286 ? 14.022 -3.551 -21.209 1.00 96.88 286 TYR A N 1
ATOM 2377 C CA . TYR A 1 286 ? 12.845 -4.351 -21.521 1.00 96.88 286 TYR A CA 1
ATOM 2378 C C . TYR A 1 286 ? 11.664 -3.850 -20.690 1.00 96.88 286 TYR A C 1
ATOM 2380 O O . TYR A 1 286 ? 11.620 -4.038 -19.471 1.00 96.88 286 TYR A O 1
ATOM 2388 N N . GLN A 1 287 ? 10.724 -3.185 -21.357 1.00 95.06 287 GLN A N 1
ATOM 2389 C CA . GLN A 1 287 ? 9.488 -2.695 -20.762 1.00 95.06 287 GLN A CA 1
ATOM 2390 C C . GLN A 1 287 ? 8.336 -3.590 -21.204 1.00 95.06 287 GLN A C 1
ATOM 2392 O O . GLN A 1 287 ? 7.969 -3.611 -22.377 1.00 95.06 287 GLN A O 1
ATOM 2397 N N . VAL A 1 288 ? 7.732 -4.278 -20.245 1.00 89.94 288 VAL A N 1
ATOM 2398 C CA . VAL A 1 288 ? 6.487 -5.020 -20.425 1.00 89.94 288 VAL A CA 1
ATOM 2399 C C . VAL A 1 288 ? 5.341 -4.157 -19.905 1.00 89.94 288 VAL A C 1
ATOM 2401 O O . VAL A 1 288 ? 5.359 -3.731 -18.746 1.00 89.94 288 VAL A O 1
ATOM 2404 N N . ALA A 1 289 ? 4.367 -3.864 -20.761 1.00 86.62 289 ALA A N 1
ATOM 2405 C CA . ALA A 1 289 ? 3.210 -3.038 -20.445 1.00 86.62 289 ALA A CA 1
ATOM 2406 C C . ALA A 1 289 ? 1.916 -3.819 -20.707 1.00 86.62 289 ALA A C 1
ATOM 2408 O O . ALA A 1 289 ? 1.514 -4.020 -21.852 1.00 86.62 289 ALA A O 1
ATOM 2409 N N . VAL A 1 290 ? 1.264 -4.234 -19.622 1.00 80.00 290 VAL A N 1
ATOM 2410 C CA . VAL A 1 290 ? 0.061 -5.072 -19.668 1.00 80.00 290 VAL A CA 1
ATOM 2411 C C . VAL A 1 290 ? -1.159 -4.228 -20.000 1.00 80.00 290 VAL A C 1
ATOM 2413 O O . VAL A 1 290 ? -1.564 -3.375 -19.206 1.00 80.00 290 VAL A O 1
ATOM 2416 N N . THR A 1 291 ? -1.750 -4.466 -21.162 1.00 74.75 291 THR A N 1
ATOM 2417 C CA . THR A 1 291 ? -2.876 -3.692 -21.679 1.00 74.75 291 THR A CA 1
ATOM 2418 C C . THR A 1 291 ? -4.096 -3.813 -20.769 1.00 74.75 291 THR A C 1
ATOM 2420 O O . THR A 1 291 ? -4.509 -4.889 -20.341 1.00 74.75 291 THR A O 1
ATOM 2423 N N . ASN A 1 292 ? -4.698 -2.673 -20.442 1.00 66.94 292 ASN A N 1
ATOM 2424 C CA . ASN A 1 292 ? -5.917 -2.612 -19.652 1.00 66.94 292 ASN A CA 1
ATOM 2425 C C . ASN A 1 292 ? -6.801 -1.450 -20.118 1.00 66.94 292 ASN A C 1
ATOM 2427 O O . ASN A 1 292 ? -6.311 -0.436 -20.608 1.00 66.94 292 ASN A O 1
ATOM 2431 N N . ARG A 1 293 ? -8.121 -1.604 -19.944 1.00 68.12 293 ARG A N 1
ATOM 2432 C CA . ARG A 1 293 ? -9.111 -0.507 -19.985 1.00 68.12 293 ARG A CA 1
ATOM 2433 C C . ARG A 1 293 ? -9.038 0.406 -21.222 1.00 68.12 293 ARG A C 1
ATOM 2435 O O . ARG A 1 293 ? -9.422 1.567 -21.143 1.00 68.12 293 ARG A O 1
ATOM 2442 N N . ARG A 1 294 ? -8.621 -0.113 -22.384 1.00 69.06 294 ARG A N 1
ATOM 2443 C CA . ARG A 1 294 ? -8.468 0.672 -23.628 1.00 69.06 294 ARG A CA 1
ATOM 2444 C C . ARG A 1 294 ? -9.785 1.262 -24.162 1.00 69.06 294 ARG A C 1
ATOM 2446 O O . ARG A 1 294 ? -9.761 2.155 -25.001 1.00 69.06 294 ARG A O 1
ATOM 2453 N N . SER A 1 295 ? -10.931 0.787 -23.669 1.00 66.19 295 SER A N 1
ATOM 2454 C CA . SER A 1 295 ? -12.246 1.388 -23.930 1.00 66.19 295 SER A CA 1
ATOM 2455 C C . SER A 1 295 ? -12.416 2.776 -23.301 1.00 66.19 295 SER A C 1
ATOM 2457 O O . SER A 1 295 ? -13.312 3.508 -23.700 1.00 66.19 295 SER A O 1
ATOM 2459 N N . VAL A 1 296 ? -11.583 3.137 -22.321 1.00 68.94 296 VAL A N 1
ATOM 2460 C CA . VAL A 1 296 ? -11.565 4.464 -21.703 1.00 68.94 296 VAL A CA 1
ATOM 2461 C C . VAL A 1 296 ? -10.584 5.348 -22.473 1.00 68.94 296 VAL A C 1
ATOM 2463 O O . VAL A 1 296 ? -9.404 5.015 -22.595 1.00 68.94 296 VAL A O 1
ATOM 2466 N N . ASP A 1 297 ? -11.057 6.489 -22.974 1.00 76.81 297 ASP A N 1
ATOM 2467 C CA . ASP A 1 297 ? -10.273 7.356 -23.864 1.00 76.81 297 ASP A CA 1
ATOM 2468 C C . ASP A 1 297 ? -8.951 7.831 -23.241 1.00 76.81 297 ASP A C 1
ATOM 2470 O O . ASP A 1 297 ? -7.925 7.836 -23.920 1.00 76.81 297 ASP A O 1
ATOM 2474 N N . THR A 1 298 ? -8.938 8.157 -21.944 1.00 77.69 298 THR A N 1
ATOM 2475 C CA . THR A 1 298 ? -7.722 8.597 -21.234 1.00 77.69 298 THR A CA 1
ATOM 2476 C C . THR A 1 298 ? -6.636 7.521 -21.205 1.00 77.69 298 THR A C 1
ATOM 2478 O O . THR A 1 298 ? -5.459 7.832 -21.378 1.00 77.69 298 THR A O 1
ATOM 2481 N N . TYR A 1 299 ? -7.020 6.249 -21.055 1.00 82.50 299 TYR A N 1
ATOM 2482 C CA . TYR A 1 299 ? -6.095 5.118 -21.139 1.00 82.50 299 TYR A CA 1
ATOM 2483 C C . TYR A 1 299 ? -5.573 4.944 -22.564 1.00 82.50 299 TYR A C 1
ATOM 2485 O O . TYR A 1 299 ? -4.367 4.807 -22.749 1.00 82.50 299 TYR A O 1
ATOM 2493 N N . ARG A 1 300 ? -6.453 4.991 -23.574 1.00 84.50 300 ARG A N 1
ATOM 2494 C CA . ARG A 1 300 ? -6.055 4.836 -24.982 1.00 84.50 300 ARG A CA 1
ATOM 2495 C C . ARG A 1 300 ? -5.035 5.895 -25.401 1.00 84.50 300 ARG A C 1
ATOM 2497 O O . ARG A 1 300 ? -3.987 5.541 -25.927 1.00 84.50 300 ARG A O 1
ATOM 2504 N N . VAL A 1 301 ? -5.314 7.168 -25.114 1.00 88.12 301 VAL A N 1
ATOM 2505 C CA . VAL A 1 301 ? -4.416 8.284 -25.456 1.00 88.12 301 VAL A CA 1
ATOM 2506 C C . VAL A 1 301 ? -3.053 8.115 -24.785 1.00 88.12 301 VAL A C 1
ATOM 2508 O O . VAL A 1 301 ? -2.030 8.199 -25.459 1.00 88.12 301 VAL A O 1
ATOM 2511 N N . TYR A 1 302 ? -3.024 7.809 -23.485 1.00 90.06 302 TYR A N 1
ATOM 2512 C CA . TYR A 1 302 ? -1.771 7.572 -22.762 1.00 90.06 302 TYR A CA 1
ATOM 2513 C C . TYR A 1 302 ? -0.960 6.411 -23.360 1.00 90.06 302 TYR A C 1
ATOM 2515 O O . TYR A 1 302 ? 0.255 6.516 -23.536 1.00 90.06 302 TYR A O 1
ATOM 2523 N N . GLN A 1 303 ? -1.632 5.306 -23.694 1.00 91.00 303 GLN A N 1
ATOM 2524 C CA . GLN A 1 303 ? -0.997 4.124 -24.276 1.00 91.00 303 GLN A CA 1
ATOM 2525 C C . GLN A 1 303 ? -0.376 4.427 -25.644 1.00 91.00 303 GLN A C 1
ATOM 2527 O O . GLN A 1 303 ? 0.783 4.078 -25.881 1.00 91.00 303 GLN A O 1
ATOM 2532 N N . ASP A 1 304 ? -1.110 5.121 -26.516 1.00 92.44 304 ASP A N 1
ATOM 2533 C CA . ASP A 1 304 ? -0.632 5.496 -27.847 1.00 92.44 304 ASP A CA 1
ATOM 2534 C C . ASP A 1 304 ? 0.577 6.457 -27.752 1.00 92.44 304 ASP A C 1
ATOM 2536 O O . ASP A 1 304 ? 1.585 6.260 -28.434 1.00 92.44 304 ASP A O 1
ATOM 2540 N N . GLU A 1 305 ? 0.558 7.427 -26.828 1.00 94.94 305 GLU A N 1
ATOM 2541 C CA . GLU A 1 305 ? 1.703 8.316 -26.572 1.00 94.94 305 GLU A CA 1
ATOM 2542 C C . GLU A 1 305 ? 2.962 7.558 -26.117 1.00 94.94 305 GLU A C 1
ATOM 2544 O O . GLU A 1 305 ? 4.073 7.853 -26.571 1.00 94.94 305 GLU A O 1
ATOM 2549 N N . CYS A 1 306 ? 2.817 6.575 -25.223 1.00 96.31 306 CYS A N 1
ATOM 2550 C CA . CYS A 1 306 ? 3.932 5.735 -24.785 1.00 96.31 306 CYS A CA 1
ATOM 2551 C C . CYS A 1 306 ? 4.530 4.932 -25.950 1.00 96.31 306 CYS A C 1
ATOM 2553 O O . CYS A 1 306 ? 5.754 4.886 -26.098 1.00 96.31 306 CYS A O 1
ATOM 2555 N N . LEU A 1 307 ? 3.684 4.338 -26.797 1.00 95.38 307 LEU A N 1
ATOM 2556 C CA . LEU A 1 307 ? 4.122 3.585 -27.977 1.00 95.38 307 LEU A CA 1
ATOM 2557 C C . LEU A 1 307 ? 4.870 4.479 -28.976 1.00 95.38 307 LEU A C 1
ATOM 2559 O O . LEU A 1 307 ? 5.882 4.067 -29.548 1.00 95.38 307 LEU A O 1
ATOM 2563 N N . ASP A 1 308 ? 4.427 5.721 -29.155 1.00 97.00 308 ASP A N 1
ATOM 2564 C CA . ASP A 1 308 ? 5.101 6.703 -30.004 1.00 97.00 308 ASP A CA 1
ATOM 2565 C C . ASP A 1 308 ? 6.501 7.052 -29.495 1.00 97.00 308 ASP A C 1
ATOM 2567 O O . ASP A 1 308 ? 7.449 7.132 -30.282 1.00 97.00 308 ASP A O 1
ATOM 2571 N N . ILE A 1 309 ? 6.655 7.246 -28.184 1.00 97.81 309 ILE A N 1
ATOM 2572 C CA . ILE A 1 309 ? 7.963 7.516 -27.574 1.00 97.81 309 ILE A CA 1
ATOM 2573 C C . ILE A 1 309 ? 8.872 6.291 -27.709 1.00 97.81 309 ILE A C 1
ATOM 2575 O O . ILE A 1 309 ? 10.035 6.440 -28.088 1.00 97.81 309 ILE A O 1
ATOM 2579 N N . ALA A 1 310 ? 8.348 5.084 -27.477 1.00 97.56 310 ALA A N 1
ATOM 2580 C CA . ALA A 1 310 ? 9.106 3.847 -27.633 1.00 97.56 310 ALA A CA 1
ATOM 2581 C C . ALA A 1 310 ? 9.650 3.684 -29.063 1.00 97.56 310 ALA A C 1
ATOM 2583 O O . ALA A 1 310 ? 10.839 3.419 -29.249 1.00 97.56 310 ALA A O 1
ATOM 2584 N N . ARG A 1 311 ? 8.814 3.931 -30.083 1.00 97.12 311 ARG A N 1
ATOM 2585 C CA . ARG A 1 311 ? 9.236 3.910 -31.495 1.00 97.12 311 ARG A CA 1
ATOM 2586 C C . ARG A 1 311 ? 10.333 4.931 -31.790 1.00 97.12 311 ARG A C 1
ATOM 2588 O O . ARG A 1 311 ? 11.277 4.608 -32.506 1.00 97.12 311 ARG A O 1
ATOM 2595 N N . LYS A 1 312 ? 10.241 6.138 -31.221 1.00 97.44 312 LYS A N 1
ATOM 2596 C CA . LYS A 1 312 ? 11.269 7.182 -31.376 1.00 97.44 312 LYS A CA 1
ATOM 2597 C C . LYS A 1 312 ? 12.612 6.756 -30.782 1.00 97.44 312 LYS A C 1
ATOM 2599 O O . LYS A 1 312 ? 13.621 6.925 -31.450 1.00 97.44 312 LYS A O 1
ATOM 2604 N N . ILE A 1 313 ? 12.629 6.163 -29.586 1.00 97.81 313 ILE A N 1
ATOM 2605 C CA . ILE A 1 313 ? 13.864 5.669 -28.945 1.00 97.81 313 ILE A CA 1
ATOM 2606 C C . ILE A 1 313 ? 14.549 4.617 -29.821 1.00 97.81 313 ILE A C 1
ATOM 2608 O O . ILE A 1 313 ? 15.748 4.713 -30.068 1.00 97.81 313 ILE A O 1
ATOM 2612 N N . ILE A 1 314 ? 13.783 3.639 -30.316 1.00 96.31 314 ILE A N 1
ATOM 2613 C CA . ILE A 1 314 ? 14.302 2.551 -31.158 1.00 96.31 314 ILE A CA 1
ATOM 2614 C C . ILE A 1 314 ? 14.867 3.085 -32.482 1.00 96.31 314 ILE A C 1
ATOM 2616 O O . ILE A 1 314 ? 15.853 2.554 -32.978 1.00 96.31 314 ILE A O 1
ATOM 2620 N N . ALA A 1 315 ? 14.252 4.121 -33.057 1.00 96.25 315 ALA A N 1
ATOM 2621 C CA . ALA A 1 315 ? 14.717 4.723 -34.304 1.00 96.25 315 ALA A CA 1
ATOM 2622 C C . ALA A 1 315 ? 15.925 5.661 -34.119 1.00 96.25 315 ALA A C 1
ATOM 2624 O O . ALA A 1 315 ? 16.740 5.791 -35.029 1.00 96.25 315 ALA A O 1
ATOM 2625 N N . GLU A 1 316 ? 16.025 6.343 -32.976 1.00 97.00 316 GLU A N 1
ATOM 2626 C CA . GLU A 1 316 ? 17.047 7.365 -32.723 1.00 97.00 316 GLU A CA 1
ATOM 2627 C C . GLU A 1 316 ? 18.411 6.761 -32.373 1.00 97.00 316 GLU A C 1
ATOM 2629 O O . GLU A 1 316 ? 19.429 7.213 -32.900 1.00 97.00 316 GLU A O 1
ATOM 2634 N N . PHE A 1 317 ? 18.451 5.730 -31.524 1.00 96.94 317 PHE A N 1
ATOM 2635 C CA . PHE A 1 317 ? 19.713 5.157 -31.049 1.00 96.94 317 PHE A CA 1
ATOM 2636 C C . PHE A 1 317 ? 20.015 3.825 -31.725 1.00 96.94 317 PHE A C 1
ATOM 2638 O O . PHE A 1 317 ? 19.250 2.868 -31.627 1.00 96.94 317 PHE A O 1
ATOM 2645 N N . HIS A 1 318 ? 21.178 3.762 -32.362 1.00 93.88 318 HIS A N 1
ATOM 2646 C CA . HIS A 1 318 ? 21.719 2.572 -33.001 1.00 93.88 318 HIS A CA 1
ATOM 2647 C C . HIS A 1 318 ? 23.232 2.527 -32.778 1.00 93.88 318 HIS A C 1
ATOM 2649 O O . HIS A 1 318 ? 23.883 3.567 -32.688 1.00 93.88 318 HIS A O 1
ATOM 2655 N N . ASP A 1 319 ? 23.788 1.322 -32.702 1.00 92.38 319 ASP A N 1
ATOM 2656 C CA . ASP A 1 319 ? 25.230 1.101 -32.651 1.00 92.38 319 ASP A CA 1
ATOM 2657 C C . ASP A 1 319 ? 25.661 0.411 -33.955 1.00 92.38 319 ASP A C 1
ATOM 2659 O O . ASP A 1 319 ? 25.300 -0.747 -34.177 1.00 92.38 319 ASP A O 1
ATOM 2663 N N . PRO A 1 320 ? 26.428 1.083 -34.835 1.00 90.38 320 PRO A N 1
ATOM 2664 C CA . PRO A 1 320 ? 26.907 0.485 -36.080 1.00 90.38 320 PRO A CA 1
ATOM 2665 C C . PRO A 1 320 ? 27.728 -0.796 -35.884 1.00 90.38 320 PRO A C 1
ATOM 2667 O O . PRO A 1 320 ? 27.790 -1.622 -36.793 1.00 90.38 320 PRO A O 1
ATOM 2670 N N . SER A 1 321 ? 28.362 -0.971 -34.719 1.00 89.19 321 SER A N 1
ATOM 2671 C CA . SER A 1 321 ? 29.134 -2.173 -34.392 1.00 89.19 321 SER A CA 1
ATOM 2672 C C . SER A 1 321 ? 28.263 -3.351 -33.937 1.00 89.19 321 SER A C 1
ATOM 2674 O O . SER A 1 321 ? 28.731 -4.490 -33.935 1.00 89.19 321 SER A O 1
ATOM 2676 N N . ARG A 1 322 ? 26.995 -3.089 -33.594 1.00 89.19 322 ARG A N 1
ATOM 2677 C CA . ARG A 1 322 ? 26.006 -4.065 -33.118 1.00 89.19 322 ARG A CA 1
ATOM 2678 C C . ARG A 1 322 ? 24.638 -3.798 -33.762 1.00 89.19 322 ARG A C 1
ATOM 2680 O O . ARG A 1 322 ? 23.728 -3.309 -33.091 1.00 89.19 322 ARG A O 1
ATOM 2687 N N . PRO A 1 323 ? 24.458 -4.096 -35.059 1.00 87.44 323 PRO A N 1
ATOM 2688 C CA . PRO A 1 323 ? 23.223 -3.783 -35.785 1.00 87.44 323 PRO A CA 1
ATOM 2689 C C . PRO A 1 323 ? 21.976 -4.495 -35.231 1.00 87.44 323 PRO A C 1
ATOM 2691 O O . PRO A 1 323 ? 20.853 -4.055 -35.468 1.00 87.44 323 PRO A O 1
ATOM 2694 N N . GLU A 1 324 ? 22.152 -5.596 -34.501 1.00 88.69 324 GLU A N 1
ATOM 2695 C CA . GLU A 1 324 ? 21.089 -6.334 -33.821 1.00 88.69 324 GLU A CA 1
ATOM 2696 C C . GLU A 1 324 ? 20.702 -5.758 -32.449 1.00 88.69 324 GLU A C 1
ATOM 2698 O O . GLU A 1 324 ? 19.659 -6.134 -31.904 1.00 88.69 324 GLU A O 1
ATOM 2703 N N . TRP A 1 325 ? 21.522 -4.867 -31.878 1.00 94.38 325 TRP A N 1
ATOM 2704 C CA . TRP A 1 325 ? 21.241 -4.240 -30.590 1.00 94.38 325 TRP A CA 1
ATOM 2705 C C . TRP A 1 325 ? 20.041 -3.300 -30.702 1.00 94.38 325 TRP A C 1
ATOM 2707 O O . TRP A 1 325 ? 19.926 -2.498 -31.628 1.00 94.38 325 TRP A O 1
ATOM 2717 N N . LYS A 1 326 ? 19.144 -3.390 -29.718 1.00 93.94 326 LYS A N 1
ATOM 2718 C CA . LYS A 1 326 ? 17.997 -2.496 -29.579 1.00 93.94 326 LYS A CA 1
ATOM 2719 C C . LYS A 1 326 ? 18.089 -1.794 -28.228 1.00 93.94 326 LYS A C 1
ATOM 2721 O O . LYS A 1 326 ? 18.176 -2.497 -27.224 1.00 93.94 326 LYS A O 1
ATOM 2726 N N . PRO A 1 327 ? 17.996 -0.454 -28.170 1.00 96.56 327 PRO A N 1
ATOM 2727 C CA . PRO A 1 327 ? 18.010 0.270 -26.897 1.00 96.56 327 PRO A CA 1
ATOM 2728 C C . PRO A 1 327 ? 16.802 -0.096 -26.024 1.00 96.56 327 PRO A C 1
ATOM 2730 O O . PRO A 1 327 ? 16.892 -0.151 -24.803 1.00 96.56 327 PRO A O 1
ATOM 2733 N N . LEU A 1 328 ? 15.655 -0.358 -26.653 1.00 97.69 328 LEU A N 1
ATOM 2734 C CA . LEU A 1 328 ? 14.389 -0.623 -25.987 1.00 97.69 328 LEU A CA 1
ATOM 2735 C C . LEU A 1 328 ? 13.675 -1.796 -26.655 1.00 97.69 328 L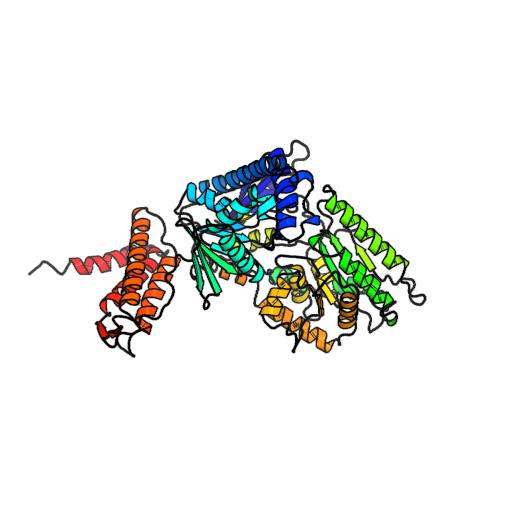EU A C 1
ATOM 2737 O O . LEU A 1 328 ? 13.480 -1.820 -27.871 1.00 97.69 328 LEU A O 1
ATOM 2741 N N . ILE A 1 329 ? 13.218 -2.731 -25.832 1.00 95.25 329 ILE A N 1
ATOM 2742 C CA . ILE A 1 329 ? 12.237 -3.747 -26.192 1.00 95.25 329 ILE A CA 1
ATOM 2743 C C . ILE A 1 329 ? 10.962 -3.376 -25.440 1.00 95.25 329 ILE A C 1
ATOM 2745 O O . ILE A 1 329 ? 10.887 -3.515 -24.222 1.00 95.25 329 ILE A O 1
ATOM 2749 N N . PHE A 1 330 ? 9.980 -2.839 -26.162 1.00 93.62 330 PHE A N 1
ATOM 2750 C CA . PHE A 1 330 ? 8.683 -2.475 -25.602 1.00 93.62 330 PHE A CA 1
ATOM 2751 C C . PHE A 1 330 ? 7.663 -3.534 -26.002 1.00 93.62 330 PHE A C 1
ATOM 2753 O O . PHE A 1 330 ? 7.394 -3.712 -27.190 1.00 93.62 330 PHE A O 1
ATOM 2760 N N . GLN A 1 331 ? 7.124 -4.242 -25.018 1.00 87.88 331 GLN A N 1
ATOM 2761 C CA . GLN A 1 331 ? 6.184 -5.328 -25.232 1.00 87.88 331 GLN A CA 1
ATOM 2762 C C . GLN A 1 331 ? 4.807 -4.974 -24.683 1.00 87.88 331 GLN A C 1
ATOM 2764 O O . GLN A 1 331 ? 4.665 -4.645 -23.506 1.00 87.88 331 GLN A O 1
ATOM 2769 N N . THR A 1 332 ? 3.809 -5.081 -25.558 1.00 81.06 332 THR A N 1
ATOM 2770 C CA . THR A 1 332 ? 2.384 -5.076 -25.228 1.00 81.06 332 THR A CA 1
ATOM 2771 C C . THR A 1 332 ? 1.784 -6.435 -25.564 1.00 81.06 332 THR A C 1
ATOM 2773 O O . THR A 1 332 ? 2.316 -7.171 -26.397 1.00 81.06 332 THR A O 1
ATOM 2776 N N . ASP A 1 333 ? 0.648 -6.750 -24.953 1.00 63.75 333 ASP A N 1
ATOM 2777 C CA . ASP A 1 333 ? -0.004 -8.066 -25.047 1.00 63.75 333 ASP A CA 1
ATOM 2778 C C . ASP A 1 333 ? -0.524 -8.426 -26.458 1.00 63.75 333 ASP A C 1
ATOM 2780 O O . ASP A 1 333 ? -1.053 -9.521 -26.658 1.00 63.75 333 ASP A O 1
ATOM 2784 N N . ASP A 1 334 ? -0.366 -7.533 -27.445 1.00 48.69 334 ASP A N 1
ATOM 2785 C CA . ASP A 1 334 ? -0.751 -7.745 -28.847 1.00 48.69 334 ASP A CA 1
ATOM 2786 C C . ASP A 1 334 ? 0.206 -8.718 -29.574 1.00 48.69 334 ASP A C 1
ATOM 2788 O O . ASP A 1 334 ? -0.166 -9.327 -30.579 1.00 48.69 334 ASP A O 1
ATOM 2792 N N . HIS A 1 335 ? 1.417 -8.929 -29.040 1.00 38.44 335 HIS A N 1
ATOM 2793 C CA . HIS A 1 335 ? 2.360 -9.951 -29.493 1.00 38.44 335 HIS A CA 1
ATOM 2794 C C . HIS A 1 335 ? 3.073 -10.601 -28.297 1.00 38.44 335 HIS A C 1
ATOM 2796 O O . HIS A 1 335 ? 3.898 -9.983 -27.631 1.00 38.44 335 HIS A O 1
ATOM 2802 N N . GLU A 1 336 ? 2.774 -11.884 -28.086 1.00 39.41 336 GLU A N 1
ATOM 2803 C CA . GLU A 1 336 ? 3.255 -12.738 -26.992 1.00 39.41 336 GLU A CA 1
ATOM 2804 C C . GLU A 1 336 ? 2.806 -12.316 -25.579 1.00 39.41 336 GLU A C 1
ATOM 2806 O O . GLU A 1 336 ? 2.832 -11.160 -25.175 1.00 39.41 336 GLU A O 1
ATOM 2811 N N . ASN A 1 337 ? 2.353 -13.334 -24.849 1.00 38.44 337 ASN A N 1
ATOM 2812 C CA . ASN A 1 337 ? 1.553 -13.293 -23.632 1.00 38.44 337 ASN A CA 1
ATOM 2813 C C . ASN A 1 337 ? 2.301 -12.697 -22.432 1.00 38.44 337 ASN A C 1
ATOM 2815 O O . ASN A 1 337 ? 3.112 -13.404 -21.840 1.00 38.44 337 ASN A O 1
ATOM 2819 N N . PHE A 1 338 ? 1.977 -11.464 -22.028 1.00 41.09 338 PHE A N 1
ATOM 2820 C CA . PHE A 1 338 ? 2.383 -10.912 -20.735 1.00 41.09 338 PHE A CA 1
ATOM 2821 C C . PHE A 1 338 ? 1.157 -10.471 -19.926 1.00 41.09 338 PHE A C 1
ATOM 2823 O O . PHE A 1 338 ? 0.358 -9.659 -20.358 1.00 41.09 338 PHE A O 1
ATOM 2830 N N . LEU A 1 339 ? 0.998 -10.996 -18.715 1.00 35.16 339 LEU A N 1
ATOM 2831 C CA . LEU A 1 339 ? 0.094 -10.456 -17.708 1.00 35.16 339 LEU A CA 1
ATOM 2832 C C . LEU A 1 339 ? 0.825 -10.498 -16.378 1.00 35.16 339 LEU A C 1
ATOM 2834 O O . LEU A 1 339 ? 1.323 -11.534 -15.942 1.00 35.16 339 LEU A O 1
ATOM 2838 N N . ILE A 1 340 ? 0.872 -9.346 -15.729 1.00 36.75 340 ILE A N 1
ATOM 2839 C CA . ILE A 1 340 ? 1.432 -9.179 -14.398 1.00 36.75 340 ILE A CA 1
ATOM 2840 C C . ILE A 1 340 ? 0.258 -9.224 -13.450 1.00 36.75 340 ILE A C 1
ATOM 2842 O O . ILE A 1 340 ? -0.628 -8.363 -13.478 1.00 36.75 340 ILE A O 1
ATOM 2846 N N . PHE A 1 341 ? 0.267 -10.229 -12.593 1.00 37.09 341 PHE A N 1
ATOM 2847 C CA . PHE A 1 341 ? -0.651 -10.298 -11.480 1.00 37.09 341 PHE A CA 1
ATOM 2848 C C . PHE A 1 341 ? -0.206 -9.266 -10.440 1.00 37.09 341 PHE A C 1
ATOM 2850 O O . PHE A 1 341 ? 0.659 -9.541 -9.622 1.00 37.09 341 PHE A O 1
ATOM 2857 N N . CYS A 1 342 ? -0.786 -8.064 -10.460 1.00 34.25 342 CYS A N 1
ATOM 2858 C CA . CYS A 1 342 ? -0.691 -7.161 -9.313 1.00 34.25 342 CYS A CA 1
ATOM 2859 C C . CYS A 1 342 ? -1.644 -7.726 -8.251 1.00 34.25 342 CYS A C 1
ATOM 2861 O O . CYS A 1 342 ? -2.841 -7.452 -8.240 1.00 34.25 342 CYS A O 1
ATOM 2863 N N . GLU A 1 343 ? -1.098 -8.642 -7.462 1.00 43.34 343 GLU A N 1
ATOM 2864 C CA . GLU A 1 343 ? -1.780 -9.748 -6.802 1.00 43.34 343 GLU A CA 1
ATOM 2865 C C . GLU A 1 343 ? -2.682 -9.393 -5.620 1.00 43.34 343 GLU A C 1
ATOM 2867 O O . GLU A 1 343 ? -3.106 -10.315 -4.947 1.00 43.34 343 GLU A O 1
ATOM 2872 N N . ILE A 1 344 ? -3.014 -8.132 -5.340 1.00 39.34 344 ILE A N 1
ATOM 2873 C CA . ILE A 1 344 ? -3.768 -7.783 -4.121 1.00 39.34 344 ILE A CA 1
ATOM 2874 C C . ILE A 1 344 ? -5.087 -8.577 -4.011 1.00 39.34 344 ILE A C 1
ATOM 2876 O O . ILE A 1 344 ? -5.375 -9.129 -2.948 1.00 39.34 344 ILE A O 1
ATOM 2880 N N . ASP A 1 345 ? -5.814 -8.737 -5.121 1.00 37.25 345 ASP A N 1
ATOM 2881 C CA . ASP A 1 345 ? -7.085 -9.474 -5.163 1.00 37.25 345 ASP A CA 1
ATOM 2882 C C . ASP A 1 345 ? -6.899 -10.996 -4.929 1.00 37.25 345 ASP A C 1
ATOM 2884 O O . ASP A 1 345 ? -7.713 -11.612 -4.252 1.00 37.25 345 ASP A O 1
ATOM 2888 N N . LEU A 1 346 ? -5.796 -11.607 -5.393 1.00 37.00 346 LEU A N 1
ATOM 2889 C CA . LEU A 1 346 ? -5.482 -13.050 -5.249 1.00 37.00 346 LEU A CA 1
ATOM 2890 C C . LEU A 1 346 ? -4.762 -13.392 -3.924 1.00 37.00 346 LEU A C 1
ATOM 2892 O O . LEU A 1 346 ? -4.908 -14.492 -3.381 1.00 37.00 346 LEU A O 1
ATOM 2896 N N . ILE A 1 347 ? -3.998 -12.433 -3.396 1.00 40.34 347 ILE A N 1
ATOM 2897 C CA . ILE A 1 347 ? -3.293 -12.447 -2.104 1.00 40.34 347 ILE A CA 1
ATOM 2898 C C . ILE A 1 347 ? -4.280 -12.607 -0.958 1.00 40.34 347 ILE A C 1
ATOM 2900 O O . ILE A 1 347 ? -4.068 -13.420 -0.054 1.00 40.34 347 ILE A O 1
ATOM 2904 N N . ILE A 1 348 ? -5.376 -11.857 -1.043 1.00 45.50 348 ILE A N 1
ATOM 2905 C CA . ILE A 1 348 ? -6.493 -11.920 -0.114 1.00 45.50 348 ILE A CA 1
ATOM 2906 C C . ILE A 1 348 ? -7.130 -13.320 -0.129 1.00 45.50 348 ILE A C 1
ATOM 2908 O O . ILE A 1 348 ? -7.394 -13.889 0.931 1.00 45.50 348 ILE A O 1
ATOM 2912 N N . GLU A 1 349 ? -7.319 -13.908 -1.313 1.00 44.81 349 GLU A N 1
ATOM 2913 C CA . GLU A 1 349 ? -8.035 -15.176 -1.492 1.00 44.81 349 GLU A CA 1
ATOM 2914 C C . GLU A 1 349 ? -7.277 -16.407 -0.982 1.00 44.81 349 GLU A C 1
ATOM 2916 O O . GLU A 1 349 ? -7.867 -17.268 -0.325 1.00 44.81 349 GLU A O 1
ATOM 2921 N N . LYS A 1 350 ? -5.974 -16.525 -1.283 1.00 41.09 350 LYS A N 1
ATOM 2922 C CA . LYS A 1 350 ? -5.209 -17.753 -0.992 1.00 41.09 350 LYS A CA 1
ATOM 2923 C C . LYS A 1 350 ? -4.489 -17.753 0.355 1.00 41.09 350 LYS A C 1
ATOM 2925 O O . LYS A 1 350 ? -4.327 -18.831 0.918 1.00 41.09 350 LYS A O 1
ATOM 2930 N N . ASN A 1 351 ? -4.070 -16.596 0.877 1.00 42.91 351 ASN A N 1
ATOM 2931 C CA . ASN A 1 351 ? -3.142 -16.541 2.019 1.00 42.91 351 ASN A CA 1
ATOM 2932 C C . ASN A 1 351 ? -3.809 -16.197 3.355 1.00 42.91 351 ASN A C 1
ATOM 2934 O O . ASN A 1 351 ? -3.439 -16.764 4.384 1.00 42.91 351 ASN A O 1
ATOM 2938 N N . LEU A 1 352 ? -4.852 -15.358 3.351 1.00 46.25 352 LEU A N 1
ATOM 2939 C CA . LEU A 1 352 ? -5.585 -15.007 4.576 1.00 46.25 352 LEU A CA 1
ATOM 2940 C C . LEU A 1 352 ? -6.331 -16.200 5.189 1.00 46.25 352 LEU A C 1
ATOM 2942 O O . LEU A 1 352 ? -6.545 -16.248 6.396 1.00 46.25 352 LEU A O 1
ATOM 2946 N N . VAL A 1 353 ? -6.704 -17.185 4.366 1.00 41.19 353 VAL A N 1
ATOM 2947 C CA . VAL A 1 353 ? -7.520 -18.333 4.791 1.00 41.19 353 VAL A CA 1
ATOM 2948 C C . VAL A 1 353 ? -6.670 -19.550 5.186 1.00 41.19 353 VAL A C 1
ATOM 2950 O O . VAL A 1 353 ? -7.101 -20.361 6.006 1.00 41.19 353 VAL A O 1
ATOM 2953 N N . THR A 1 354 ? -5.446 -19.687 4.658 1.00 37.12 354 THR A N 1
ATOM 2954 C CA . THR A 1 354 ? -4.500 -20.739 5.087 1.00 37.12 354 THR A CA 1
ATOM 2955 C C . THR A 1 354 ? -3.798 -20.407 6.399 1.00 37.12 354 THR A C 1
ATOM 2957 O O . THR A 1 354 ? -3.290 -21.311 7.060 1.00 37.12 354 THR A O 1
ATOM 2960 N N . SER A 1 355 ? -3.853 -19.144 6.828 1.00 40.00 355 SER A N 1
ATOM 2961 C CA . SER A 1 355 ? -3.451 -18.665 8.153 1.00 40.00 355 SER A CA 1
ATOM 2962 C C . SER A 1 355 ? -4.418 -19.142 9.261 1.00 40.00 355 SER A C 1
ATOM 2964 O O . SER A 1 355 ? -4.902 -18.386 10.100 1.00 40.00 355 SER A O 1
ATOM 2966 N N . LYS A 1 356 ? -4.692 -20.454 9.331 1.00 37.53 356 LYS A N 1
ATOM 2967 C CA . LYS A 1 356 ? -5.294 -21.078 10.527 1.00 37.53 356 LYS A CA 1
ATOM 2968 C C . LYS A 1 356 ? -4.430 -20.869 11.778 1.00 37.53 356 LYS A C 1
ATOM 2970 O O . LYS A 1 356 ? -4.908 -21.061 12.886 1.00 37.53 356 LYS A O 1
ATOM 2975 N N . LYS A 1 357 ? -3.164 -20.482 11.597 1.00 38.09 357 LYS A N 1
ATOM 2976 C CA . LYS A 1 357 ? -2.182 -20.304 12.666 1.00 38.09 357 LYS A CA 1
ATOM 2977 C C . LYS A 1 357 ? -2.486 -19.108 13.582 1.00 38.09 357 LYS A C 1
ATOM 2979 O O . LYS A 1 357 ? -2.031 -19.121 14.719 1.00 38.09 357 LYS A O 1
ATOM 2984 N N . TYR A 1 358 ? -3.269 -18.120 13.127 1.00 36.31 358 TYR A N 1
ATOM 2985 C CA . TYR A 1 358 ? -3.504 -16.876 13.883 1.00 36.31 358 TYR A CA 1
ATOM 2986 C C . TYR A 1 358 ? -4.982 -16.520 14.107 1.00 36.31 358 TYR A C 1
ATOM 2988 O O . TYR A 1 358 ? -5.296 -15.721 14.989 1.00 36.31 358 TYR A O 1
ATOM 2996 N N . ALA A 1 359 ? -5.916 -17.120 13.366 1.00 38.97 359 ALA A N 1
ATOM 2997 C CA . ALA A 1 359 ? -7.335 -16.807 13.495 1.00 38.97 359 ALA A CA 1
ATOM 2998 C C . ALA A 1 359 ? -8.029 -17.714 14.533 1.00 38.97 359 ALA A C 1
ATOM 3000 O O . ALA A 1 359 ? -8.535 -18.780 14.195 1.00 38.97 359 ALA A O 1
ATOM 3001 N N . LYS A 1 360 ? -8.137 -17.251 15.789 1.00 44.25 360 LYS A N 1
ATOM 3002 C CA . LYS A 1 360 ? -9.071 -17.813 16.799 1.00 44.25 360 LYS A CA 1
ATOM 3003 C C . LYS A 1 360 ? -10.557 -17.513 16.485 1.00 44.25 360 LYS A C 1
ATOM 3005 O O . LYS A 1 360 ? -11.437 -17.807 17.285 1.00 44.25 360 LYS A O 1
ATOM 3010 N N . GLN A 1 361 ? -10.846 -16.882 15.343 1.00 54.47 361 GLN A N 1
ATOM 3011 C CA . GLN A 1 361 ? -12.156 -16.360 14.942 1.00 54.47 361 GLN A CA 1
ATOM 3012 C C . GLN A 1 361 ? -12.401 -16.649 13.454 1.00 54.47 361 GLN A C 1
ATOM 3014 O O . GLN A 1 361 ? -11.464 -16.699 12.659 1.00 54.47 361 GLN A O 1
ATOM 3019 N N . THR A 1 362 ? -13.661 -16.831 13.045 1.00 56.03 362 THR A N 1
ATOM 3020 C CA . THR A 1 362 ? -13.983 -17.020 11.622 1.00 56.03 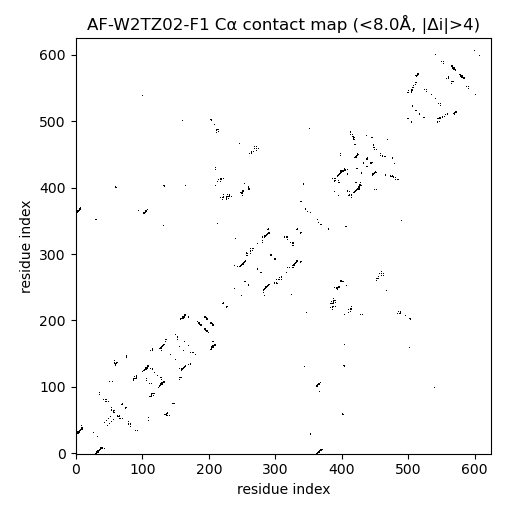362 THR A CA 1
ATOM 3021 C C . THR A 1 362 ? -13.822 -15.695 10.867 1.00 56.03 362 THR A C 1
ATOM 3023 O O . THR A 1 362 ? -14.508 -14.715 11.155 1.00 56.03 362 THR A O 1
ATOM 3026 N N . LEU A 1 363 ? -12.904 -15.682 9.895 1.00 60.78 363 LEU A N 1
ATOM 3027 C CA . LEU A 1 363 ? -12.615 -14.542 9.024 1.00 60.78 363 LEU A CA 1
ATOM 3028 C C . LEU A 1 363 ? -13.512 -14.553 7.778 1.00 60.78 363 LEU A C 1
ATOM 3030 O O . LEU A 1 363 ? -13.636 -15.573 7.092 1.00 60.78 363 LEU A O 1
ATOM 3034 N N . ARG A 1 364 ? -14.103 -13.401 7.459 1.00 66.69 364 ARG A N 1
ATOM 3035 C CA . ARG A 1 364 ? -14.877 -13.153 6.238 1.00 66.69 364 ARG A CA 1
ATOM 3036 C C . ARG A 1 364 ? -14.243 -12.022 5.471 1.00 66.69 364 ARG A C 1
ATOM 3038 O O . ARG A 1 364 ? -14.097 -10.939 6.020 1.00 66.69 364 ARG A O 1
ATOM 3045 N N . VAL A 1 365 ? -13.884 -12.267 4.219 1.00 58.62 365 VAL A N 1
ATOM 3046 C CA . VAL A 1 365 ? -13.184 -11.273 3.416 1.00 58.62 365 VAL A CA 1
ATOM 3047 C C . VAL A 1 365 ? -14.063 -10.821 2.264 1.00 58.62 365 VAL A C 1
ATOM 3049 O O . VAL A 1 365 ? -14.658 -11.630 1.563 1.00 58.62 365 VAL A O 1
ATOM 3052 N N . ILE A 1 366 ? -14.175 -9.516 2.075 1.00 59.56 366 ILE A N 1
ATOM 3053 C CA . ILE A 1 366 ? -14.966 -8.919 1.007 1.00 59.56 366 ILE A CA 1
ATOM 3054 C C . ILE A 1 366 ? -14.029 -8.022 0.224 1.00 59.56 366 ILE A C 1
ATOM 3056 O O . ILE A 1 366 ? -13.591 -6.977 0.705 1.00 59.56 366 ILE A O 1
ATOM 3060 N N . ALA A 1 367 ? -13.729 -8.449 -0.991 1.00 56.03 367 ALA A N 1
ATOM 3061 C CA . ALA A 1 367 ? -12.932 -7.701 -1.937 1.00 56.03 367 ALA A CA 1
ATOM 3062 C C . ALA A 1 367 ? -13.691 -7.663 -3.258 1.00 56.03 367 ALA A C 1
ATOM 3064 O O . ALA A 1 367 ? -14.405 -8.601 -3.605 1.00 56.03 367 ALA A O 1
ATOM 3065 N N . LEU A 1 368 ? -13.542 -6.586 -4.017 1.00 53.03 368 LEU A N 1
ATOM 3066 C CA . LEU A 1 368 ? -13.887 -6.681 -5.423 1.00 53.03 368 LEU A CA 1
ATOM 3067 C C . LEU A 1 368 ? -12.680 -7.264 -6.132 1.00 53.03 368 LEU A C 1
ATOM 3069 O O . LEU A 1 368 ? -11.656 -6.585 -6.138 1.00 53.03 368 LEU A O 1
ATOM 3073 N N . PRO A 1 369 ? -12.770 -8.438 -6.781 1.00 43.69 369 PRO A N 1
ATOM 3074 C CA . PRO A 1 369 ? -11.833 -8.678 -7.850 1.00 43.69 369 PRO A CA 1
ATOM 3075 C C . PRO A 1 369 ? -12.074 -7.556 -8.844 1.00 43.69 369 PRO A C 1
ATOM 3077 O O . PRO A 1 369 ? -13.180 -7.382 -9.370 1.00 43.69 369 PRO A O 1
ATOM 3080 N N . SER A 1 370 ? -11.045 -6.752 -9.073 1.00 38.19 370 SER A N 1
ATOM 3081 C CA . SER A 1 370 ? -10.997 -5.959 -10.284 1.00 38.19 370 SER A CA 1
ATOM 3082 C C . SER A 1 370 ? -11.391 -6.887 -11.440 1.00 38.19 370 SER A C 1
ATOM 3084 O O . SER A 1 370 ? -10.905 -8.016 -11.512 1.00 38.19 370 SER A O 1
ATOM 3086 N N . LEU A 1 371 ? -12.314 -6.471 -12.318 1.00 30.17 371 LEU A N 1
ATOM 3087 C CA . LEU A 1 371 ? -12.886 -7.342 -13.362 1.00 30.17 371 LEU A CA 1
ATOM 3088 C C . LEU A 1 371 ? -11.837 -7.929 -14.336 1.00 30.17 371 LEU A C 1
ATOM 3090 O O . LEU A 1 371 ? -12.146 -8.749 -15.194 1.00 30.17 371 LEU A O 1
ATOM 3094 N N . SER A 1 372 ? -10.575 -7.549 -14.163 1.00 32.56 372 SER A N 1
ATOM 3095 C CA . SER A 1 372 ? -9.375 -8.236 -14.625 1.00 32.56 372 SER A CA 1
ATOM 3096 C C . SER A 1 372 ? -9.242 -9.704 -14.169 1.00 32.56 372 SER A C 1
ATOM 3098 O O . SER A 1 372 ? -8.520 -10.446 -14.826 1.00 32.56 372 SER A O 1
ATOM 3100 N N . LEU A 1 373 ? -9.898 -10.155 -13.089 1.00 31.44 373 LEU A N 1
ATOM 3101 C CA . LEU A 1 373 ? -9.629 -11.482 -12.509 1.00 31.44 373 LEU A CA 1
ATOM 3102 C C . LEU A 1 373 ? -10.385 -12.653 -13.168 1.00 31.44 373 LEU A C 1
ATOM 3104 O O . LEU A 1 373 ? -9.905 -13.781 -13.111 1.00 31.44 373 LEU A O 1
ATOM 3108 N N . THR A 1 374 ? -11.547 -12.434 -13.797 1.00 28.08 374 THR A N 1
ATOM 3109 C CA . THR A 1 374 ? -12.409 -13.556 -14.243 1.00 28.08 374 THR A CA 1
ATOM 3110 C C . THR A 1 374 ? -12.280 -13.905 -15.733 1.00 28.08 374 THR A C 1
ATOM 3112 O O . THR A 1 374 ? -12.703 -14.984 -16.129 1.00 28.08 374 THR A O 1
ATOM 3115 N N . VAL A 1 375 ? -11.658 -13.058 -16.566 1.00 26.41 375 VAL A N 1
ATOM 3116 C CA . VAL A 1 375 ? -11.574 -13.289 -18.031 1.00 26.41 375 VAL A CA 1
ATOM 3117 C C . VAL A 1 375 ? -10.138 -13.497 -18.551 1.00 26.41 375 VAL A C 1
ATOM 3119 O O . VAL A 1 375 ? -9.951 -13.912 -19.687 1.00 26.41 375 VAL A O 1
ATOM 3122 N N . TYR A 1 376 ? -9.101 -13.308 -17.728 1.00 29.62 376 TYR A N 1
ATOM 3123 C CA . TYR A 1 376 ? -7.705 -13.255 -18.201 1.00 29.62 376 TYR A CA 1
ATOM 3124 C C . TYR A 1 376 ? -6.759 -14.263 -17.519 1.00 29.62 376 TYR A C 1
ATOM 3126 O O . TYR A 1 376 ? -5.586 -13.984 -17.286 1.00 29.62 376 TYR A O 1
ATOM 3134 N N . LEU A 1 377 ? -7.245 -15.468 -17.215 1.00 31.22 377 LEU A N 1
ATOM 3135 C CA . LEU A 1 377 ? -6.473 -16.522 -16.534 1.00 31.22 377 LEU A CA 1
ATOM 3136 C C . LEU A 1 377 ? -5.353 -17.191 -17.367 1.00 31.22 377 LEU A C 1
ATOM 3138 O O . LEU A 1 377 ? -4.764 -18.156 -16.890 1.00 31.22 377 LEU A O 1
ATOM 3142 N N . GLU A 1 378 ? -4.991 -16.705 -18.560 1.00 37.19 378 GLU A N 1
ATOM 3143 C CA . GLU A 1 378 ? -4.099 -17.466 -19.459 1.00 37.19 378 GLU A CA 1
ATOM 3144 C C . GLU A 1 378 ? -2.985 -16.690 -20.172 1.00 37.19 378 GLU A C 1
ATOM 3146 O O . GLU A 1 378 ? -2.599 -17.089 -21.267 1.00 37.19 378 GLU A O 1
ATOM 3151 N N . ARG A 1 379 ? -2.426 -15.592 -19.638 1.00 47.19 379 ARG A N 1
ATOM 3152 C CA . ARG A 1 379 ? -1.419 -14.848 -20.437 1.00 47.19 379 ARG A CA 1
ATOM 3153 C C . ARG A 1 379 ? -0.136 -14.370 -19.751 1.00 47.19 379 ARG A C 1
ATOM 3155 O O . ARG A 1 379 ? 0.412 -13.392 -20.218 1.00 47.19 379 ARG A O 1
ATOM 3162 N N . LEU A 1 380 ? 0.377 -15.087 -18.739 1.00 53.66 380 LEU A N 1
ATOM 3163 C CA . LEU A 1 380 ? 1.815 -15.408 -18.536 1.00 53.66 380 LEU A CA 1
ATOM 3164 C C . LEU A 1 380 ? 1.969 -16.339 -17.309 1.00 53.66 380 LEU A C 1
ATOM 3166 O O . LEU A 1 380 ? 1.601 -15.955 -16.194 1.00 53.66 380 LEU A O 1
ATOM 3170 N N . PRO A 1 381 ? 2.487 -17.569 -17.462 1.00 66.62 381 PRO A N 1
ATOM 3171 C CA . PRO A 1 381 ? 2.722 -18.458 -16.328 1.00 66.62 381 PRO A CA 1
ATOM 3172 C C . PRO A 1 381 ? 3.759 -17.863 -15.364 1.00 66.62 381 PRO A C 1
ATOM 3174 O O . PRO A 1 381 ? 4.840 -17.461 -15.784 1.00 66.62 381 PRO A O 1
ATOM 3177 N N . ARG A 1 382 ? 3.483 -17.885 -14.050 1.00 74.94 382 ARG A N 1
ATOM 3178 C CA . ARG A 1 382 ? 4.391 -17.385 -12.990 1.00 74.94 382 ARG A CA 1
ATOM 3179 C C . ARG A 1 382 ? 5.888 -17.737 -13.184 1.00 74.94 382 ARG A C 1
ATOM 3181 O O . ARG A 1 382 ? 6.700 -16.849 -12.929 1.00 74.94 382 ARG A O 1
ATOM 3188 N N . PRO A 1 383 ? 6.284 -18.945 -13.649 1.00 81.81 383 PRO A N 1
ATOM 3189 C CA . PRO A 1 383 ? 7.689 -19.261 -13.925 1.00 81.81 383 PRO A CA 1
ATOM 3190 C C . PRO A 1 383 ? 8.390 -18.301 -14.892 1.00 81.81 383 PRO A C 1
ATOM 3192 O O . PRO A 1 383 ? 9.560 -17.990 -14.693 1.00 81.81 383 PRO A O 1
ATOM 3195 N N . ASP A 1 384 ? 7.700 -17.827 -15.930 1.00 83.50 384 ASP A N 1
ATOM 3196 C CA . ASP A 1 384 ? 8.317 -16.991 -16.964 1.00 83.50 384 ASP A CA 1
ATOM 3197 C C . ASP A 1 384 ? 8.590 -15.573 -16.436 1.00 83.50 384 ASP A C 1
ATOM 3199 O O . ASP A 1 384 ? 9.620 -14.975 -16.750 1.00 83.50 384 ASP A O 1
ATOM 3203 N N . LEU A 1 385 ? 7.728 -15.070 -15.544 1.00 84.50 385 LEU A N 1
ATOM 3204 C CA . LEU A 1 385 ? 7.911 -13.782 -14.872 1.00 84.50 385 LEU A CA 1
ATOM 3205 C C . LEU A 1 385 ? 9.098 -13.849 -13.911 1.00 84.50 385 LEU A C 1
ATOM 3207 O O . LEU A 1 385 ? 9.960 -12.974 -13.921 1.00 84.50 385 LEU A O 1
ATOM 3211 N N . VAL A 1 386 ? 9.169 -14.923 -13.119 1.00 91.06 386 VAL A N 1
ATOM 3212 C CA . VAL A 1 386 ? 10.293 -15.168 -12.208 1.00 91.06 386 VAL A CA 1
ATOM 3213 C C . VAL A 1 386 ? 11.600 -15.290 -12.991 1.00 91.06 386 VAL A C 1
ATOM 3215 O O . VAL A 1 386 ? 12.599 -14.696 -12.593 1.00 91.06 386 VAL A O 1
ATOM 3218 N N . ALA A 1 387 ? 11.597 -15.973 -14.140 1.00 93.44 387 ALA A N 1
ATOM 3219 C CA . ALA A 1 387 ? 12.767 -16.049 -15.010 1.00 93.44 387 ALA A CA 1
ATOM 3220 C C . ALA A 1 387 ? 13.209 -14.662 -15.517 1.00 93.44 387 ALA A C 1
ATOM 3222 O O . ALA A 1 387 ? 14.408 -14.381 -15.545 1.00 93.44 387 ALA A O 1
ATOM 3223 N N . ALA A 1 388 ? 12.271 -13.774 -15.866 1.00 91.88 388 ALA A N 1
ATOM 3224 C CA . ALA A 1 388 ? 12.587 -12.397 -16.249 1.00 91.88 388 ALA A CA 1
ATOM 3225 C C . ALA A 1 388 ? 13.184 -11.588 -15.079 1.00 91.88 388 ALA A C 1
ATOM 3227 O O . ALA A 1 388 ? 14.216 -10.937 -15.255 1.00 91.88 388 ALA A O 1
ATOM 3228 N N . TYR A 1 389 ? 12.616 -11.698 -13.871 1.00 95.69 389 TYR A N 1
ATOM 3229 C CA . TYR A 1 389 ? 13.183 -11.083 -12.662 1.00 95.69 389 TYR A CA 1
ATOM 3230 C C . TYR A 1 389 ? 14.594 -11.602 -12.347 1.00 95.69 389 TYR A C 1
ATOM 3232 O O . TYR A 1 389 ? 15.487 -10.829 -12.004 1.00 95.69 389 TYR A O 1
ATOM 3240 N N . MET A 1 390 ? 14.838 -12.905 -12.504 1.00 97.50 390 MET A N 1
ATOM 3241 C CA . MET A 1 390 ? 16.163 -13.509 -12.309 1.00 97.50 390 MET A CA 1
ATOM 3242 C C . MET A 1 390 ? 17.187 -13.070 -13.366 1.00 97.50 390 MET A C 1
ATOM 3244 O O . MET A 1 390 ? 18.390 -13.090 -13.100 1.00 97.50 390 MET A O 1
ATOM 3248 N N . ALA A 1 391 ? 16.731 -12.705 -14.566 1.00 96.69 391 ALA A N 1
ATOM 3249 C CA . ALA A 1 391 ? 17.591 -12.317 -15.679 1.00 96.69 391 ALA A CA 1
ATOM 3250 C C . ALA A 1 391 ? 18.076 -10.859 -15.590 1.00 96.69 391 ALA A C 1
ATOM 3252 O O . ALA A 1 391 ? 19.182 -10.559 -16.053 1.00 96.69 391 ALA A O 1
ATOM 3253 N N . MET A 1 392 ? 17.266 -9.964 -15.012 1.00 97.19 392 MET A N 1
ATOM 3254 C CA . MET A 1 392 ? 17.554 -8.528 -14.963 1.00 97.19 392 MET A CA 1
ATOM 3255 C C . MET A 1 392 ? 18.812 -8.199 -14.147 1.00 97.19 392 MET A C 1
ATOM 3257 O O . MET A 1 392 ? 19.153 -8.878 -13.177 1.00 97.19 392 MET A O 1
ATOM 3261 N N . ASP A 1 393 ? 19.485 -7.115 -14.522 1.00 98.44 393 ASP A N 1
ATOM 3262 C CA . ASP A 1 393 ? 20.540 -6.502 -13.715 1.00 98.44 393 ASP A CA 1
ATOM 3263 C C . ASP A 1 393 ? 19.981 -5.402 -12.809 1.00 98.44 393 ASP A C 1
ATOM 3265 O O . ASP A 1 393 ? 20.470 -5.217 -11.693 1.00 98.44 393 ASP A O 1
ATOM 3269 N N . ILE A 1 394 ? 18.988 -4.655 -13.302 1.00 98.81 394 ILE A N 1
ATOM 3270 C CA . ILE A 1 394 ? 18.374 -3.520 -12.611 1.00 98.81 394 ILE A CA 1
ATOM 3271 C C . ILE A 1 394 ? 16.860 -3.559 -12.850 1.00 98.81 394 ILE A C 1
ATOM 3273 O O . ILE A 1 394 ? 16.406 -3.517 -13.995 1.00 98.81 394 ILE A O 1
ATOM 3277 N N . GLY A 1 395 ? 16.080 -3.633 -11.774 1.00 98.44 395 GLY A N 1
ATOM 3278 C CA . GLY A 1 395 ? 14.629 -3.465 -11.813 1.00 98.44 395 GLY A CA 1
ATOM 3279 C C . GLY A 1 395 ? 14.243 -1.985 -11.810 1.00 98.44 395 GLY A C 1
ATOM 3280 O O . GLY A 1 395 ? 14.894 -1.179 -11.147 1.00 98.44 395 GLY A O 1
ATOM 3281 N N . ILE A 1 396 ? 13.187 -1.612 -12.534 1.00 98.50 396 ILE A N 1
ATOM 3282 C CA . ILE A 1 396 ? 12.681 -0.232 -12.570 1.00 98.50 396 ILE A CA 1
ATOM 3283 C C . ILE A 1 396 ? 11.206 -0.208 -12.208 1.00 98.50 396 ILE A C 1
ATOM 3285 O O . ILE A 1 396 ? 10.372 -0.784 -12.914 1.00 98.50 396 ILE A O 1
ATOM 3289 N N . VAL A 1 397 ? 10.892 0.535 -11.151 1.00 97.50 397 VAL A N 1
ATOM 3290 C CA . VAL A 1 397 ? 9.538 0.734 -10.645 1.00 97.50 397 VAL A CA 1
ATOM 3291 C C . VAL A 1 397 ? 9.340 2.213 -10.341 1.00 97.50 397 VAL A C 1
ATOM 3293 O O . VAL A 1 397 ? 9.734 2.717 -9.292 1.00 97.50 397 VAL A O 1
ATOM 3296 N N . THR A 1 398 ? 8.735 2.941 -11.273 1.00 97.69 398 THR A N 1
ATOM 3297 C CA . THR A 1 398 ? 8.625 4.403 -11.178 1.00 97.69 398 THR A CA 1
ATOM 3298 C C . THR A 1 398 ? 7.209 4.904 -11.440 1.00 97.69 398 THR A C 1
ATOM 3300 O O . THR A 1 398 ? 6.988 5.700 -12.350 1.00 97.69 398 THR A O 1
ATOM 3303 N N . PRO A 1 399 ? 6.223 4.468 -10.632 1.00 95.06 399 PRO A N 1
ATOM 3304 C CA . PRO A 1 399 ? 4.885 5.023 -10.712 1.00 95.06 399 PRO A CA 1
ATOM 3305 C C . PRO A 1 399 ? 4.865 6.480 -10.244 1.00 95.06 399 PRO A C 1
ATOM 3307 O O . PRO A 1 399 ? 5.578 6.851 -9.314 1.00 95.06 399 PRO A O 1
ATOM 3310 N N . LYS A 1 400 ? 3.977 7.290 -10.828 1.00 93.31 400 LYS A N 1
ATOM 3311 C CA . LYS A 1 400 ? 3.668 8.648 -10.350 1.00 93.31 400 LYS A CA 1
ATOM 3312 C C . LYS A 1 400 ? 3.121 8.603 -8.929 1.00 93.31 400 LYS A C 1
ATOM 3314 O O . LYS A 1 400 ? 3.562 9.348 -8.057 1.00 93.31 400 LYS A O 1
ATOM 3319 N N . LYS A 1 401 ? 2.142 7.719 -8.716 1.00 88.81 401 LYS A N 1
ATOM 3320 C CA . LYS A 1 401 ? 1.511 7.422 -7.429 1.00 88.81 401 LYS A CA 1
ATOM 3321 C C . LYS A 1 401 ? 1.026 5.980 -7.437 1.00 88.81 401 LYS A C 1
ATOM 3323 O O . LYS A 1 401 ? 0.318 5.571 -8.350 1.00 88.81 401 LYS A O 1
ATOM 3328 N N . ASP A 1 402 ? 1.392 5.225 -6.413 1.00 87.19 402 ASP A N 1
ATOM 3329 C CA . ASP A 1 402 ? 0.983 3.839 -6.214 1.00 87.19 402 ASP A CA 1
ATOM 3330 C C . ASP A 1 402 ? 0.912 3.554 -4.715 1.00 87.19 402 ASP A C 1
ATOM 3332 O O . ASP A 1 402 ? 1.802 3.955 -3.962 1.00 87.19 402 ASP A O 1
ATOM 3336 N N . GLY A 1 403 ? -0.140 2.863 -4.278 1.00 83.75 403 GLY A N 1
ATOM 3337 C CA . GLY A 1 403 ? -0.357 2.571 -2.864 1.00 83.75 403 GLY A CA 1
ATOM 3338 C C . GLY A 1 403 ? 0.778 1.751 -2.256 1.00 83.75 403 GLY A C 1
ATOM 3339 O O . GLY A 1 403 ? 1.145 1.983 -1.112 1.00 83.75 403 GLY A O 1
ATOM 3340 N N . MET A 1 404 ? 1.385 0.842 -3.027 1.00 87.62 404 MET A N 1
ATOM 3341 C CA . MET A 1 404 ? 2.539 0.057 -2.571 1.00 87.62 404 MET A CA 1
ATOM 3342 C C . MET A 1 404 ? 3.498 -0.305 -3.702 1.00 87.62 404 MET A C 1
ATOM 3344 O O . MET A 1 404 ? 4.701 -0.127 -3.560 1.00 87.62 404 MET A O 1
ATOM 3348 N N . ASN A 1 405 ? 2.980 -0.777 -4.835 1.00 87.69 405 ASN A N 1
ATOM 3349 C CA . ASN A 1 405 ? 3.731 -1.439 -5.901 1.00 87.69 405 ASN A CA 1
ATOM 3350 C C . ASN A 1 405 ? 4.463 -2.723 -5.450 1.00 87.69 405 ASN A C 1
ATOM 3352 O O . ASN A 1 405 ? 5.594 -2.692 -4.972 1.00 87.69 405 ASN A O 1
ATOM 3356 N N . LEU A 1 406 ? 3.810 -3.876 -5.622 1.00 88.62 406 LEU A N 1
ATOM 3357 C CA . LEU A 1 406 ? 4.370 -5.177 -5.239 1.00 88.62 406 LEU A CA 1
ATOM 3358 C C . LEU A 1 406 ? 5.488 -5.659 -6.174 1.00 88.62 406 LEU A C 1
ATOM 3360 O O . LEU A 1 406 ? 6.362 -6.388 -5.720 1.00 88.62 406 LEU A O 1
ATOM 3364 N N . VAL A 1 407 ? 5.523 -5.198 -7.430 1.00 89.50 407 VAL A N 1
ATOM 3365 C CA . VAL A 1 407 ? 6.529 -5.604 -8.428 1.00 89.50 407 VAL A CA 1
ATOM 3366 C C . VAL A 1 407 ? 7.952 -5.342 -7.931 1.00 89.50 407 VAL A C 1
ATOM 3368 O O . VAL A 1 407 ? 8.819 -6.195 -8.101 1.00 89.50 407 VAL A O 1
ATOM 3371 N N . ALA A 1 408 ? 8.191 -4.218 -7.243 1.00 92.75 408 ALA A N 1
ATOM 3372 C CA . ALA A 1 408 ? 9.492 -3.941 -6.628 1.00 92.75 408 ALA A CA 1
ATOM 3373 C C . ALA A 1 408 ? 9.907 -5.054 -5.650 1.00 92.75 408 ALA A C 1
ATOM 3375 O O . ALA A 1 408 ? 11.050 -5.500 -5.648 1.00 92.75 408 ALA A O 1
ATOM 3376 N N . LYS A 1 409 ? 8.966 -5.553 -4.845 1.00 94.62 409 LYS A N 1
ATOM 3377 C CA . LYS A 1 409 ? 9.224 -6.621 -3.875 1.00 94.62 409 LYS A CA 1
ATOM 3378 C C . LYS A 1 409 ? 9.470 -7.960 -4.563 1.00 94.62 409 LYS A C 1
ATOM 3380 O O . LYS A 1 409 ? 10.405 -8.670 -4.206 1.00 94.62 409 LYS A O 1
ATOM 3385 N N . GLU A 1 410 ? 8.672 -8.277 -5.580 1.00 94.19 410 GLU A N 1
ATOM 3386 C CA . GLU A 1 410 ? 8.813 -9.501 -6.377 1.00 94.19 410 GLU A CA 1
ATOM 3387 C C . GLU A 1 410 ? 10.186 -9.580 -7.046 1.00 94.19 410 GLU A C 1
ATOM 3389 O O . GLU A 1 410 ? 10.863 -10.606 -6.961 1.00 94.19 410 GLU A O 1
ATOM 3394 N N . MET A 1 411 ? 10.613 -8.470 -7.654 1.00 94.44 411 MET A N 1
ATOM 3395 C CA . MET A 1 411 ? 11.909 -8.318 -8.307 1.00 94.44 411 MET A CA 1
ATOM 3396 C C . MET A 1 411 ? 13.066 -8.674 -7.366 1.00 94.44 411 MET A C 1
ATOM 3398 O O . MET A 1 411 ? 13.910 -9.500 -7.717 1.00 94.44 411 MET A O 1
ATOM 3402 N N . LEU A 1 412 ? 13.092 -8.083 -6.167 1.00 97.06 412 LEU A N 1
ATOM 3403 C CA . LEU A 1 412 ? 14.208 -8.243 -5.232 1.00 97.06 412 LEU A CA 1
ATOM 3404 C C . LEU A 1 412 ? 14.174 -9.583 -4.490 1.00 97.06 412 LEU A C 1
ATOM 3406 O O . LEU A 1 412 ? 15.237 -10.125 -4.198 1.00 97.06 412 LEU A O 1
ATOM 3410 N N . VAL A 1 413 ? 12.992 -10.165 -4.258 1.00 95.81 413 VAL A N 1
ATOM 3411 C CA . VAL A 1 413 ? 12.878 -11.540 -3.738 1.00 95.81 413 VAL A CA 1
ATOM 3412 C C . VAL A 1 413 ? 13.367 -12.562 -4.763 1.00 95.81 413 VAL A C 1
ATOM 3414 O O . VAL A 1 413 ? 14.047 -13.521 -4.401 1.00 95.81 413 VAL A O 1
ATOM 3417 N N . CYS A 1 414 ? 13.060 -12.369 -6.050 1.00 96.81 414 CYS A N 1
ATOM 3418 C CA . CYS A 1 414 ? 13.507 -13.283 -7.103 1.00 96.81 414 CYS A CA 1
ATOM 3419 C C . CYS A 1 414 ? 14.995 -13.133 -7.432 1.00 96.81 414 CYS A C 1
ATOM 3421 O O . CYS A 1 414 ? 15.646 -14.104 -7.823 1.00 96.81 414 CYS A O 1
ATOM 3423 N N . ASN A 1 415 ? 15.534 -11.920 -7.310 1.00 97.75 415 ASN A N 1
ATOM 3424 C CA . ASN A 1 415 ? 16.913 -11.616 -7.657 1.00 97.75 415 ASN A CA 1
ATOM 3425 C C . ASN A 1 415 ? 17.554 -10.666 -6.632 1.00 97.75 415 ASN A C 1
ATOM 3427 O O . ASN A 1 415 ? 17.668 -9.464 -6.885 1.00 97.75 415 ASN A O 1
ATOM 3431 N N . PRO A 1 416 ? 18.082 -11.201 -5.516 1.00 97.19 416 PRO A N 1
ATOM 3432 C CA . PRO A 1 416 ? 18.730 -10.402 -4.472 1.00 97.19 416 PRO A CA 1
ATOM 3433 C C . PRO A 1 416 ? 20.083 -9.813 -4.910 1.00 97.19 416 PRO A C 1
ATOM 3435 O O . PRO A 1 416 ? 20.799 -9.233 -4.102 1.00 97.19 416 PRO A O 1
ATOM 3438 N N . ARG A 1 417 ? 20.490 -9.999 -6.173 1.00 97.00 417 ARG A N 1
ATOM 3439 C CA . ARG A 1 417 ? 21.726 -9.438 -6.743 1.00 97.00 417 ARG A CA 1
ATOM 3440 C C . ARG A 1 417 ? 21.463 -8.247 -7.670 1.00 97.00 417 ARG A C 1
ATOM 3442 O O . ARG A 1 417 ? 22.425 -7.646 -8.152 1.00 97.00 417 ARG A O 1
ATOM 3449 N N . ALA A 1 418 ? 20.196 -7.960 -7.971 1.00 97.88 418 ALA A N 1
ATOM 3450 C CA . ALA A 1 418 ? 19.803 -6.873 -8.855 1.00 97.88 418 ALA A CA 1
ATOM 3451 C C . ALA A 1 418 ? 19.825 -5.521 -8.132 1.00 97.88 418 ALA A C 1
ATOM 3453 O O . ALA A 1 418 ? 19.607 -5.441 -6.925 1.00 97.88 418 ALA A O 1
ATOM 3454 N N . GLY A 1 419 ? 20.056 -4.459 -8.903 1.00 98.25 419 GLY A N 1
ATOM 3455 C CA . GLY A 1 419 ? 19.806 -3.088 -8.464 1.00 98.25 419 GLY A CA 1
ATOM 3456 C C . GLY A 1 419 ? 18.335 -2.716 -8.634 1.00 98.25 419 GLY A C 1
ATOM 3457 O O . GLY A 1 419 ? 17.587 -3.400 -9.337 1.00 98.25 419 GLY A O 1
ATOM 3458 N N . LEU A 1 420 ? 17.930 -1.601 -8.032 1.00 98.69 420 LEU A N 1
ATOM 3459 C CA . LEU A 1 420 ? 16.569 -1.083 -8.132 1.00 98.69 420 LEU A CA 1
ATOM 3460 C C . LEU A 1 420 ? 16.588 0.422 -8.403 1.00 98.69 420 LEU A C 1
ATOM 3462 O O . LEU A 1 420 ? 17.280 1.168 -7.714 1.00 98.69 420 LEU A O 1
ATOM 3466 N N . ILE A 1 421 ? 15.795 0.859 -9.380 1.00 98.75 421 ILE A N 1
ATOM 3467 C CA . ILE A 1 421 ? 15.381 2.253 -9.549 1.00 98.75 421 ILE A CA 1
ATOM 3468 C C . ILE A 1 421 ? 13.935 2.358 -9.067 1.00 98.75 421 ILE A C 1
ATOM 3470 O O . ILE A 1 421 ? 13.058 1.675 -9.605 1.00 98.75 421 ILE A O 1
ATOM 3474 N N . LEU A 1 422 ? 13.681 3.202 -8.066 1.00 98.50 422 LEU A N 1
ATOM 3475 C CA . LEU A 1 422 ? 12.388 3.284 -7.387 1.00 98.50 422 LEU A CA 1
ATOM 3476 C C . LEU A 1 422 ? 11.925 4.734 -7.219 1.00 98.50 422 LEU A C 1
ATOM 3478 O O . LEU A 1 422 ? 12.690 5.588 -6.778 1.00 98.50 422 LEU A O 1
ATOM 3482 N N . SER A 1 423 ? 10.666 5.024 -7.552 1.00 97.62 423 SER A N 1
ATOM 3483 C CA . SER A 1 423 ? 10.093 6.363 -7.355 1.00 97.62 423 SER A CA 1
ATOM 3484 C C . SER A 1 423 ? 9.471 6.555 -5.970 1.00 97.62 423 SER A C 1
ATOM 3486 O O . SER A 1 423 ? 8.794 5.659 -5.466 1.00 97.62 423 SER A O 1
ATOM 3488 N N . THR A 1 424 ? 9.579 7.775 -5.429 1.00 95.56 424 THR A N 1
ATOM 3489 C CA . THR A 1 424 ? 8.849 8.263 -4.234 1.00 95.56 424 THR A CA 1
ATOM 3490 C C . THR A 1 424 ? 7.318 8.243 -4.393 1.00 95.56 424 THR A C 1
ATOM 3492 O O . THR A 1 424 ? 6.555 8.424 -3.433 1.00 95.56 424 THR A O 1
ATOM 3495 N N . GLY A 1 425 ? 6.834 8.017 -5.619 1.00 93.44 425 GLY A N 1
ATOM 3496 C CA . GLY A 1 425 ? 5.435 7.751 -5.918 1.00 93.44 425 GLY A CA 1
ATOM 3497 C C . GLY A 1 425 ? 4.935 6.399 -5.399 1.00 93.44 425 GLY A C 1
ATOM 3498 O O . GLY A 1 425 ? 3.733 6.269 -5.167 1.00 93.44 425 GLY A O 1
ATOM 3499 N N . ALA A 1 426 ? 5.816 5.417 -5.176 1.00 94.12 426 ALA A N 1
ATOM 3500 C CA . ALA A 1 426 ? 5.454 4.074 -4.724 1.00 94.12 426 ALA A CA 1
ATOM 3501 C C . ALA A 1 426 ? 5.436 3.943 -3.193 1.00 94.12 426 ALA A C 1
ATOM 3503 O O . ALA A 1 426 ? 6.381 4.339 -2.517 1.00 94.12 426 ALA A O 1
ATOM 3504 N N . GLY A 1 427 ? 4.418 3.288 -2.626 1.00 92.50 427 GLY A N 1
ATOM 3505 C CA . GLY A 1 427 ? 4.406 2.989 -1.186 1.00 92.50 427 GLY A CA 1
ATOM 3506 C C . GLY A 1 427 ? 5.552 2.086 -0.708 1.00 92.50 427 GLY A C 1
ATOM 3507 O O . GLY A 1 427 ? 5.987 2.229 0.432 1.00 92.50 427 GLY A O 1
ATOM 3508 N N . SER A 1 428 ? 6.107 1.220 -1.568 1.00 94.12 428 SER A N 1
ATOM 3509 C CA . SER A 1 428 ? 7.299 0.419 -1.239 1.00 94.12 428 SER A CA 1
ATOM 3510 C C . SER A 1 428 ? 8.517 1.301 -0.986 1.00 94.12 428 SER A C 1
ATOM 3512 O O . SER A 1 428 ? 9.326 0.988 -0.121 1.00 94.12 428 SER A O 1
ATOM 3514 N N . GLU A 1 429 ? 8.628 2.428 -1.692 1.00 96.56 429 GLU A N 1
ATOM 3515 C CA . GLU A 1 429 ? 9.704 3.397 -1.483 1.00 96.56 429 GLU A CA 1
ATOM 3516 C C . GLU A 1 429 ? 9.601 4.029 -0.098 1.00 96.56 429 GLU A C 1
ATOM 3518 O O . GLU A 1 429 ? 10.575 4.027 0.655 1.00 96.56 429 GLU A O 1
ATOM 3523 N N . ILE A 1 430 ? 8.391 4.453 0.277 1.00 93.88 430 ILE A N 1
ATOM 3524 C CA . ILE A 1 430 ? 8.109 5.004 1.604 1.00 93.88 430 ILE A CA 1
ATOM 3525 C C . ILE A 1 430 ? 8.441 3.966 2.677 1.00 93.88 430 ILE A C 1
ATOM 3527 O O . ILE A 1 430 ? 9.137 4.284 3.638 1.00 93.88 430 ILE A O 1
ATOM 3531 N N . GLN A 1 431 ? 8.020 2.710 2.490 1.00 94.81 431 GLN A N 1
ATOM 3532 C CA . GLN A 1 431 ? 8.339 1.631 3.422 1.00 94.81 431 GLN A CA 1
ATOM 3533 C C . GLN A 1 431 ? 9.855 1.429 3.570 1.00 94.81 431 GLN A C 1
ATOM 3535 O O . GLN A 1 431 ? 10.348 1.329 4.695 1.00 94.81 431 GLN A O 1
ATOM 3540 N N . PHE A 1 432 ? 10.603 1.373 2.465 1.00 96.31 432 PHE A N 1
ATOM 3541 C CA . PHE A 1 432 ? 12.055 1.176 2.493 1.00 96.31 432 PHE A CA 1
ATOM 3542 C C . PHE A 1 432 ? 12.782 2.365 3.130 1.00 96.31 432 PHE A C 1
ATOM 3544 O O . PHE A 1 432 ? 13.665 2.168 3.964 1.00 96.31 432 PHE A O 1
ATOM 3551 N N . SER A 1 433 ? 12.376 3.591 2.794 1.00 94.81 433 SER A N 1
ATOM 3552 C CA . SER A 1 433 ? 12.918 4.829 3.362 1.00 94.81 433 SER A CA 1
ATOM 3553 C C . SER A 1 433 ? 12.700 4.894 4.878 1.00 94.81 433 SER A C 1
ATOM 3555 O O . SER A 1 433 ? 13.659 5.032 5.637 1.00 94.81 433 SER A O 1
ATOM 3557 N N . THR A 1 434 ? 11.463 4.688 5.348 1.00 91.50 434 THR A N 1
ATOM 3558 C CA . THR A 1 434 ? 11.128 4.684 6.785 1.00 91.50 434 THR A CA 1
ATOM 3559 C C . THR A 1 434 ? 11.822 3.550 7.546 1.00 91.50 434 THR A C 1
ATOM 3561 O O . THR A 1 434 ? 12.113 3.695 8.729 1.00 91.50 434 THR A O 1
ATOM 3564 N N . SER A 1 435 ? 12.155 2.449 6.867 1.00 92.69 435 SER A N 1
ATOM 3565 C CA . SER A 1 435 ? 12.919 1.333 7.447 1.00 92.69 435 SER A CA 1
ATOM 3566 C C . SER A 1 435 ? 14.438 1.554 7.429 1.00 92.69 435 SER A C 1
ATOM 3568 O O . SER A 1 435 ? 15.192 0.687 7.865 1.00 92.69 435 SER A O 1
ATOM 3570 N N . GLY A 1 436 ? 14.905 2.707 6.939 1.00 94.75 436 GLY A N 1
ATOM 3571 C CA . GLY A 1 436 ? 16.315 3.087 6.939 1.00 94.75 436 GLY A CA 1
ATOM 3572 C C . GLY A 1 436 ? 17.150 2.507 5.796 1.00 94.75 436 GLY A C 1
ATOM 3573 O O . GLY A 1 436 ? 18.371 2.632 5.860 1.00 94.75 436 GLY A O 1
ATOM 3574 N N . LEU A 1 437 ? 16.522 1.924 4.767 1.00 96.25 437 LEU A N 1
ATOM 3575 C CA . LEU A 1 437 ? 17.189 1.388 3.563 1.00 96.25 437 LEU A CA 1
ATOM 3576 C C . LEU A 1 437 ? 17.538 2.489 2.544 1.00 96.25 437 LEU A C 1
ATOM 3578 O O . LEU A 1 437 ? 18.170 2.240 1.519 1.00 96.25 437 LEU A O 1
ATOM 3582 N N . TYR A 1 438 ? 17.115 3.724 2.815 1.00 96.38 438 TYR A N 1
ATOM 3583 C CA . TYR A 1 438 ? 17.553 4.905 2.088 1.00 96.38 438 TYR A CA 1
ATOM 3584 C C . TYR A 1 438 ? 17.706 6.072 3.057 1.00 96.38 438 TYR A C 1
ATOM 3586 O O . TYR A 1 438 ? 16.735 6.494 3.688 1.00 96.38 438 TYR A O 1
ATOM 3594 N N . LYS A 1 439 ? 18.920 6.614 3.159 1.00 91.62 439 LYS A N 1
ATOM 3595 C CA . LYS A 1 439 ? 19.231 7.802 3.964 1.00 91.62 439 LYS A CA 1
ATOM 3596 C C . LYS A 1 439 ? 19.906 8.838 3.074 1.00 91.62 439 LYS A C 1
ATOM 3598 O O . LYS A 1 439 ? 20.862 8.507 2.380 1.00 91.62 439 LYS A O 1
ATOM 3603 N N . GLU A 1 440 ? 19.422 10.083 3.090 1.00 86.69 440 GLU A N 1
ATOM 3604 C CA . GLU A 1 440 ? 19.980 11.140 2.226 1.00 86.69 440 GLU A CA 1
ATOM 3605 C C . GLU A 1 440 ? 21.480 11.346 2.474 1.00 86.69 440 GLU A C 1
ATOM 3607 O O . GLU A 1 440 ? 22.259 11.335 1.518 1.00 86.69 440 GLU A O 1
ATOM 3612 N N . ASP A 1 441 ? 21.871 11.391 3.751 1.00 86.94 441 ASP A N 1
ATOM 3613 C CA . ASP A 1 441 ? 23.253 11.562 4.215 1.00 86.94 441 ASP A CA 1
ATOM 3614 C C . ASP A 1 441 ? 23.942 10.227 4.563 1.00 86.94 441 ASP A C 1
ATOM 3616 O O . ASP A 1 441 ? 24.818 10.167 5.427 1.00 86.94 441 ASP A O 1
ATOM 3620 N N . GLY A 1 442 ? 23.523 9.119 3.945 1.00 88.38 442 GLY A N 1
ATOM 3621 C CA . GLY A 1 442 ? 24.034 7.794 4.287 1.00 88.38 442 GLY A CA 1
ATOM 3622 C C . GLY A 1 442 ? 23.925 6.769 3.167 1.00 88.38 442 GLY A C 1
ATOM 3623 O O . GLY A 1 442 ? 24.005 7.091 1.983 1.00 88.38 442 GLY A O 1
ATOM 3624 N N . GLU A 1 443 ? 23.789 5.507 3.569 1.00 89.19 443 GLU A N 1
ATOM 3625 C CA . GLU A 1 443 ? 23.667 4.376 2.653 1.00 89.19 443 GLU A CA 1
ATOM 3626 C C . GLU A 1 443 ? 22.323 4.411 1.901 1.00 89.19 443 GLU A C 1
ATOM 3628 O O . GLU A 1 443 ? 21.276 4.745 2.471 1.00 89.19 443 GLU A O 1
ATOM 3633 N N . LYS A 1 444 ? 22.376 4.098 0.602 1.00 96.19 444 LYS A N 1
ATOM 3634 C CA . LYS A 1 444 ? 21.242 4.127 -0.329 1.00 96.19 444 LYS A CA 1
ATOM 3635 C C . LYS A 1 444 ? 21.169 2.782 -1.038 1.00 96.19 444 LYS A C 1
ATOM 3637 O O . LYS A 1 444 ? 21.924 2.543 -1.974 1.00 96.19 444 LYS A O 1
ATOM 3642 N N . ASP A 1 445 ? 20.247 1.924 -0.608 1.00 97.31 445 ASP A N 1
ATOM 3643 C CA . ASP A 1 445 ? 20.118 0.560 -1.145 1.00 97.31 445 ASP A CA 1
ATOM 3644 C C . ASP A 1 445 ? 19.447 0.517 -2.529 1.00 97.31 445 ASP A C 1
ATOM 3646 O O . ASP A 1 445 ? 19.300 -0.541 -3.135 1.00 97.31 445 ASP A O 1
ATOM 3650 N N . TYR A 1 446 ? 18.999 1.660 -3.042 1.00 98.31 446 TYR A N 1
ATOM 3651 C CA . TYR A 1 446 ? 18.393 1.793 -4.360 1.00 98.31 446 TYR A CA 1
ATOM 3652 C C . TYR A 1 446 ? 18.562 3.215 -4.895 1.00 98.31 446 TYR A C 1
ATOM 3654 O O . TYR A 1 446 ? 18.834 4.164 -4.156 1.00 98.31 446 TYR A O 1
ATOM 3662 N N . HIS A 1 447 ? 18.348 3.367 -6.198 1.00 98.25 447 HIS A N 1
ATOM 3663 C CA . HIS A 1 447 ? 18.406 4.647 -6.893 1.00 98.25 447 HIS A CA 1
ATOM 3664 C C . HIS A 1 447 ? 17.014 5.289 -6.892 1.00 98.25 447 HIS A C 1
ATOM 3666 O O . HIS A 1 447 ? 16.079 4.784 -7.518 1.00 98.25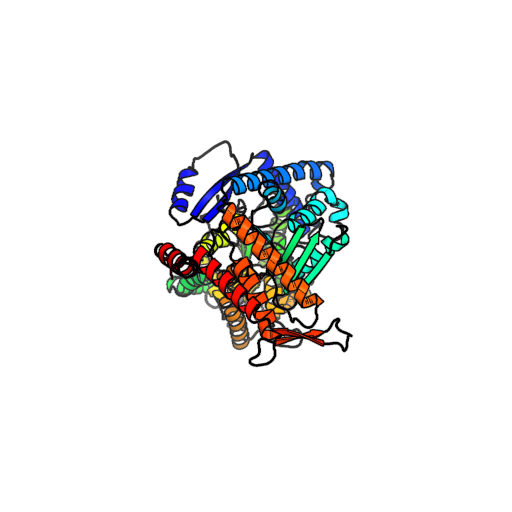 447 HIS A O 1
ATOM 3672 N N . ARG A 1 448 ? 16.852 6.379 -6.136 1.00 98.00 448 ARG A N 1
ATOM 3673 C CA . ARG A 1 448 ? 15.562 7.051 -5.921 1.00 98.00 448 ARG A CA 1
ATOM 3674 C C . ARG A 1 448 ? 15.251 8.044 -7.041 1.00 98.00 448 ARG A C 1
ATOM 3676 O O . ARG A 1 448 ? 16.073 8.892 -7.365 1.00 98.00 448 ARG A O 1
ATOM 3683 N N . VAL A 1 449 ? 14.014 8.014 -7.534 1.00 97.94 449 VAL A N 1
ATOM 3684 C CA . VAL A 1 449 ? 13.449 9.034 -8.434 1.00 97.94 449 VAL A CA 1
ATOM 3685 C C . VAL A 1 449 ? 12.452 9.886 -7.653 1.00 97.94 449 VAL A C 1
ATOM 3687 O O . VAL A 1 449 ? 11.327 9.452 -7.386 1.00 97.94 449 VAL A O 1
ATOM 3690 N N . ALA A 1 450 ? 12.883 11.084 -7.254 1.00 95.00 450 ALA A N 1
ATOM 3691 C CA . ALA A 1 450 ? 12.076 12.004 -6.452 1.00 95.00 450 ALA A CA 1
ATOM 3692 C C . ALA A 1 450 ? 10.999 12.731 -7.271 1.00 95.00 450 ALA A C 1
ATOM 3694 O O . ALA A 1 450 ? 9.876 12.881 -6.791 1.00 95.00 450 ALA A O 1
ATOM 3695 N N . ASP A 1 451 ? 11.333 13.129 -8.500 1.00 95.81 451 ASP A N 1
ATOM 3696 C CA . ASP A 1 451 ? 10.428 13.761 -9.458 1.00 95.81 451 ASP A CA 1
ATOM 3697 C C . ASP A 1 451 ? 10.554 13.057 -10.816 1.00 95.81 451 ASP A C 1
ATOM 3699 O O . ASP A 1 451 ? 11.642 12.965 -11.379 1.00 95.81 451 ASP A O 1
ATOM 3703 N N . LEU A 1 452 ? 9.441 12.527 -11.331 1.00 94.75 452 LEU A N 1
ATOM 3704 C CA . LEU A 1 452 ? 9.411 11.855 -12.633 1.00 94.75 452 LEU A CA 1
ATOM 3705 C C . LEU A 1 452 ? 9.446 12.852 -13.799 1.00 94.75 452 LEU A C 1
ATOM 3707 O O . LEU A 1 452 ? 9.754 12.456 -14.922 1.00 94.75 452 LEU A O 1
ATOM 3711 N N . PHE A 1 453 ? 9.087 14.114 -13.555 1.00 95.56 453 PHE A N 1
ATOM 3712 C CA . PH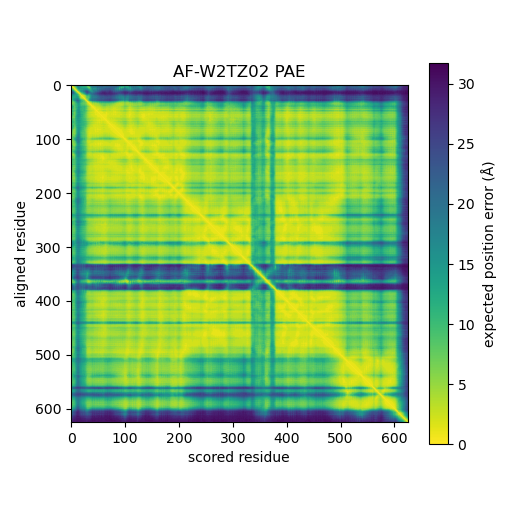E A 1 453 ? 9.028 15.154 -14.577 1.00 95.56 453 PHE A CA 1
ATOM 3713 C C . PHE A 1 453 ? 10.374 15.865 -14.764 1.00 95.56 453 PHE A C 1
ATOM 3715 O O . PHE A 1 453 ? 10.596 16.472 -15.814 1.00 95.56 453 PHE A O 1
ATOM 3722 N N . ASP A 1 454 ? 11.298 15.732 -13.807 1.00 97.62 454 ASP A N 1
ATOM 3723 C CA . ASP A 1 454 ? 12.700 16.110 -13.981 1.00 97.62 454 ASP A CA 1
ATOM 3724 C C . ASP A 1 454 ? 13.446 15.036 -14.788 1.00 97.62 454 ASP A C 1
ATOM 3726 O O . ASP A 1 454 ? 14.132 14.150 -14.270 1.00 97.62 454 ASP A O 1
ATOM 3730 N N . VAL A 1 455 ? 13.286 15.128 -16.108 1.00 97.69 455 VAL A N 1
ATOM 3731 C CA . VAL A 1 455 ? 13.876 14.206 -17.085 1.00 97.69 455 VAL A CA 1
ATOM 3732 C C . VAL A 1 455 ? 15.411 14.176 -16.997 1.00 97.69 455 VAL A C 1
ATOM 3734 O O . VAL A 1 455 ? 16.008 13.136 -17.279 1.00 97.69 455 VAL A O 1
ATOM 3737 N N . GLU A 1 456 ? 16.060 15.275 -16.598 1.00 98.25 456 GLU A N 1
ATOM 3738 C CA . GLU A 1 456 ? 17.522 15.347 -16.478 1.00 98.25 456 GLU A CA 1
ATOM 3739 C C . GLU A 1 456 ? 18.022 14.519 -15.296 1.00 98.25 456 GLU A C 1
ATOM 3741 O O . GLU A 1 456 ? 18.864 13.639 -15.477 1.00 98.25 456 GLU A O 1
ATOM 3746 N N . THR A 1 457 ? 17.473 14.755 -14.104 1.00 98.12 457 THR A N 1
ATOM 3747 C CA . THR A 1 457 ? 17.854 14.012 -12.894 1.00 98.12 457 THR A CA 1
ATOM 3748 C C . THR A 1 457 ? 17.443 12.543 -12.996 1.00 98.12 457 THR A C 1
ATOM 3750 O O . THR A 1 457 ? 18.159 11.640 -12.549 1.00 98.12 457 THR A O 1
ATOM 3753 N N . TYR A 1 458 ? 16.308 12.257 -13.639 1.00 98.44 458 TYR A N 1
ATOM 3754 C CA . TYR A 1 458 ? 15.879 10.883 -13.854 1.00 98.44 458 TYR A CA 1
ATOM 3755 C C . TYR A 1 458 ? 16.827 10.141 -14.823 1.00 98.44 458 TYR A C 1
ATOM 3757 O O . TYR A 1 458 ? 17.224 9.004 -14.557 1.00 98.44 458 TYR A O 1
ATOM 3765 N N . ALA A 1 459 ? 17.299 10.788 -15.892 1.00 98.69 459 ALA A N 1
ATOM 3766 C CA . ALA A 1 459 ? 18.351 10.230 -16.747 1.00 98.69 459 ALA A CA 1
ATOM 3767 C C . ALA A 1 459 ? 19.663 9.963 -15.978 1.00 98.69 459 ALA A C 1
ATOM 3769 O O . ALA A 1 459 ? 20.298 8.926 -16.186 1.00 98.69 459 ALA A O 1
ATOM 3770 N N . ASP A 1 460 ? 20.037 10.840 -15.045 1.00 98.62 460 ASP A N 1
ATOM 3771 C CA . ASP A 1 460 ? 21.223 10.655 -14.191 1.00 98.62 460 ASP A CA 1
ATOM 3772 C C . ASP A 1 460 ? 21.061 9.453 -13.256 1.00 98.62 460 ASP A C 1
ATOM 3774 O O . ASP A 1 460 ? 22.014 8.716 -13.010 1.00 98.62 460 ASP A O 1
ATOM 3778 N N . THR A 1 461 ? 19.832 9.189 -12.812 1.00 98.56 461 THR A N 1
ATOM 3779 C CA . THR A 1 461 ? 19.489 8.013 -12.000 1.00 98.56 461 THR A CA 1
ATOM 3780 C C . THR A 1 461 ? 19.697 6.711 -12.781 1.00 98.56 461 THR A C 1
ATOM 3782 O O . THR A 1 461 ? 20.242 5.746 -12.243 1.00 98.56 461 THR A O 1
ATOM 3785 N N . PHE A 1 462 ? 19.328 6.676 -14.069 1.00 98.69 462 PHE A N 1
ATOM 3786 C CA . PHE A 1 462 ? 19.642 5.540 -14.947 1.00 98.69 462 PHE A CA 1
ATOM 3787 C C . PHE A 1 462 ? 21.151 5.316 -15.063 1.00 98.69 462 PHE A C 1
ATOM 3789 O O . PHE A 1 462 ? 21.611 4.177 -14.973 1.00 98.69 462 PHE A O 1
ATOM 3796 N N . TYR A 1 463 ? 21.926 6.390 -15.232 1.00 98.69 463 TYR A N 1
ATOM 3797 C CA . TYR A 1 463 ? 23.380 6.307 -15.336 1.00 98.69 463 TYR A CA 1
ATOM 3798 C C . TYR A 1 463 ? 24.040 5.850 -14.038 1.00 98.69 463 TYR A C 1
ATOM 3800 O O . TYR A 1 463 ? 24.890 4.959 -14.075 1.00 98.69 463 TYR A O 1
ATOM 3808 N N . ALA A 1 464 ? 23.620 6.391 -12.894 1.00 98.31 464 ALA A N 1
ATOM 3809 C CA . ALA A 1 464 ? 24.092 5.974 -11.578 1.00 98.31 464 ALA A CA 1
ATOM 3810 C C . ALA A 1 464 ? 23.829 4.478 -11.340 1.00 98.31 464 ALA A C 1
ATOM 3812 O O . ALA A 1 464 ? 24.736 3.747 -10.946 1.00 98.31 464 ALA A O 1
ATOM 3813 N N . ALA A 1 465 ? 22.629 3.995 -11.675 1.00 98.25 465 ALA A N 1
ATOM 3814 C CA . ALA A 1 465 ? 22.302 2.576 -11.585 1.00 98.25 465 ALA A CA 1
ATOM 3815 C C . ALA A 1 465 ? 23.118 1.715 -12.565 1.00 98.25 465 ALA A C 1
ATOM 3817 O O . ALA A 1 465 ? 23.566 0.623 -12.211 1.00 98.25 465 ALA A O 1
ATOM 3818 N N . ALA A 1 466 ? 23.341 2.195 -13.795 1.00 98.19 466 ALA A N 1
ATOM 3819 C CA . ALA A 1 466 ? 24.099 1.464 -14.811 1.00 98.19 466 ALA A CA 1
ATOM 3820 C C . ALA A 1 466 ? 25.579 1.293 -14.440 1.00 98.19 466 ALA A C 1
ATOM 3822 O O . ALA A 1 466 ? 26.194 0.272 -14.757 1.00 98.19 466 ALA A O 1
ATOM 3823 N N . THR A 1 467 ? 26.149 2.310 -13.795 1.00 97.62 467 THR A N 1
ATOM 3824 C CA . THR A 1 467 ? 27.577 2.402 -13.467 1.00 97.62 467 THR A CA 1
ATOM 3825 C C . THR A 1 467 ? 27.911 1.898 -12.066 1.00 97.62 467 THR A C 1
ATOM 3827 O O . THR A 1 467 ? 29.089 1.742 -11.742 1.00 97.62 467 THR A O 1
ATOM 3830 N N . GLU A 1 468 ? 26.900 1.574 -11.257 1.00 97.12 468 GLU A N 1
ATOM 3831 C CA . GLU A 1 468 ? 27.082 0.960 -9.949 1.00 97.12 468 GLU A CA 1
ATOM 3832 C C . GLU A 1 468 ? 27.887 -0.347 -10.050 1.00 97.12 468 GLU A C 1
ATOM 3834 O O . GLU A 1 468 ? 27.653 -1.205 -10.916 1.00 97.12 468 GLU A O 1
ATOM 3839 N N . THR A 1 469 ? 28.853 -0.508 -9.141 1.00 96.69 469 THR A N 1
ATOM 3840 C CA . THR A 1 469 ? 29.688 -1.709 -9.089 1.00 96.69 469 THR A CA 1
ATOM 3841 C C . THR A 1 469 ? 28.838 -2.935 -8.759 1.00 96.69 469 THR A C 1
ATOM 3843 O O . THR A 1 469 ? 27.866 -2.868 -8.006 1.00 96.69 469 THR A O 1
ATOM 3846 N N . GLU A 1 470 ? 29.206 -4.094 -9.309 1.00 95.94 470 GLU A N 1
ATOM 3847 C CA . GLU A 1 470 ? 28.467 -5.337 -9.054 1.00 95.94 470 GLU A CA 1
ATOM 3848 C C . GLU A 1 470 ? 28.442 -5.702 -7.561 1.00 95.94 470 GLU A C 1
ATOM 3850 O O . GLU A 1 470 ? 27.439 -6.218 -7.070 1.00 95.94 470 GLU A O 1
ATOM 3855 N N . GLU A 1 471 ? 29.521 -5.399 -6.836 1.00 96.94 471 GLU A N 1
ATOM 3856 C CA . GLU A 1 471 ? 29.621 -5.631 -5.396 1.00 96.94 471 GLU A CA 1
ATOM 3857 C C . GLU A 1 471 ? 28.617 -4.786 -4.602 1.00 96.94 471 GLU A C 1
ATOM 3859 O O . GLU A 1 471 ? 27.851 -5.357 -3.822 1.00 96.94 471 GLU A O 1
ATOM 3864 N N . SER A 1 472 ? 28.576 -3.470 -4.851 1.00 96.94 472 SER A N 1
ATOM 3865 C CA . SER A 1 472 ? 27.621 -2.536 -4.235 1.00 96.94 472 SER A CA 1
ATOM 3866 C C . SER A 1 472 ? 26.190 -2.970 -4.521 1.00 96.94 472 SER A C 1
ATOM 3868 O O . SER A 1 472 ? 25.420 -3.262 -3.607 1.00 96.94 472 SER A O 1
ATOM 3870 N N . ARG A 1 473 ? 25.879 -3.172 -5.803 1.00 97.38 473 ARG A N 1
ATOM 3871 C CA . ARG A 1 473 ? 24.549 -3.568 -6.260 1.00 97.38 473 ARG A CA 1
ATOM 3872 C C . ARG A 1 473 ? 24.072 -4.871 -5.620 1.00 97.38 473 ARG A C 1
ATOM 3874 O O . ARG A 1 473 ? 22.912 -4.990 -5.235 1.00 97.38 473 ARG A O 1
ATOM 3881 N N . ARG A 1 474 ? 24.966 -5.854 -5.472 1.00 97.69 474 ARG A N 1
ATOM 3882 C CA . ARG A 1 474 ? 24.653 -7.125 -4.807 1.00 97.69 474 ARG A CA 1
ATOM 3883 C C . ARG A 1 474 ? 24.424 -6.945 -3.307 1.00 97.69 474 ARG A C 1
ATOM 3885 O O . ARG A 1 474 ? 23.551 -7.610 -2.760 1.00 97.69 474 ARG A O 1
ATOM 3892 N N . ALA A 1 475 ? 25.204 -6.099 -2.638 1.00 97.94 475 ALA A N 1
ATOM 3893 C CA . ALA A 1 475 ? 25.006 -5.806 -1.220 1.00 97.94 475 ALA A CA 1
ATOM 3894 C C . ALA A 1 475 ? 23.655 -5.108 -0.983 1.00 97.94 475 ALA A C 1
ATOM 3896 O O . ALA A 1 475 ? 22.891 -5.521 -0.111 1.00 97.94 475 ALA A O 1
ATOM 3897 N N . HIS A 1 476 ? 23.338 -4.127 -1.827 1.00 98.00 476 HIS A N 1
ATOM 3898 C CA . HIS A 1 476 ? 22.096 -3.360 -1.822 1.00 98.00 476 HIS A CA 1
ATOM 3899 C C . HIS A 1 476 ? 20.869 -4.256 -2.050 1.00 98.00 476 HIS A C 1
ATOM 3901 O O . HIS A 1 476 ? 19.973 -4.331 -1.205 1.00 98.00 476 HIS A O 1
ATOM 3907 N N . GLY A 1 477 ? 20.868 -5.028 -3.144 1.00 97.94 477 GLY A N 1
ATOM 3908 C CA . GLY A 1 477 ? 19.792 -5.969 -3.463 1.00 97.94 477 GLY A CA 1
ATOM 3909 C C . GLY A 1 477 ? 19.577 -7.026 -2.374 1.00 97.94 477 GLY A C 1
ATOM 3910 O O . GLY A 1 477 ? 18.436 -7.388 -2.078 1.00 97.94 477 GLY A O 1
ATOM 3911 N N . LYS A 1 478 ? 20.655 -7.477 -1.716 1.00 98.06 478 LYS A N 1
ATOM 3912 C CA . LYS A 1 478 ? 20.576 -8.451 -0.624 1.00 98.06 478 LYS A CA 1
ATOM 3913 C C . LYS A 1 478 ? 19.851 -7.875 0.590 1.00 98.06 478 LYS A C 1
ATOM 3915 O O . LYS A 1 478 ? 18.952 -8.536 1.102 1.00 98.06 478 LYS A O 1
ATOM 3920 N N . ARG A 1 479 ? 20.192 -6.657 1.025 1.00 97.81 479 ARG A N 1
ATOM 3921 C CA . ARG A 1 479 ? 19.519 -6.000 2.162 1.00 97.81 479 ARG A CA 1
ATOM 3922 C C . ARG A 1 479 ? 18.039 -5.756 1.892 1.00 97.81 479 ARG A C 1
ATOM 3924 O O . ARG A 1 479 ? 17.207 -6.069 2.743 1.00 97.81 479 ARG A O 1
ATOM 3931 N N . LEU A 1 480 ? 17.699 -5.280 0.690 1.00 98.00 480 LEU A N 1
ATOM 3932 C CA . LEU A 1 480 ? 16.305 -5.133 0.261 1.00 98.00 480 LEU A CA 1
ATOM 3933 C C . LEU A 1 480 ? 15.563 -6.474 0.323 1.00 98.00 480 LEU A C 1
ATOM 3935 O O . LEU A 1 480 ? 14.474 -6.555 0.891 1.00 98.00 480 LEU A O 1
ATOM 3939 N N . SER A 1 481 ? 16.164 -7.542 -0.210 1.00 97.88 481 SER A N 1
ATOM 3940 C CA . SER A 1 481 ? 15.576 -8.881 -0.165 1.00 97.88 481 SER A CA 1
ATOM 3941 C C . SER A 1 481 ? 15.394 -9.391 1.267 1.00 97.88 481 SER A C 1
ATOM 3943 O O . SER A 1 481 ? 14.332 -9.921 1.573 1.00 97.88 481 SER A O 1
ATOM 3945 N N . GLU A 1 482 ? 16.382 -9.242 2.153 1.00 97.62 482 GLU A N 1
ATOM 3946 C CA . GLU A 1 482 ? 16.290 -9.658 3.565 1.00 97.62 482 GLU A CA 1
ATOM 3947 C C . GLU A 1 482 ? 15.159 -8.911 4.298 1.00 97.62 482 GLU A C 1
ATOM 3949 O O . GLU A 1 482 ? 14.383 -9.508 5.056 1.00 97.62 482 GLU A O 1
ATOM 3954 N N . PHE A 1 483 ? 14.996 -7.615 4.014 1.00 97.50 483 PHE A N 1
ATOM 3955 C CA . PHE A 1 483 ? 13.881 -6.829 4.533 1.00 97.50 483 PHE A CA 1
ATOM 3956 C C . PHE A 1 483 ? 12.525 -7.344 4.030 1.00 97.50 483 PHE A C 1
ATOM 3958 O O . PHE A 1 483 ? 11.607 -7.527 4.829 1.00 97.50 483 PHE A O 1
ATOM 3965 N N . ILE A 1 484 ? 12.381 -7.616 2.730 1.00 95.44 484 ILE A N 1
ATOM 3966 C CA . ILE A 1 484 ? 11.118 -8.118 2.165 1.00 95.44 484 ILE A CA 1
ATOM 3967 C C . ILE A 1 484 ? 10.791 -9.514 2.714 1.00 95.44 484 ILE A C 1
ATOM 3969 O O . ILE A 1 484 ? 9.647 -9.775 3.085 1.00 95.44 484 ILE A O 1
ATOM 3973 N N . LEU A 1 485 ? 11.793 -10.392 2.835 1.00 94.00 485 LEU A N 1
ATOM 3974 C CA . LEU A 1 485 ? 11.623 -11.747 3.367 1.00 94.00 485 LEU A CA 1
ATOM 3975 C C . LEU A 1 485 ? 11.112 -11.755 4.816 1.00 94.00 485 LEU A C 1
ATOM 3977 O O . LEU A 1 485 ? 10.342 -12.635 5.186 1.00 94.00 485 LEU A O 1
ATOM 3981 N N . SER A 1 486 ? 11.500 -10.761 5.620 1.00 93.69 486 SER A N 1
ATOM 3982 C CA . SER A 1 486 ? 11.043 -10.591 7.010 1.00 93.69 486 SER A CA 1
ATOM 3983 C C . SER A 1 486 ? 9.745 -9.779 7.157 1.00 93.69 486 SER A C 1
ATOM 3985 O O . SER A 1 486 ? 9.191 -9.680 8.258 1.00 93.69 486 SER A O 1
ATOM 3987 N N . ASN A 1 487 ? 9.249 -9.190 6.066 1.00 91.25 487 ASN A N 1
ATOM 3988 C CA . ASN A 1 487 ? 8.038 -8.373 6.018 1.00 91.25 487 ASN A CA 1
ATOM 3989 C C . ASN A 1 487 ? 7.121 -8.857 4.897 1.00 91.25 487 ASN A C 1
ATOM 3991 O O . ASN A 1 487 ? 6.839 -8.131 3.943 1.00 91.25 487 ASN A O 1
ATOM 3995 N N . ASP A 1 488 ? 6.687 -10.105 5.010 1.00 83.12 488 ASP A N 1
ATOM 3996 C CA . ASP A 1 488 ? 5.858 -10.775 4.023 1.00 83.12 488 ASP A CA 1
ATOM 3997 C C . ASP A 1 488 ? 4.355 -10.515 4.228 1.00 83.12 488 ASP A C 1
ATOM 3999 O O . ASP A 1 488 ? 3.904 -9.745 5.084 1.00 83.12 488 ASP A O 1
ATOM 4003 N N . ILE A 1 489 ? 3.560 -11.146 3.373 1.00 81.25 489 ILE A N 1
ATOM 4004 C CA . ILE A 1 489 ? 2.103 -11.090 3.417 1.00 81.25 489 ILE A CA 1
ATOM 4005 C C . ILE A 1 489 ? 1.498 -11.628 4.718 1.00 81.25 489 ILE A C 1
ATOM 4007 O O . ILE A 1 489 ? 0.453 -11.140 5.158 1.00 81.25 489 ILE A O 1
ATOM 4011 N N . GLU A 1 490 ? 2.130 -12.629 5.336 1.00 79.75 490 GLU A N 1
ATOM 4012 C CA . GLU A 1 490 ? 1.633 -13.237 6.564 1.00 79.75 490 GLU A CA 1
ATOM 4013 C C . GLU A 1 490 ? 1.762 -12.232 7.698 1.00 79.75 490 GLU A C 1
ATOM 4015 O O . GLU A 1 490 ? 0.777 -11.975 8.392 1.00 79.75 490 GLU A O 1
ATOM 4020 N N . ARG A 1 491 ? 2.915 -11.559 7.800 1.00 86.25 491 ARG A N 1
ATOM 4021 C CA . ARG A 1 491 ? 3.130 -10.466 8.750 1.00 86.25 491 ARG A CA 1
ATOM 4022 C C . ARG A 1 491 ? 2.136 -9.325 8.554 1.00 86.25 491 ARG A C 1
ATOM 4024 O O . ARG A 1 491 ? 1.569 -8.861 9.540 1.00 86.25 491 ARG A O 1
ATOM 4031 N N . TRP A 1 492 ? 1.894 -8.895 7.312 1.00 87.75 492 TRP A N 1
ATOM 4032 C CA . TRP A 1 492 ? 0.889 -7.864 7.012 1.00 87.75 492 TRP A CA 1
ATOM 4033 C C . TRP A 1 492 ? -0.497 -8.261 7.532 1.00 87.75 492 TRP A C 1
ATOM 4035 O O . TRP A 1 492 ? -1.141 -7.502 8.259 1.00 87.75 492 TRP A O 1
ATOM 4045 N N . SER A 1 493 ? -0.938 -9.476 7.197 1.00 80.69 493 SER A N 1
ATOM 4046 C CA . SER A 1 493 ? -2.257 -9.958 7.594 1.00 80.69 493 SER A CA 1
ATOM 4047 C C . SER A 1 493 ? -2.392 -10.154 9.100 1.00 80.69 493 SER A C 1
ATOM 4049 O O . SER A 1 493 ? -3.400 -9.751 9.672 1.00 80.69 493 SER A O 1
ATOM 4051 N N . ALA A 1 494 ? -1.374 -10.719 9.752 1.00 83.06 494 ALA A N 1
ATOM 4052 C CA . ALA A 1 494 ? -1.357 -10.941 11.189 1.00 83.06 494 ALA A CA 1
ATOM 4053 C C . ALA A 1 494 ? -1.374 -9.611 11.949 1.00 83.06 494 ALA A C 1
ATOM 4055 O O . ALA A 1 494 ? -2.152 -9.464 12.887 1.00 83.06 494 ALA A O 1
ATOM 4056 N N . ALA A 1 495 ? -0.590 -8.624 11.504 1.00 89.19 495 ALA A N 1
ATOM 4057 C CA . ALA A 1 495 ? -0.564 -7.296 12.108 1.00 89.19 495 ALA A CA 1
ATOM 4058 C C . ALA A 1 495 ? -1.917 -6.582 11.977 1.00 89.19 495 ALA A C 1
ATOM 4060 O O . ALA A 1 495 ? -2.434 -6.056 12.960 1.00 89.19 495 ALA A O 1
ATOM 4061 N N . PHE A 1 496 ? -2.543 -6.605 10.793 1.00 89.25 496 PHE A N 1
ATOM 4062 C CA . PHE A 1 496 ? -3.865 -5.999 10.629 1.00 89.25 496 PHE A CA 1
ATOM 4063 C C . PHE A 1 496 ? -4.939 -6.748 11.425 1.00 89.25 496 PHE A C 1
ATOM 4065 O O . PHE A 1 496 ? -5.803 -6.125 12.041 1.00 89.25 496 PHE A O 1
ATOM 4072 N N . LEU A 1 497 ? -4.923 -8.082 11.426 1.00 86.19 497 LEU A N 1
ATOM 4073 C CA . LEU A 1 497 ? -5.932 -8.891 12.112 1.00 86.19 497 LEU A CA 1
ATOM 4074 C C . LEU A 1 497 ? -5.756 -8.918 13.629 1.00 86.19 497 LEU A C 1
ATOM 4076 O O . LEU A 1 497 ? -6.722 -9.262 14.309 1.00 86.19 497 LEU A O 1
ATOM 4080 N N . ASP A 1 498 ? -4.607 -8.492 14.157 1.00 87.62 498 ASP A N 1
ATOM 4081 C CA . ASP A 1 498 ? -4.382 -8.419 15.596 1.00 87.62 498 ASP A CA 1
ATOM 4082 C C . ASP A 1 498 ? -5.510 -7.600 16.272 1.00 87.62 498 ASP A C 1
ATOM 4084 O O . ASP A 1 498 ? -5.787 -6.455 15.893 1.00 87.62 498 ASP A O 1
ATOM 4088 N N . PRO A 1 499 ? -6.251 -8.186 17.226 1.00 86.12 499 PRO A N 1
ATOM 4089 C CA . PRO A 1 499 ? -7.279 -7.470 17.975 1.00 86.12 499 PRO A CA 1
ATOM 4090 C C . PRO A 1 499 ? -6.714 -6.359 18.878 1.00 86.12 499 PRO A C 1
ATOM 4092 O O . PRO A 1 499 ? -7.463 -5.440 19.221 1.00 86.12 499 PRO A O 1
ATOM 4095 N N . SER A 1 500 ? -5.427 -6.423 19.251 1.00 86.94 500 SER A N 1
ATOM 4096 C CA . SER A 1 500 ? -4.771 -5.542 20.229 1.00 86.94 500 SER A CA 1
ATOM 4097 C C . SER A 1 500 ? -4.806 -4.064 19.841 1.00 86.94 500 SER A C 1
ATOM 4099 O O . SER A 1 500 ? -4.937 -3.205 20.711 1.00 86.94 500 SER A O 1
ATOM 4101 N N . TRP A 1 501 ? -4.751 -3.756 18.542 1.00 90.69 501 TRP A N 1
ATOM 4102 C CA . TRP A 1 501 ? -4.618 -2.384 18.055 1.00 90.69 501 TRP A CA 1
ATOM 4103 C C . TRP A 1 501 ? -5.949 -1.645 17.864 1.00 90.69 501 TRP A C 1
ATOM 4105 O O . TRP A 1 501 ? -5.953 -0.478 17.470 1.00 90.69 501 TRP A O 1
ATOM 4115 N N . THR A 1 502 ? -7.078 -2.256 18.221 1.00 89.81 502 THR A N 1
ATOM 4116 C CA . THR A 1 502 ? -8.388 -1.593 18.167 1.00 89.81 502 THR A CA 1
ATOM 4117 C C . THR A 1 502 ? -8.629 -0.660 19.361 1.00 89.81 502 THR A C 1
ATOM 4119 O O . THR A 1 502 ? -8.017 -0.781 20.423 1.00 89.81 502 THR A O 1
ATOM 4122 N N . HIS A 1 503 ? -9.554 0.286 19.209 1.00 88.50 503 HIS A N 1
ATOM 4123 C CA . HIS A 1 503 ? -10.010 1.188 20.272 1.00 88.50 503 HIS A CA 1
ATOM 4124 C C . HIS A 1 503 ? -10.846 0.464 21.340 1.00 88.50 503 HIS A C 1
ATOM 4126 O O . HIS A 1 503 ? -11.062 0.995 22.426 1.00 88.50 503 HIS A O 1
ATOM 4132 N N . LEU A 1 504 ? -11.315 -0.750 21.029 1.00 88.38 504 LEU A N 1
ATOM 4133 C CA . LEU A 1 504 ? -12.050 -1.617 21.948 1.00 88.38 504 LEU A CA 1
ATOM 4134 C C . LEU A 1 504 ? -11.139 -2.218 23.028 1.00 88.38 504 LEU A C 1
ATOM 4136 O O . LEU A 1 504 ? -11.634 -2.723 24.033 1.00 88.38 504 LEU A O 1
ATOM 4140 N N . VAL A 1 505 ? -9.817 -2.161 22.832 1.00 90.19 505 VAL A N 1
ATOM 4141 C CA . VAL A 1 505 ? -8.831 -2.703 23.766 1.00 90.19 505 VAL A CA 1
ATOM 4142 C C . VAL A 1 505 ? -8.470 -1.684 24.840 1.00 90.19 505 VAL A C 1
ATOM 4144 O O . VAL A 1 505 ? -8.114 -0.536 24.553 1.00 90.19 505 VAL A O 1
ATOM 4147 N N . ILE A 1 506 ? -8.502 -2.120 26.101 1.00 90.50 506 ILE A N 1
ATOM 4148 C CA . ILE A 1 506 ? -7.865 -1.378 27.191 1.00 90.50 506 ILE A CA 1
ATOM 4149 C C . ILE A 1 506 ? -6.355 -1.429 26.981 1.00 90.50 506 ILE A C 1
ATOM 4151 O O . ILE A 1 506 ? -5.772 -2.508 26.967 1.00 90.50 506 ILE A O 1
ATOM 4155 N N . ARG A 1 507 ? -5.729 -0.267 26.780 1.00 88.50 507 ARG A N 1
ATOM 4156 C CA . ARG A 1 507 ? -4.281 -0.163 26.569 1.00 88.50 507 ARG A CA 1
ATOM 4157 C C . ARG A 1 507 ? -3.524 -0.226 27.890 1.00 88.50 507 ARG A C 1
ATOM 4159 O O . ARG A 1 507 ? -4.052 0.298 28.874 1.00 88.50 507 ARG A O 1
ATOM 4166 N N . PRO A 1 508 ? -2.317 -0.822 27.905 1.00 87.75 508 PRO A N 1
ATOM 4167 C CA . PRO A 1 508 ? -1.434 -0.729 29.055 1.00 87.75 508 PRO A CA 1
ATOM 4168 C C . PRO A 1 508 ? -1.172 0.737 29.401 1.00 87.75 508 PRO A C 1
ATOM 4170 O O . PRO A 1 508 ? -0.954 1.557 28.508 1.00 87.75 508 PRO A O 1
ATOM 4173 N N . MET A 1 509 ? -1.206 1.069 30.686 1.00 89.25 509 MET A N 1
ATOM 4174 C CA . MET A 1 509 ? -0.944 2.420 31.170 1.00 89.25 509 MET A CA 1
ATOM 4175 C C . MET A 1 509 ? -0.259 2.396 32.534 1.00 89.25 509 MET A C 1
ATOM 4177 O O . MET A 1 509 ? -0.355 1.422 33.274 1.00 89.25 509 MET A O 1
ATOM 4181 N N . GLN A 1 510 ? 0.425 3.487 32.866 1.00 87.69 510 GLN A N 1
ATOM 4182 C CA . GLN A 1 510 ? 0.921 3.717 34.220 1.00 87.69 510 GLN A CA 1
ATOM 4183 C C . GLN A 1 510 ? -0.214 4.272 35.080 1.00 87.69 510 GLN A C 1
ATOM 4185 O O . GLN A 1 510 ? -0.909 5.193 34.651 1.00 87.69 510 GLN A O 1
ATOM 4190 N N . VAL A 1 511 ? -0.402 3.718 36.277 1.00 90.88 511 VAL A N 1
ATOM 4191 C CA . VAL A 1 511 ? -1.484 4.103 37.189 1.00 90.88 511 VAL A CA 1
ATOM 4192 C C . VAL A 1 511 ? -0.877 4.849 38.372 1.00 90.88 511 VAL A C 1
ATOM 4194 O O . VAL A 1 511 ? -0.462 4.244 39.357 1.00 90.88 511 VAL A O 1
ATOM 4197 N N . ASN A 1 512 ? -0.803 6.176 38.257 1.00 90.06 512 ASN A N 1
ATOM 4198 C CA . ASN A 1 512 ? -0.126 7.025 39.243 1.00 90.06 512 ASN A CA 1
ATOM 4199 C C . ASN A 1 512 ? -1.105 7.816 40.115 1.00 90.06 512 ASN A C 1
ATOM 4201 O O . ASN A 1 512 ? -0.788 8.159 41.256 1.00 90.06 512 ASN A O 1
ATOM 4205 N N . THR A 1 513 ? -2.290 8.119 39.585 1.00 91.75 513 THR A N 1
ATOM 4206 C CA . THR A 1 513 ? -3.304 8.932 40.258 1.00 91.75 513 THR A CA 1
ATOM 4207 C C . THR A 1 513 ? -4.572 8.137 40.564 1.00 91.75 513 THR A C 1
ATOM 4209 O O . THR A 1 513 ? -4.842 7.088 39.974 1.00 91.75 513 THR A O 1
ATOM 4212 N N . LEU A 1 514 ? -5.389 8.651 41.489 1.00 89.94 514 LEU A N 1
ATOM 4213 C CA . LEU A 1 514 ? -6.732 8.116 41.732 1.00 89.94 514 LEU A CA 1
ATOM 4214 C C . LEU A 1 514 ? -7.594 8.129 40.461 1.00 89.94 514 LEU A C 1
ATOM 4216 O O . LEU A 1 514 ? -8.354 7.188 40.242 1.00 89.94 514 LEU A O 1
ATOM 4220 N N . ASP A 1 515 ? -7.467 9.161 39.624 1.00 89.56 515 ASP A N 1
ATOM 4221 C CA . ASP A 1 515 ? -8.219 9.270 38.371 1.00 89.56 515 ASP A CA 1
ATOM 4222 C C . ASP A 1 515 ? -7.831 8.164 37.378 1.00 89.56 515 ASP A C 1
ATOM 4224 O O . ASP A 1 515 ? -8.714 7.480 36.857 1.00 89.56 515 ASP A O 1
ATOM 4228 N N . ASP A 1 516 ? -6.529 7.894 37.213 1.00 90.75 516 ASP A N 1
ATOM 4229 C CA . ASP A 1 516 ? -6.035 6.782 36.385 1.00 90.75 516 ASP A CA 1
ATOM 4230 C C . ASP A 1 516 ? -6.642 5.451 36.841 1.00 90.75 516 ASP A C 1
ATOM 4232 O O . ASP A 1 516 ? -7.159 4.673 36.033 1.00 90.75 516 ASP A O 1
ATOM 4236 N N . PHE A 1 517 ? -6.615 5.206 38.155 1.00 92.50 517 PHE A N 1
ATOM 4237 C CA . PHE A 1 517 ? -7.131 3.978 38.748 1.00 92.50 517 PHE A CA 1
ATOM 4238 C C . PHE A 1 517 ? -8.637 3.832 38.515 1.00 92.50 517 PHE A C 1
ATOM 4240 O O . PHE A 1 517 ? -9.085 2.808 37.996 1.00 92.50 517 PHE A O 1
ATOM 4247 N N . PHE A 1 518 ? -9.436 4.851 38.842 1.00 91.88 518 PHE A N 1
ATOM 4248 C CA . PHE A 1 518 ? -10.887 4.787 38.655 1.00 91.88 518 PHE A CA 1
ATOM 4249 C C . PHE A 1 518 ? -11.280 4.715 37.179 1.00 91.88 518 PHE A C 1
ATOM 4251 O O . PHE A 1 518 ? -12.206 3.977 36.835 1.00 91.88 518 PHE A O 1
ATOM 4258 N N . SER A 1 519 ? -10.568 5.415 36.296 1.00 92.06 519 SER A N 1
ATOM 4259 C CA . SER A 1 519 ? -10.755 5.326 34.848 1.00 92.06 519 SER A CA 1
ATOM 4260 C C . SER A 1 519 ? -10.504 3.902 34.348 1.00 92.06 519 SER A C 1
ATOM 4262 O O . SER A 1 519 ? -11.351 3.325 33.654 1.00 92.06 519 SER A O 1
ATOM 4264 N N . LEU A 1 520 ? -9.400 3.276 34.773 1.00 93.38 520 LEU A N 1
ATOM 4265 C CA . LEU A 1 520 ? -9.092 1.888 34.440 1.00 93.38 520 LEU A CA 1
ATOM 4266 C C . LEU A 1 520 ? -10.169 0.929 34.971 1.00 93.38 520 LEU A C 1
ATOM 4268 O O . LEU A 1 520 ? -10.691 0.122 34.200 1.00 93.38 520 LEU A O 1
ATOM 4272 N N . MET A 1 521 ? -10.579 1.063 36.237 1.00 94.31 521 MET A N 1
ATOM 4273 C CA . MET A 1 521 ? -11.615 0.214 36.845 1.00 94.31 521 MET A CA 1
ATOM 4274 C C . MET A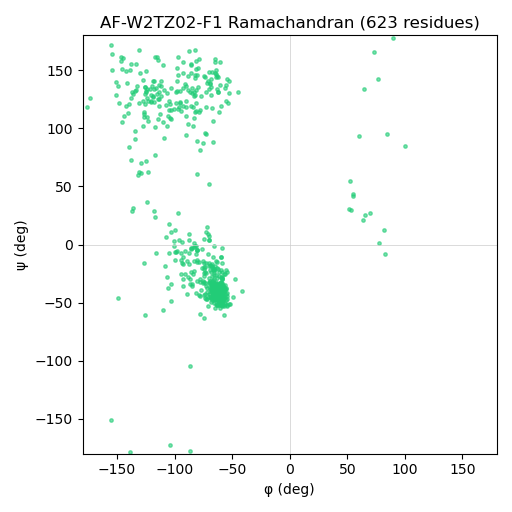 1 521 ? -12.988 0.380 36.176 1.00 94.31 521 MET A C 1
ATOM 4276 O O . MET A 1 521 ? -13.745 -0.577 36.002 1.00 94.31 521 MET A O 1
ATOM 4280 N N . MET A 1 522 ? -13.329 1.589 35.734 1.00 93.69 522 MET A N 1
ATOM 4281 C CA . MET A 1 522 ? -14.559 1.837 34.981 1.00 93.69 522 MET A CA 1
ATOM 4282 C C . MET A 1 522 ? -14.531 1.163 33.608 1.00 93.69 522 MET A C 1
ATOM 4284 O O . MET A 1 522 ? -15.547 0.609 33.169 1.00 93.69 522 MET A O 1
ATOM 4288 N N . ARG A 1 523 ? -13.375 1.168 32.935 1.00 93.19 523 ARG A N 1
ATOM 4289 C CA . ARG A 1 523 ? -13.184 0.474 31.655 1.00 93.19 523 ARG A CA 1
ATOM 4290 C C . ARG A 1 523 ? -13.274 -1.041 31.825 1.00 93.19 523 ARG A C 1
ATOM 4292 O O . ARG A 1 523 ? -14.003 -1.674 31.062 1.00 93.19 523 ARG A O 1
ATOM 4299 N N . THR A 1 524 ? -12.625 -1.618 32.837 1.00 94.88 524 THR A N 1
ATOM 4300 C CA . THR A 1 524 ? -12.684 -3.069 33.100 1.00 94.88 524 THR A CA 1
ATOM 4301 C C . THR A 1 524 ? -14.093 -3.515 33.480 1.00 94.88 524 THR A C 1
ATOM 4303 O O . THR A 1 524 ? -14.583 -4.511 32.950 1.00 94.88 524 THR A O 1
ATOM 4306 N N . ARG A 1 525 ? -14.822 -2.727 34.281 1.00 95.06 525 ARG A N 1
ATOM 4307 C CA . ARG A 1 525 ? -16.251 -2.953 34.551 1.00 95.06 525 ARG A CA 1
ATOM 4308 C C . ARG A 1 525 ? -17.078 -2.989 33.263 1.00 95.06 525 ARG A C 1
ATOM 4310 O O . ARG A 1 525 ? -17.945 -3.848 33.111 1.00 95.06 525 ARG A O 1
ATOM 4317 N N . ASN A 1 526 ? -16.850 -2.055 32.338 1.00 92.62 526 ASN A N 1
ATOM 4318 C CA . ASN A 1 526 ? -17.571 -2.033 31.064 1.00 92.62 526 ASN A CA 1
ATOM 4319 C C . ASN A 1 526 ? -17.229 -3.261 30.201 1.00 92.62 526 ASN A C 1
ATOM 4321 O O . ASN A 1 526 ? -18.140 -3.848 29.623 1.00 92.62 526 ASN A O 1
ATOM 4325 N N . VAL A 1 527 ? -15.961 -3.689 30.177 1.00 92.56 527 VAL A N 1
ATOM 4326 C CA . VAL A 1 527 ? -15.530 -4.943 29.533 1.00 92.56 527 VAL A CA 1
ATOM 4327 C C . VAL A 1 527 ? -16.264 -6.147 30.130 1.00 92.56 527 VAL A C 1
ATOM 4329 O O . VAL A 1 527 ? -16.922 -6.875 29.390 1.00 92.56 527 VAL A O 1
ATOM 4332 N N . ARG A 1 528 ? -16.255 -6.310 31.460 1.00 93.88 528 ARG A N 1
ATOM 4333 C CA . ARG A 1 528 ? -16.979 -7.387 32.164 1.00 93.88 528 ARG A CA 1
ATOM 4334 C C . ARG A 1 528 ? -18.469 -7.407 31.797 1.00 93.88 528 ARG A C 1
ATOM 4336 O O . ARG A 1 528 ? -19.017 -8.458 31.479 1.00 93.88 528 ARG A O 1
ATOM 4343 N N . ARG A 1 529 ? -19.128 -6.240 31.745 1.00 92.94 529 ARG A N 1
ATOM 4344 C CA . ARG A 1 529 ? -20.542 -6.133 31.329 1.00 92.94 529 ARG A CA 1
ATOM 4345 C C . ARG A 1 529 ? -20.780 -6.596 29.891 1.00 92.94 529 ARG A C 1
ATOM 4347 O O . ARG A 1 529 ? -21.791 -7.243 29.635 1.00 92.94 529 ARG A O 1
ATOM 4354 N N . GLN A 1 530 ? -19.879 -6.275 28.965 1.00 89.81 530 GLN A N 1
ATOM 4355 C CA . GLN A 1 530 ? -19.986 -6.720 27.572 1.00 89.81 530 GLN A CA 1
ATOM 4356 C C . GLN A 1 530 ? -19.759 -8.228 27.426 1.00 89.81 530 GLN A C 1
ATOM 4358 O O . GLN A 1 530 ? -20.436 -8.867 26.622 1.00 89.81 530 GLN A O 1
ATOM 4363 N N . ILE A 1 531 ? -18.847 -8.805 28.218 1.00 89.69 531 ILE A N 1
ATOM 4364 C CA . ILE A 1 531 ? -18.654 -10.259 28.287 1.00 89.69 531 ILE A CA 1
ATOM 4365 C C . ILE A 1 531 ? -19.959 -10.929 28.736 1.00 89.69 531 ILE A C 1
ATOM 4367 O O . ILE A 1 531 ? -20.453 -11.817 28.044 1.00 89.69 531 ILE A O 1
ATOM 4371 N N . VAL A 1 532 ? -20.562 -10.460 29.835 1.00 89.88 532 VAL A N 1
ATOM 4372 C CA . VAL A 1 532 ? -21.831 -11.002 30.353 1.00 89.88 532 VAL A CA 1
ATOM 4373 C C . VAL A 1 532 ? -22.960 -10.885 29.325 1.00 89.88 532 VAL A C 1
ATOM 4375 O O . VAL A 1 532 ? -23.657 -11.863 29.077 1.00 89.88 532 VAL A O 1
ATOM 4378 N N . ASP A 1 533 ? -23.128 -9.724 28.687 1.00 87.69 533 ASP A N 1
ATOM 4379 C CA . ASP A 1 533 ? -24.158 -9.518 27.658 1.00 87.69 533 ASP A CA 1
ATOM 4380 C C . ASP A 1 533 ? -24.018 -10.510 26.491 1.00 87.69 533 ASP A C 1
ATOM 4382 O O . ASP A 1 533 ? -25.007 -11.084 26.034 1.00 87.69 533 ASP A O 1
ATOM 4386 N N . ARG A 1 534 ? -22.784 -10.778 26.049 1.00 87.62 534 ARG A N 1
ATOM 4387 C CA . ARG A 1 534 ? -22.507 -11.779 25.010 1.00 87.62 534 ARG A CA 1
ATOM 4388 C C . ARG A 1 534 ? -22.857 -13.191 25.458 1.00 87.62 534 ARG A C 1
ATOM 4390 O O . ARG A 1 534 ? -23.545 -13.889 24.716 1.00 87.62 534 ARG A O 1
ATOM 4397 N N . VAL A 1 535 ? -22.443 -13.581 26.664 1.00 86.50 535 VAL A N 1
ATOM 4398 C CA . VAL A 1 535 ? -22.761 -14.896 27.241 1.00 86.50 535 VAL A CA 1
ATOM 4399 C C . VAL A 1 535 ? -24.277 -15.097 27.312 1.00 86.50 535 VAL A C 1
ATOM 4401 O O . VAL A 1 535 ? -24.782 -16.105 26.826 1.00 86.50 535 VAL A O 1
ATOM 4404 N N . LEU A 1 536 ? -25.019 -14.107 27.820 1.00 86.06 536 LEU A N 1
ATOM 4405 C CA . LEU A 1 536 ? -26.481 -14.170 27.932 1.00 86.06 536 LEU A CA 1
ATOM 4406 C C . LEU A 1 536 ? -27.188 -14.257 26.572 1.00 86.06 536 LEU A C 1
ATOM 4408 O O . LEU A 1 536 ? -28.235 -14.889 26.462 1.00 86.06 536 LEU A O 1
ATOM 4412 N N . LYS A 1 537 ? -26.620 -13.643 25.529 1.00 82.75 537 LYS A N 1
ATOM 4413 C CA . LYS A 1 537 ? -27.141 -13.703 24.153 1.00 82.75 537 LYS A CA 1
ATOM 4414 C C . LYS A 1 537 ? -26.700 -14.953 23.385 1.00 82.75 537 LYS A C 1
ATOM 4416 O O . LYS A 1 537 ? -27.083 -15.105 22.226 1.00 82.75 537 LYS A O 1
ATOM 4421 N N . GLY A 1 538 ? -25.876 -15.820 23.979 1.00 80.31 538 GLY A N 1
ATOM 4422 C CA . GLY A 1 538 ? -25.281 -16.964 23.285 1.00 80.31 538 GLY A CA 1
ATOM 4423 C C . GLY A 1 538 ? -24.313 -16.556 22.167 1.00 80.31 538 GLY A C 1
ATOM 4424 O O . GLY A 1 538 ? -24.130 -17.293 21.199 1.00 80.31 538 GLY A O 1
ATOM 4425 N N . ILE A 1 539 ? -23.717 -15.364 22.265 1.00 80.88 539 ILE A N 1
ATOM 4426 C CA . ILE A 1 539 ? -22.738 -14.852 21.306 1.00 80.88 539 ILE A CA 1
ATOM 4427 C C . ILE A 1 539 ? -21.328 -15.171 21.826 1.00 80.88 539 ILE A C 1
ATOM 4429 O O . ILE A 1 539 ? -21.021 -14.852 22.974 1.00 80.88 539 ILE A O 1
ATOM 4433 N N . PRO A 1 540 ? -20.427 -15.718 20.992 1.00 80.00 540 PRO A N 1
ATOM 4434 C CA . PRO A 1 540 ? -19.044 -15.967 21.392 1.00 80.00 540 PRO A CA 1
ATOM 4435 C C . PRO A 1 540 ? -18.299 -14.729 21.930 1.00 80.00 540 PRO A C 1
ATOM 4437 O O . PRO A 1 540 ? -18.440 -13.604 21.420 1.00 80.00 540 PRO A O 1
ATOM 4440 N N . ILE A 1 541 ? -17.465 -14.961 22.952 1.00 83.88 541 ILE A N 1
ATOM 4441 C CA . ILE A 1 541 ? -16.583 -13.959 23.565 1.00 83.88 541 ILE A CA 1
ATOM 4442 C C . ILE A 1 541 ? -15.433 -13.648 22.606 1.00 83.88 541 ILE A C 1
ATOM 4444 O O . ILE A 1 541 ? -14.775 -14.549 22.086 1.00 83.88 541 ILE A O 1
ATOM 4448 N N . ARG A 1 542 ? -15.171 -12.357 22.382 1.00 83.19 542 ARG A N 1
ATOM 4449 C CA . ARG A 1 542 ? -14.122 -11.910 21.460 1.00 83.19 542 ARG A CA 1
ATOM 4450 C C . ARG A 1 542 ? -12.723 -11.930 22.078 1.00 83.19 542 ARG A C 1
ATOM 4452 O O . ARG A 1 542 ? -12.589 -11.651 23.269 1.00 83.19 542 ARG A O 1
ATOM 4459 N N . PRO A 1 543 ? -11.669 -12.131 21.262 1.00 82.81 543 PRO A N 1
ATOM 4460 C CA . PRO A 1 543 ? -10.286 -12.151 21.746 1.00 82.81 543 PRO A CA 1
ATOM 4461 C C . PRO A 1 543 ? -9.828 -10.860 22.445 1.00 82.81 543 PRO A C 1
ATOM 4463 O O . PRO A 1 543 ? -9.043 -10.917 23.388 1.00 82.81 543 PRO A O 1
ATOM 4466 N N . HIS A 1 544 ? -10.327 -9.690 22.024 1.00 87.31 544 HIS A N 1
ATOM 4467 C CA . HIS A 1 544 ? -9.897 -8.399 22.579 1.00 87.31 544 HIS A CA 1
ATOM 4468 C C . HIS A 1 544 ? -10.275 -8.198 24.058 1.00 87.31 544 HIS A C 1
ATOM 4470 O O . HIS A 1 544 ? -9.654 -7.378 24.739 1.00 87.31 544 HIS A O 1
ATOM 4476 N N . PHE A 1 545 ? -11.266 -8.935 24.578 1.00 91.25 545 PHE A N 1
ATOM 4477 C CA . PHE A 1 545 ? -11.649 -8.857 25.989 1.00 91.25 545 PHE A CA 1
ATOM 4478 C C . PHE A 1 545 ? -10.556 -9.409 26.901 1.00 91.25 545 PHE A C 1
ATOM 4480 O O . PHE A 1 545 ? -10.145 -8.720 27.831 1.00 91.25 545 PHE A O 1
ATOM 4487 N N . ALA A 1 546 ? -10.018 -10.589 26.581 1.00 90.62 546 ALA A N 1
ATOM 4488 C CA . ALA A 1 546 ? -8.908 -11.180 27.326 1.00 90.62 546 ALA A CA 1
ATOM 4489 C C . ALA A 1 546 ? -7.669 -10.275 27.304 1.00 90.62 546 ALA A C 1
ATOM 4491 O O . ALA A 1 546 ? -7.032 -10.073 28.333 1.00 90.62 546 ALA A O 1
ATOM 4492 N N . ILE A 1 547 ? -7.379 -9.657 26.154 1.00 90.62 547 ILE A N 1
ATOM 4493 C CA . ILE A 1 547 ? -6.281 -8.688 26.022 1.00 90.62 547 ILE A CA 1
ATOM 4494 C C . ILE A 1 547 ? -6.518 -7.474 26.921 1.00 90.62 547 ILE A C 1
ATOM 4496 O O . ILE A 1 547 ? -5.622 -7.065 27.646 1.00 90.62 547 ILE A O 1
ATOM 4500 N N . SER A 1 548 ? -7.731 -6.921 26.922 1.00 93.94 548 SER A N 1
ATOM 4501 C CA . SER A 1 548 ? -8.074 -5.762 27.754 1.00 93.94 548 SER A CA 1
ATOM 4502 C C . SER A 1 548 ? -7.928 -6.050 29.245 1.00 93.94 548 SER A C 1
ATOM 4504 O O . SER A 1 548 ? -7.389 -5.227 29.979 1.00 93.94 548 SER A O 1
ATOM 4506 N N . ILE A 1 549 ? -8.404 -7.216 29.687 1.00 95.50 549 ILE A N 1
ATOM 4507 C CA . ILE A 1 549 ? -8.297 -7.643 31.082 1.00 95.50 549 ILE A CA 1
ATOM 4508 C C . ILE A 1 549 ? -6.835 -7.877 31.470 1.00 95.50 549 ILE A C 1
ATOM 4510 O O . ILE A 1 549 ? -6.404 -7.398 32.516 1.00 95.50 549 ILE A O 1
ATOM 4514 N N . ARG A 1 550 ? -6.046 -8.531 30.608 1.00 94.56 550 ARG A N 1
ATOM 4515 C CA . ARG A 1 550 ? -4.610 -8.729 30.836 1.00 94.56 550 ARG A CA 1
ATOM 4516 C C . ARG A 1 550 ? -3.861 -7.402 30.926 1.00 94.56 550 ARG A C 1
ATOM 4518 O O . ARG A 1 550 ? -3.154 -7.182 31.899 1.00 94.56 550 ARG A O 1
ATOM 4525 N N . ASN A 1 551 ? -4.089 -6.492 29.983 1.00 94.00 551 ASN A N 1
ATOM 4526 C CA . ASN A 1 551 ? -3.464 -5.171 29.987 1.00 94.00 551 ASN A CA 1
ATOM 4527 C C . ASN A 1 551 ? -3.827 -4.376 31.247 1.00 94.00 551 ASN A C 1
ATOM 4529 O O . ASN A 1 551 ? -2.976 -3.685 31.800 1.00 94.00 551 ASN A O 1
ATOM 4533 N N . ALA A 1 552 ? -5.078 -4.462 31.713 1.00 94.69 552 ALA A N 1
ATOM 4534 C CA . ALA A 1 552 ? -5.496 -3.814 32.951 1.00 94.69 552 ALA A CA 1
ATOM 4535 C C . ALA A 1 552 ? -4.803 -4.420 34.179 1.00 94.69 552 ALA A C 1
ATOM 4537 O O . ALA A 1 552 ? -4.310 -3.671 35.021 1.00 94.69 552 ALA A O 1
ATOM 4538 N N . LYS A 1 553 ? -4.713 -5.755 34.247 1.00 95.00 553 LYS A N 1
ATOM 4539 C CA . LYS A 1 553 ? -3.984 -6.468 35.302 1.00 95.00 553 LYS A CA 1
ATOM 4540 C C . LYS A 1 553 ? -2.511 -6.051 35.333 1.00 95.00 553 LYS A C 1
ATOM 4542 O O . LYS A 1 553 ? -2.041 -5.577 36.360 1.00 95.00 553 LYS A O 1
ATOM 4547 N N . GLU A 1 554 ? -1.825 -6.133 34.195 1.00 93.62 554 GLU A N 1
ATOM 4548 C CA . GLU A 1 554 ? -0.411 -5.764 34.058 1.00 93.62 554 GLU A CA 1
ATOM 4549 C C . GLU A 1 554 ? -0.170 -4.281 34.376 1.00 93.62 554 GLU A C 1
ATOM 4551 O O . GLU A 1 554 ? 0.840 -3.932 34.977 1.00 93.62 554 GLU A O 1
ATOM 4556 N N . SER A 1 555 ? -1.103 -3.389 34.018 1.00 93.50 555 SER A N 1
ATOM 4557 C CA . SER A 1 555 ? -1.018 -1.960 34.367 1.00 93.50 555 SER A CA 1
ATOM 4558 C C . SER A 1 555 ? -1.018 -1.746 35.881 1.00 93.50 555 SER A C 1
ATOM 4560 O O . SER A 1 555 ? -0.261 -0.919 36.388 1.00 93.50 555 SER A O 1
ATOM 4562 N N . LEU A 1 556 ? -1.839 -2.504 36.611 1.00 93.56 556 LEU A N 1
ATOM 4563 C CA . LEU A 1 556 ? -1.869 -2.458 38.069 1.00 93.56 556 LEU A CA 1
ATOM 4564 C C . LEU A 1 556 ? -0.622 -3.100 38.690 1.00 93.56 556 LEU A C 1
ATOM 4566 O O . LEU A 1 556 ? -0.014 -2.485 39.560 1.00 93.56 556 LEU A O 1
ATOM 4570 N N . GLU A 1 557 ? -0.217 -4.285 38.223 1.00 91.62 557 GLU A N 1
ATOM 4571 C CA . GLU A 1 557 ? 0.979 -4.992 38.710 1.00 91.62 557 GLU A CA 1
ATOM 4572 C C . GLU A 1 557 ? 2.244 -4.147 38.529 1.00 91.62 557 GLU A C 1
ATOM 4574 O O . GLU A 1 557 ? 3.012 -3.969 39.471 1.00 91.62 557 GLU A O 1
ATOM 4579 N N . ASN A 1 558 ? 2.424 -3.547 37.349 1.00 90.44 558 ASN A N 1
ATOM 4580 C CA . ASN A 1 558 ? 3.583 -2.703 37.053 1.00 90.44 558 ASN A CA 1
ATOM 4581 C C . ASN A 1 558 ? 3.573 -1.366 37.813 1.00 90.44 558 ASN A C 1
ATOM 4583 O O . ASN A 1 558 ? 4.618 -0.726 37.919 1.00 90.44 558 ASN A O 1
ATOM 4587 N N . SER A 1 559 ? 2.413 -0.940 38.327 1.00 90.25 559 SER A N 1
ATOM 4588 C CA . SER A 1 559 ? 2.274 0.269 39.153 1.00 90.25 559 SER A CA 1
ATOM 4589 C C . SER A 1 559 ? 2.429 -0.018 40.656 1.00 90.25 559 SER A C 1
ATOM 4591 O O . SER A 1 559 ? 2.436 0.910 41.470 1.00 90.25 559 SER A O 1
ATOM 4593 N N . CYS A 1 560 ? 2.554 -1.288 41.056 1.00 88.06 560 CYS A N 1
ATOM 4594 C CA . CYS A 1 560 ? 2.872 -1.672 42.428 1.00 88.06 560 CYS A CA 1
ATOM 4595 C C . CYS A 1 560 ? 4.378 -1.578 42.721 1.00 88.06 560 CYS A C 1
ATOM 4597 O O . CYS A 1 560 ? 5.227 -1.630 41.832 1.00 88.06 560 CYS A O 1
ATOM 4599 N N . GLY A 1 561 ? 4.724 -1.451 44.007 1.00 76.00 561 GLY A N 1
ATOM 4600 C CA . GLY A 1 561 ? 6.117 -1.593 44.442 1.00 76.00 561 GLY A CA 1
ATOM 4601 C C . GLY A 1 561 ? 6.651 -3.021 44.214 1.00 76.00 561 GLY A C 1
ATOM 4602 O O . GLY A 1 561 ? 5.847 -3.951 44.130 1.00 76.00 561 GLY A O 1
ATOM 4603 N N . PRO A 1 562 ? 7.984 -3.223 44.164 1.00 74.69 562 PRO A N 1
ATOM 4604 C CA . PRO A 1 562 ? 8.583 -4.551 43.998 1.00 74.69 562 PRO A CA 1
ATOM 4605 C C . PRO A 1 562 ? 8.043 -5.544 45.036 1.00 74.69 562 PRO A C 1
ATOM 4607 O O . PRO A 1 562 ? 8.010 -5.218 46.224 1.00 74.69 562 PRO A O 1
ATOM 4610 N N . ASP A 1 563 ? 7.606 -6.724 44.587 1.00 75.31 563 ASP A N 1
ATOM 4611 C CA . ASP A 1 563 ? 7.038 -7.801 45.417 1.00 75.31 563 ASP A CA 1
ATOM 4612 C C . ASP A 1 563 ? 5.874 -7.367 46.333 1.00 75.31 563 ASP A C 1
ATOM 4614 O O . ASP A 1 563 ? 5.656 -7.922 47.413 1.00 75.31 563 ASP A O 1
ATOM 4618 N N . SER A 1 564 ? 5.106 -6.358 45.913 1.00 85.75 564 SER A N 1
ATOM 4619 C CA . SER A 1 564 ? 3.980 -5.815 46.669 1.00 85.75 564 SER A CA 1
ATOM 4620 C C . SER A 1 564 ? 2.689 -5.831 45.855 1.00 85.75 564 SER A C 1
ATOM 4622 O O . SER A 1 564 ? 2.697 -5.648 44.644 1.00 85.75 564 SER A O 1
ATOM 4624 N N . HIS A 1 565 ? 1.555 -5.971 46.541 1.00 88.12 565 HIS A N 1
ATOM 4625 C CA . HIS A 1 565 ? 0.222 -5.694 45.988 1.00 88.12 565 HIS A CA 1
ATOM 4626 C C . HIS A 1 565 ? -0.301 -4.319 46.420 1.00 88.12 565 HIS A C 1
ATOM 4628 O O . HIS A 1 565 ? -1.488 -4.030 46.297 1.00 88.12 565 HIS A O 1
ATOM 4634 N N . THR A 1 566 ? 0.564 -3.475 46.992 1.00 89.62 566 THR A N 1
ATOM 4635 C CA . THR A 1 566 ? 0.194 -2.129 47.426 1.00 89.62 566 THR A CA 1
ATOM 4636 C C . THR A 1 566 ? 0.475 -1.123 46.322 1.00 89.62 566 THR A C 1
ATOM 4638 O O . THR A 1 566 ? 1.621 -0.920 45.918 1.00 89.62 566 THR A O 1
ATOM 4641 N N . LEU A 1 567 ? -0.579 -0.455 45.876 1.00 89.81 567 LEU A N 1
ATOM 4642 C CA . LEU A 1 567 ? -0.548 0.614 44.893 1.00 89.81 567 LEU A CA 1
ATOM 4643 C C . LEU A 1 567 ? -0.575 1.962 45.622 1.00 89.81 567 LEU A C 1
ATOM 4645 O O . LEU A 1 567 ? -1.353 2.155 46.561 1.00 89.81 567 LEU A O 1
ATOM 4649 N N . VAL A 1 568 ? 0.313 2.879 45.240 1.00 89.06 568 VAL A N 1
ATOM 4650 C CA . VAL A 1 568 ? 0.460 4.187 45.894 1.00 89.06 568 VAL A CA 1
ATOM 4651 C C . VAL A 1 568 ? 0.057 5.278 44.913 1.00 89.06 568 VAL A C 1
ATOM 4653 O O . VAL A 1 568 ? 0.789 5.555 43.971 1.00 89.06 568 VAL A O 1
ATOM 4656 N N . LEU A 1 569 ? -1.093 5.902 45.155 1.00 89.94 569 LEU A N 1
ATOM 4657 C CA . LEU A 1 569 ? -1.739 6.832 44.230 1.00 89.94 569 LEU A CA 1
ATOM 4658 C C . LEU A 1 569 ? -1.761 8.249 44.781 1.00 89.94 569 LEU A C 1
ATOM 4660 O O . LEU A 1 569 ? -2.096 8.440 45.949 1.00 89.94 569 LEU A O 1
ATOM 4664 N N . SER A 1 570 ? -1.475 9.246 43.948 1.00 89.69 570 SER A N 1
ATOM 4665 C CA . SER A 1 570 ? -1.718 10.646 44.302 1.00 89.69 570 SER A CA 1
ATOM 4666 C C . SER A 1 570 ? -3.156 11.076 43.988 1.00 89.69 570 SER A C 1
ATOM 4668 O O . SER A 1 570 ? -3.824 10.500 43.124 1.00 89.69 570 SER A O 1
ATOM 4670 N N . ALA A 1 571 ? -3.661 12.101 44.683 1.00 83.56 571 ALA A N 1
ATOM 4671 C CA . ALA A 1 571 ? -4.998 12.643 44.402 1.00 83.56 571 ALA A CA 1
ATOM 4672 C C . ALA A 1 571 ? -5.092 13.313 43.015 1.00 83.56 571 ALA A C 1
ATOM 4674 O O . ALA A 1 571 ? -6.138 13.287 42.373 1.00 83.56 571 ALA A O 1
ATOM 4675 N N . SER A 1 572 ? -3.984 13.886 42.549 1.00 79.12 572 SER A N 1
ATOM 4676 C CA . SER A 1 572 ? -3.765 14.418 41.202 1.00 79.12 572 SER A CA 1
ATOM 4677 C C . SER A 1 572 ? -2.260 14.410 40.911 1.00 79.12 572 SER A C 1
ATOM 4679 O O . SER A 1 572 ? -1.462 14.150 41.818 1.00 79.12 572 SER A O 1
ATOM 4681 N N . HIS A 1 573 ? -1.839 14.695 39.676 1.00 75.88 573 HIS A N 1
ATOM 4682 C CA . HIS A 1 573 ? -0.410 14.716 39.324 1.00 75.88 573 HIS A CA 1
ATOM 4683 C C . HIS A 1 573 ? 0.422 15.712 40.153 1.00 75.88 573 HIS A C 1
ATOM 4685 O O . HIS A 1 573 ? 1.594 15.447 40.403 1.00 75.88 573 HIS A O 1
ATOM 4691 N N . ASP A 1 574 ? -0.196 16.791 40.642 1.00 77.31 574 ASP A N 1
ATOM 4692 C CA . ASP A 1 574 ? 0.476 17.844 41.416 1.00 77.31 574 ASP A CA 1
ATOM 4693 C C . ASP A 1 574 ? 0.254 17.729 42.935 1.00 77.31 574 ASP A C 1
ATOM 4695 O O . ASP A 1 574 ? 0.754 18.548 43.708 1.00 77.31 574 ASP A O 1
ATOM 4699 N N . SER A 1 575 ? -0.521 16.739 43.389 1.00 78.94 575 SER A N 1
ATOM 4700 C CA . SER A 1 575 ? -0.842 16.591 44.809 1.00 78.94 575 SER A CA 1
ATOM 4701 C C . SER A 1 575 ? 0.269 15.846 45.563 1.00 78.94 575 SER A C 1
ATOM 4703 O O . SER A 1 575 ? 0.680 14.761 45.139 1.00 78.94 575 SER A O 1
ATOM 4705 N N . PRO A 1 576 ? 0.727 16.368 46.718 1.00 78.06 576 PRO A N 1
ATOM 4706 C CA . PRO A 1 576 ? 1.663 15.656 47.585 1.00 78.06 576 PRO A CA 1
ATOM 4707 C C . PRO A 1 576 ? 0.995 14.511 48.366 1.00 78.06 576 PRO A C 1
ATOM 4709 O O . PRO A 1 576 ? 1.698 13.650 48.902 1.00 78.06 576 PRO A O 1
ATOM 4712 N N . ASP A 1 577 ? -0.339 14.488 48.436 1.00 84.62 577 ASP A N 1
ATOM 4713 C CA . ASP A 1 577 ? -1.096 13.510 49.210 1.00 84.62 577 ASP A CA 1
ATOM 4714 C C . ASP A 1 577 ? -1.142 12.168 48.482 1.00 84.62 577 ASP A C 1
ATOM 4716 O O . ASP A 1 577 ? -1.528 12.086 47.313 1.00 84.62 577 ASP A O 1
ATOM 4720 N N . LYS A 1 578 ? -0.763 11.100 49.193 1.00 85.50 578 LYS A N 1
ATOM 4721 C CA . LYS A 1 578 ? -0.708 9.737 48.658 1.00 85.50 578 LYS A CA 1
ATOM 4722 C C . LYS A 1 578 ? -1.645 8.808 49.417 1.00 85.50 578 LYS A C 1
ATOM 4724 O O . LYS A 1 578 ? -1.554 8.682 50.637 1.00 85.50 578 LYS A O 1
ATOM 4729 N N . ALA A 1 579 ? -2.492 8.105 48.683 1.00 87.12 579 ALA A N 1
ATOM 4730 C CA . ALA A 1 579 ? -3.315 7.012 49.171 1.00 87.12 579 ALA A CA 1
ATOM 4731 C C . ALA A 1 579 ? -2.643 5.669 48.860 1.00 87.12 579 ALA A C 1
ATOM 4733 O O . ALA A 1 579 ? -1.973 5.518 47.839 1.00 87.12 579 ALA A O 1
ATOM 4734 N N . LYS A 1 580 ? -2.810 4.688 49.750 1.00 89.06 580 LYS A N 1
ATOM 4735 C CA . LYS A 1 580 ? -2.293 3.327 49.571 1.00 89.06 580 LYS A CA 1
ATOM 4736 C C . LYS A 1 580 ? -3.459 2.355 49.456 1.00 89.06 580 LYS A C 1
ATOM 4738 O O . LYS A 1 580 ? -4.329 2.361 50.323 1.00 89.06 580 LYS A O 1
ATOM 4743 N N . PHE A 1 581 ? -3.444 1.516 48.429 1.00 88.94 581 PHE A N 1
ATOM 4744 C CA . PHE A 1 581 ? -4.470 0.509 48.172 1.00 88.94 581 PHE A CA 1
ATOM 4745 C C . PHE A 1 581 ? -3.825 -0.866 48.077 1.00 88.94 581 PHE A C 1
ATOM 4747 O O . PHE A 1 581 ? -2.916 -1.046 47.275 1.00 88.94 581 PHE A O 1
ATOM 4754 N N . ASP A 1 582 ? -4.294 -1.832 48.862 1.00 90.69 582 ASP A N 1
ATOM 4755 C CA . ASP A 1 582 ? -3.982 -3.240 48.614 1.00 90.69 582 ASP A CA 1
ATOM 4756 C C . ASP A 1 582 ? -4.942 -3.769 47.545 1.00 90.69 582 ASP A C 1
ATOM 4758 O O . ASP A 1 582 ? -6.156 -3.825 47.755 1.00 90.69 582 ASP A O 1
ATOM 4762 N N . ILE A 1 583 ? -4.396 -4.114 46.383 1.00 91.94 583 ILE A N 1
ATOM 4763 C CA . ILE A 1 583 ? -5.159 -4.555 45.213 1.00 91.94 583 ILE A CA 1
ATOM 4764 C C . ILE A 1 583 ? -5.111 -6.071 45.009 1.00 91.94 583 ILE A C 1
ATOM 4766 O O . ILE A 1 583 ? -5.561 -6.555 43.971 1.00 91.94 583 ILE A O 1
ATOM 4770 N N . LYS A 1 584 ? -4.603 -6.842 45.982 1.00 92.06 584 LYS A N 1
ATOM 4771 C CA . LYS A 1 584 ? -4.483 -8.304 45.876 1.00 92.06 584 LYS A CA 1
ATOM 4772 C C . LYS A 1 584 ? -5.780 -8.976 45.417 1.00 92.06 584 LYS A C 1
ATOM 4774 O O . LYS A 1 584 ? -5.749 -9.828 44.534 1.00 92.06 584 LYS A O 1
ATOM 4779 N N . ASN A 1 585 ? -6.915 -8.576 45.992 1.00 91.62 585 ASN A N 1
ATOM 4780 C CA . ASN A 1 585 ? -8.214 -9.149 45.636 1.00 91.62 585 ASN A CA 1
ATOM 4781 C C . ASN A 1 585 ? -8.599 -8.832 44.184 1.00 91.62 585 ASN A C 1
ATOM 4783 O O . ASN A 1 585 ? -9.082 -9.712 43.485 1.00 91.62 585 ASN A O 1
ATOM 4787 N N . GLU A 1 586 ? -8.349 -7.611 43.701 1.00 92.00 586 GLU A N 1
ATOM 4788 C CA . GLU A 1 586 ? -8.679 -7.243 42.316 1.00 92.00 586 GLU A CA 1
ATOM 4789 C C . GLU A 1 586 ? -7.803 -8.006 41.311 1.00 92.00 586 GLU A C 1
ATOM 4791 O O . GLU A 1 586 ? -8.301 -8.470 40.288 1.00 92.00 586 GLU A O 1
ATOM 4796 N N . LEU A 1 587 ? -6.516 -8.211 41.621 1.00 92.38 587 LEU A N 1
ATOM 4797 C CA . LEU A 1 587 ? -5.628 -9.039 40.799 1.00 92.38 587 LEU A CA 1
ATOM 4798 C C . LEU A 1 587 ? -6.127 -10.489 40.706 1.00 92.38 587 LEU A C 1
ATOM 4800 O O . LEU A 1 587 ? -6.128 -11.061 39.617 1.00 92.38 587 LEU A O 1
ATOM 4804 N N . GLN A 1 588 ? -6.614 -11.056 41.816 1.00 91.81 588 GLN A N 1
ATOM 4805 C CA . GLN A 1 588 ? -7.230 -12.388 41.830 1.00 91.81 588 GLN A CA 1
ATOM 4806 C C . GLN A 1 588 ? -8.520 -12.444 41.000 1.00 91.81 588 GLN A C 1
ATOM 4808 O O . GLN A 1 588 ? -8.754 -13.429 40.303 1.00 91.81 588 GLN A O 1
ATOM 4813 N N . GLU A 1 589 ? -9.356 -11.402 41.030 1.00 92.81 589 GLU A N 1
ATOM 4814 C CA . GLU A 1 589 ? -10.555 -11.341 40.184 1.00 92.81 589 GLU A CA 1
ATOM 4815 C C . GLU A 1 589 ? -10.200 -11.255 38.692 1.00 92.81 589 GLU A C 1
ATOM 4817 O O . GLU A 1 589 ? -10.822 -11.938 37.880 1.00 92.81 589 GLU A O 1
ATOM 4822 N N . PHE A 1 590 ? -9.153 -10.513 38.310 1.00 93.62 590 PHE A N 1
ATOM 4823 C CA . PHE A 1 590 ? -8.666 -10.531 36.926 1.00 93.62 590 PHE A CA 1
ATOM 4824 C C . PHE A 1 590 ? -8.164 -11.912 36.487 1.00 93.62 590 PHE A C 1
ATOM 4826 O O . PHE A 1 590 ? -8.392 -12.307 35.344 1.00 93.62 590 PHE A O 1
ATOM 4833 N N . GLU A 1 591 ? -7.511 -12.672 37.368 1.00 92.62 591 GLU A N 1
ATOM 4834 C CA . GLU A 1 591 ? -7.096 -14.050 37.064 1.00 92.62 591 GLU A CA 1
ATOM 4835 C C . GLU A 1 591 ? -8.293 -14.977 36.854 1.00 92.62 591 GLU A C 1
ATOM 4837 O O . GLU A 1 591 ? -8.280 -15.796 35.931 1.00 92.62 591 GLU A O 1
ATOM 4842 N N . LYS A 1 592 ? -9.357 -14.812 37.647 1.00 91.62 592 LYS A N 1
ATOM 4843 C CA . LYS A 1 592 ? -10.619 -15.538 37.450 1.00 91.62 592 LYS A CA 1
ATOM 4844 C C . LYS A 1 592 ? -11.289 -15.161 36.132 1.00 91.62 592 LYS A C 1
ATOM 4846 O O . LYS A 1 592 ? -11.721 -16.058 35.413 1.00 91.62 592 LYS A O 1
ATOM 4851 N N . ASP A 1 593 ? -11.337 -13.873 35.785 1.00 92.06 593 ASP A N 1
ATOM 4852 C CA . ASP A 1 593 ? -11.885 -13.400 34.507 1.00 92.06 593 ASP A CA 1
ATOM 4853 C C . ASP A 1 593 ? -11.146 -14.029 33.316 1.00 92.06 593 ASP A C 1
ATOM 4855 O O . ASP A 1 593 ? -11.772 -14.518 32.373 1.00 92.06 593 ASP A O 1
ATOM 4859 N N . LEU A 1 594 ? -9.808 -14.025 33.357 1.00 91.56 594 LEU A N 1
ATOM 4860 C CA . LEU A 1 594 ? -8.965 -14.630 32.323 1.00 91.56 594 LEU A CA 1
ATOM 4861 C C . LEU A 1 594 ? -9.193 -16.140 32.236 1.00 91.56 594 LEU A C 1
ATOM 4863 O O . LEU A 1 594 ? -9.442 -16.645 31.145 1.00 91.56 594 LEU A O 1
ATOM 4867 N N . SER A 1 595 ? -9.211 -16.829 33.379 1.00 88.44 595 SER A N 1
ATOM 4868 C CA . SER A 1 595 ? -9.467 -18.273 33.449 1.00 88.44 595 SER A CA 1
ATOM 4869 C C . SER A 1 595 ? -10.848 -18.634 32.900 1.00 88.44 595 SER A C 1
ATOM 4871 O O . SER A 1 595 ? -10.986 -19.607 32.163 1.00 88.44 595 SER A O 1
ATOM 4873 N N . PHE A 1 596 ? -11.875 -17.831 33.201 1.00 88.06 596 PHE A N 1
ATOM 4874 C CA . PHE A 1 596 ? -13.217 -18.003 32.646 1.00 88.06 596 PHE A CA 1
ATOM 4875 C C . PHE A 1 596 ? -13.231 -17.840 31.124 1.00 88.06 596 PHE A C 1
ATOM 4877 O O . PHE A 1 596 ? -13.881 -18.621 30.433 1.00 88.06 596 PHE A O 1
ATOM 4884 N N . MET A 1 597 ? -12.536 -16.836 30.583 1.00 87.19 597 MET A N 1
ATOM 4885 C CA . MET A 1 597 ? -12.475 -16.633 29.133 1.00 87.19 597 MET A CA 1
ATOM 4886 C C . MET A 1 597 ? -11.696 -17.745 28.429 1.00 87.19 597 MET A C 1
ATOM 4888 O O . MET A 1 597 ? -12.143 -18.200 27.378 1.00 87.19 597 MET A O 1
ATOM 4892 N N . ASP A 1 598 ? -10.585 -18.205 29.009 1.00 83.81 598 ASP A N 1
ATOM 4893 C CA . ASP A 1 598 ? -9.817 -19.340 28.490 1.00 83.81 598 ASP A CA 1
ATOM 4894 C C . ASP A 1 598 ? -10.667 -20.620 28.498 1.00 83.81 598 ASP A C 1
ATOM 4896 O O . ASP A 1 598 ? -10.721 -21.328 27.493 1.00 83.81 598 ASP A O 1
ATOM 4900 N N . TYR A 1 599 ? -11.419 -20.858 29.578 1.00 81.94 599 TYR A N 1
ATOM 4901 C CA . TYR A 1 599 ? -12.409 -21.932 29.672 1.00 81.94 599 TYR A CA 1
ATOM 4902 C C . TYR A 1 599 ? -13.498 -21.809 28.595 1.00 81.94 599 TYR A C 1
ATOM 4904 O O . TYR A 1 599 ? -13.736 -22.745 27.837 1.00 81.94 599 TYR A O 1
ATOM 4912 N N . ALA A 1 600 ? -14.136 -20.641 28.477 1.00 77.19 600 ALA A N 1
ATOM 4913 C CA . ALA A 1 600 ? -15.244 -20.410 27.551 1.00 77.19 600 ALA A CA 1
ATOM 4914 C C . ALA A 1 600 ? -14.829 -20.481 26.070 1.00 77.19 600 ALA A C 1
ATOM 4916 O O . ALA A 1 600 ? -15.684 -20.643 25.198 1.00 77.19 600 ALA A O 1
ATOM 4917 N N . GLN A 1 601 ? -13.537 -20.316 25.778 1.00 72.62 601 GLN A N 1
ATOM 4918 C CA . GLN A 1 601 ? -12.959 -20.431 24.438 1.00 72.62 601 GLN A CA 1
ATOM 4919 C C . GLN A 1 601 ? -12.313 -21.796 24.170 1.00 72.62 601 GLN A C 1
ATOM 4921 O O . GLN A 1 601 ? -11.871 -22.032 23.044 1.00 72.62 601 GLN A O 1
ATOM 4926 N N . SER A 1 602 ? -12.232 -22.675 25.170 1.00 71.25 602 SER A N 1
ATOM 4927 C CA . SER A 1 602 ? -11.652 -24.004 25.017 1.00 71.25 602 SER A CA 1
ATOM 4928 C C . SER A 1 602 ? -12.562 -24.914 24.187 1.00 71.25 602 SER A C 1
ATOM 4930 O O . SER A 1 602 ? -13.785 -24.877 24.314 1.00 71.25 602 SER A O 1
ATOM 4932 N N . GLU A 1 603 ? -11.960 -25.739 23.326 1.00 63.81 603 GLU A N 1
ATOM 4933 C CA . GLU A 1 603 ? -12.670 -26.786 22.572 1.00 63.81 603 GLU A CA 1
ATOM 4934 C C . GLU A 1 603 ? -12.812 -28.092 23.375 1.00 63.81 603 GLU A C 1
ATOM 4936 O O . GLU A 1 603 ? -13.418 -29.048 22.891 1.00 63.81 603 GLU A O 1
ATOM 4941 N N . ASP A 1 604 ? -12.250 -28.143 24.585 1.00 61.75 604 ASP A N 1
ATOM 4942 C CA . ASP A 1 604 ? -12.289 -29.325 25.438 1.00 61.75 604 ASP A CA 1
ATOM 4943 C C . ASP A 1 604 ? -13.666 -29.459 26.120 1.00 61.75 604 ASP A C 1
ATOM 4945 O O . ASP A 1 604 ? -14.122 -28.598 26.880 1.00 61.75 604 ASP A O 1
ATOM 4949 N N . VAL A 1 605 ? -14.358 -30.540 25.761 1.00 57.41 605 VAL A N 1
ATOM 4950 C CA . VAL A 1 605 ? -15.720 -30.875 26.194 1.00 57.41 605 VAL A CA 1
ATOM 4951 C C . VAL A 1 605 ? -15.778 -31.374 27.638 1.00 57.41 605 VAL A C 1
ATOM 4953 O O . VAL A 1 605 ? -16.841 -31.276 28.252 1.00 57.41 605 VAL A O 1
ATOM 4956 N N . ASP A 1 606 ? -14.653 -31.823 28.202 1.00 54.34 606 ASP A N 1
ATOM 4957 C CA . ASP A 1 606 ? -14.572 -32.340 29.574 1.00 54.34 606 ASP A CA 1
ATOM 4958 C C . ASP A 1 606 ? -14.472 -31.203 30.612 1.00 54.34 606 ASP A C 1
ATOM 4960 O O . ASP A 1 606 ? -14.617 -31.406 31.820 1.00 54.34 606 ASP A O 1
ATOM 4964 N N . ASN A 1 607 ? -14.298 -29.959 30.154 1.00 53.44 607 ASN A N 1
ATOM 4965 C CA . ASN A 1 607 ? -14.149 -28.804 31.034 1.00 53.44 607 ASN A CA 1
ATOM 4966 C C . ASN A 1 607 ? -15.415 -28.496 31.848 1.00 53.44 607 ASN A C 1
ATOM 4968 O O . ASN A 1 607 ? -15.310 -27.966 32.955 1.00 53.44 607 ASN A O 1
ATOM 4972 N N . VAL A 1 608 ? -16.613 -28.801 31.330 1.00 51.97 608 VAL A N 1
ATOM 4973 C CA . VAL A 1 608 ? -17.875 -28.529 32.046 1.00 51.97 608 VAL A CA 1
ATOM 4974 C C . VAL A 1 608 ? -17.902 -29.258 33.385 1.00 51.97 608 VAL A C 1
ATOM 4976 O O . VAL A 1 608 ? -18.332 -28.676 34.381 1.00 51.97 608 VAL A O 1
ATOM 4979 N N . GLU A 1 609 ? -17.383 -30.487 33.433 1.00 48.88 609 GLU A N 1
ATOM 4980 C CA . GLU A 1 609 ? -17.283 -31.251 34.674 1.00 48.88 609 GLU A CA 1
ATOM 4981 C C . GLU A 1 609 ? -16.318 -30.577 35.656 1.00 48.88 609 GLU A C 1
ATOM 4983 O O . GLU A 1 609 ? -16.689 -30.380 36.809 1.00 48.88 609 GLU A O 1
ATOM 4988 N N . GLN A 1 610 ? -15.157 -30.089 35.202 1.00 51.62 610 GLN A N 1
ATOM 4989 C CA . GLN A 1 610 ? -14.208 -29.356 36.055 1.00 51.62 610 GLN A CA 1
ATOM 4990 C C . GLN A 1 610 ? -14.755 -28.011 36.564 1.00 51.62 610 GLN A C 1
ATOM 4992 O O . GLN A 1 610 ? -14.571 -27.674 37.731 1.00 51.62 610 GLN A O 1
ATOM 4997 N N . PHE A 1 611 ? -15.450 -27.230 35.731 1.00 48.84 611 PHE A N 1
ATOM 4998 C CA . PHE A 1 611 ? -16.022 -25.942 36.146 1.00 48.84 611 PHE A CA 1
ATOM 4999 C C . PHE A 1 611 ? -17.144 -26.115 37.180 1.00 48.84 611 PHE A C 1
ATOM 5001 O O . PHE A 1 611 ? -17.242 -25.349 38.147 1.00 48.84 611 PHE A O 1
ATOM 5008 N N . VAL A 1 612 ? -17.975 -27.144 36.999 1.00 53.94 612 VAL A N 1
ATOM 5009 C CA . VAL A 1 612 ? -19.025 -27.522 37.953 1.00 53.94 612 VAL A CA 1
ATOM 5010 C C . VAL A 1 612 ? -18.411 -28.049 39.254 1.00 53.94 612 VAL A C 1
ATOM 5012 O O . VAL A 1 612 ? -18.893 -27.701 40.331 1.00 53.94 612 VAL A O 1
ATOM 5015 N N . ASP A 1 613 ? -17.300 -28.786 39.190 1.00 50.94 613 ASP A N 1
ATOM 5016 C CA . ASP A 1 613 ? -16.626 -29.313 40.382 1.00 50.94 613 ASP A CA 1
ATOM 5017 C C . ASP A 1 613 ? -16.050 -28.189 41.268 1.00 50.94 613 ASP A C 1
ATOM 5019 O O . ASP A 1 613 ? -16.237 -28.185 42.487 1.00 50.94 613 ASP A O 1
ATOM 5023 N N . VAL A 1 614 ? -15.458 -27.146 40.669 1.00 52.47 614 VAL A N 1
ATOM 5024 C CA . VAL A 1 614 ? -14.928 -25.982 41.414 1.00 52.47 614 VAL A CA 1
ATOM 5025 C C . VAL A 1 614 ? -16.047 -25.145 42.053 1.00 52.47 614 VAL A C 1
ATOM 5027 O O . VAL A 1 614 ? -15.870 -24.590 43.139 1.00 52.47 614 VAL A O 1
ATOM 5030 N N . SER A 1 615 ? -17.221 -25.064 41.420 1.00 46.81 615 SER A N 1
ATOM 5031 C CA . SER A 1 615 ? -18.359 -24.285 41.932 1.00 46.81 615 SER A CA 1
ATOM 5032 C C . SER A 1 615 ? -19.235 -25.053 42.935 1.00 46.81 615 SER A C 1
ATOM 5034 O O . SER A 1 615 ? -19.842 -24.429 43.810 1.00 46.81 615 SER A O 1
ATOM 5036 N N . LEU A 1 616 ? -19.233 -26.390 42.907 1.00 41.28 616 LEU A N 1
ATOM 5037 C CA . LEU A 1 616 ? -19.890 -27.224 43.922 1.00 41.28 616 LEU A CA 1
ATOM 5038 C C . LEU A 1 616 ? -19.104 -27.281 45.241 1.00 41.28 616 LEU A C 1
ATOM 5040 O O . LEU A 1 616 ? -19.720 -27.301 46.308 1.00 41.28 616 LEU A O 1
ATOM 5044 N N . HIS A 1 617 ? -17.771 -27.198 45.212 1.00 42.59 617 HIS A N 1
ATOM 5045 C CA . HIS A 1 617 ? -16.966 -27.188 46.442 1.00 42.59 617 HIS A CA 1
ATOM 5046 C C . HIS A 1 617 ? -17.193 -25.940 47.321 1.00 42.59 617 HIS A C 1
ATOM 5048 O O . HIS A 1 617 ? -16.978 -25.998 48.532 1.00 42.59 617 HIS A O 1
ATOM 5054 N N . VAL A 1 618 ? -17.691 -24.830 46.758 1.00 43.16 618 VAL A N 1
ATOM 5055 C CA . VAL A 1 618 ? -18.024 -23.608 47.520 1.00 43.16 618 VAL A CA 1
ATOM 5056 C C . VAL A 1 618 ? -19.417 -23.683 48.167 1.00 43.16 618 VAL A C 1
ATOM 5058 O O . VAL A 1 618 ? -19.653 -23.033 49.183 1.00 43.16 618 VAL A O 1
ATOM 5061 N N . TYR A 1 619 ? -20.328 -24.512 47.647 1.00 38.00 619 TYR A N 1
ATOM 5062 C CA . TYR A 1 619 ? -21.694 -24.630 48.177 1.00 38.00 619 TYR A CA 1
ATOM 5063 C C . TYR A 1 619 ? -21.896 -25.764 49.193 1.00 38.00 619 TYR A C 1
ATOM 5065 O O . TYR A 1 619 ? -22.894 -25.747 49.909 1.00 38.00 619 TYR A O 1
ATOM 5073 N N . PHE A 1 620 ? -20.955 -26.707 49.323 1.00 35.81 620 PHE A N 1
ATOM 5074 C CA . PHE A 1 620 ? -21.093 -27.847 50.244 1.00 35.81 620 PHE A CA 1
ATOM 5075 C C . PHE A 1 620 ? -20.420 -27.689 51.622 1.00 35.81 620 PHE A C 1
ATOM 5077 O O . PHE A 1 620 ? -20.514 -28.603 52.436 1.00 35.81 620 PHE A O 1
ATOM 5084 N N . TYR A 1 621 ? -19.821 -26.534 51.943 1.00 37.03 621 TYR A N 1
ATOM 5085 C CA . TYR A 1 621 ? -19.256 -26.260 53.283 1.00 37.03 621 TYR A CA 1
ATOM 5086 C C . TYR A 1 621 ? -20.084 -25.305 54.160 1.00 37.03 621 TYR A C 1
ATOM 5088 O O . TYR A 1 621 ? -19.595 -24.799 55.170 1.00 37.03 621 TYR A O 1
ATOM 5096 N N . VAL A 1 622 ? -21.360 -25.093 53.831 1.00 41.44 622 VAL A N 1
ATOM 5097 C CA . VAL A 1 622 ? -22.330 -24.486 54.753 1.00 41.44 622 VAL A CA 1
ATOM 5098 C C . VAL A 1 622 ? -23.532 -25.419 54.844 1.00 41.44 622 VAL A C 1
ATOM 5100 O O . VAL A 1 622 ? -24.302 -25.526 53.895 1.00 41.44 622 VAL A O 1
ATOM 5103 N N . ASN A 1 623 ? -23.672 -26.057 56.010 1.00 38.12 623 ASN A N 1
ATOM 5104 C CA . ASN A 1 623 ? -24.659 -27.069 56.423 1.00 38.12 623 ASN A CA 1
ATOM 5105 C C . ASN A 1 623 ? -24.138 -28.512 56.366 1.00 38.12 623 ASN A C 1
ATOM 5107 O O . ASN A 1 623 ? -24.375 -29.223 55.401 1.00 38.12 623 ASN A O 1
ATOM 5111 N N . TYR A 1 624 ? -23.467 -28.957 57.430 1.00 34.88 624 TYR A N 1
ATOM 5112 C CA . TYR A 1 624 ? -24.024 -29.913 58.400 1.00 34.88 624 TYR A CA 1
ATOM 5113 C C . TYR A 1 624 ? -23.045 -30.070 59.583 1.00 34.88 624 TYR A C 1
ATOM 5115 O O . TYR A 1 624 ? -21.877 -30.384 59.378 1.00 34.88 624 TYR A O 1
ATOM 5123 N N . THR A 1 625 ? -23.601 -29.860 60.787 1.00 35.03 625 THR A N 1
ATOM 5124 C CA . THR A 1 625 ? -23.076 -30.044 62.165 1.00 35.03 625 THR A CA 1
ATOM 5125 C C . THR A 1 625 ? -21.908 -29.193 62.638 1.00 35.03 625 THR A C 1
ATOM 5127 O O . THR A 1 625 ? -20.762 -29.451 62.216 1.00 35.03 625 THR A O 1
#

InterPro domains:
  IPR001830 Glycosyl transferase, family 20 [PF00982] (28-337)
  IPR001830 Glycosyl transferase, family 20 [PF00982] (375-497)
  IPR001830 Glycosyl transferase, family 20 [PTHR10788] (30-536)
  IPR001830 Glycosyl transferase, family 20 [cd03788] (21-498)
  IPR041064 Trehalose-6-phosphate phosphatase, helical bundle domain [PF18572] (513-613)